Protein AF-0000000072977220 (afdb_homodimer)

Radius of gyration: 22.93 Å; Cα contacts (8 Å, |Δi|>4): 865; chains: 2; bounding box: 49×71×51 Å

InterPro domains:
  IPR006328 L-2-Haloacid dehalogenase [TIGR01428] (4-203)
  IPR006328 L-2-Haloacid dehalogenase [cd02588] (6-223)
  IPR006439 HAD hydrolase, subfamily IA [PR00413] (3-14)
  IPR006439 HAD hydrolase, subfamily IA [PR00413] (48-61)
  IPR006439 HAD hydrolase, subfamily IA [PR00413] (110-123)
  IPR006439 HAD hydrolase, subfamily IA [PR00413] (141-157)
  IPR006439 HAD hydrolase, subfamily IA [PR00413] (159-179)
  IPR006439 HAD hydrolase, subfamily IA [PR00413] (186-199)
  IPR006439 HAD hydrolase, subfamily IA [TIGR01493] (6-187)
  IPR023198 Phosphoglycolate phosphatase-like, domain 2 [G3DSA:1.10.150.240] (17-95)
  IPR023214 HAD superfamily [G3DSA:3.40.50.1000] (6-211)
  IPR036412 HAD-like superfamily [SSF56784] (1-221)
  IPR051540 S-2-haloalkanoic acid dehalogenase [PTHR43316] (2-206)

Sequence (450 aa):
MTITTCIFDAYGTLFDVGAAARNVALEPGQAQLAAVWGTLSTDWRTKQLEYSWLRAISGTYVPFWQVTQDALDWAMDNNGLHDNALRAKLLSVYKELPAFPEVPAMLKALKEKNVNIAILSNGSSDMLVNAVRSAGIGEYLDDVLSVEEVQIFKPHRLVYDMVWERFDVPQTEVLFASSNGWDAAGAAGYGFGTVWVNRDGAPQDRLWATPHRTLKDLSTIPDLVMTITTCIFDAYGTLFDVGAAARNVALEPGQAQLAAVWGTLSTDWRTKQLEYSWLRAISGTYVPFWQVTQDALDWAMDNNGLHDNALRAKLLSVYKELPAFPEVPAMLKALKEKNVNIAILSNGSSDMLVNAVRSAGIGEYLDDVLSVEEVQIFKPHRLVYDMVWERFDVPQTEVLFASSNGWDAAGAAGYGFGTVWVNRDGAPQDRLWATPHRTLKDLSTIPDLV

pLDDT: mean 97.93, std 2.15, range [71.31, 98.94]

Nearest PDB structures (foldseek):
  2no4-assembly1_B  TM=9.659E-01  e=6.150E-24  Burkholderia cepacia
  1zrm-assembly1_A  TM=9.448E-01  e=1.204E-24  Pseudomonas sp. YL
  3umb-assembly1_A-2  TM=9.282E-01  e=2.637E-23  Ralstonia solanacearum
  7arp-assembly1_B  TM=8.868E-01  e=4.950E-19  Zobellia galactanivorans
  7asz-assembly1_B  TM=8.905E-01  e=1.332E-18  Zobellia galactanivorans

Structure (mmCIF, N/CA/C/O backbone):
data_AF-0000000072977220-model_v1
#
loop_
_entity.id
_entity.type
_entity.pdbx_description
1 polymer '(S)-2-haloacid dehalogenase'
#
loop_
_atom_site.group_PDB
_atom_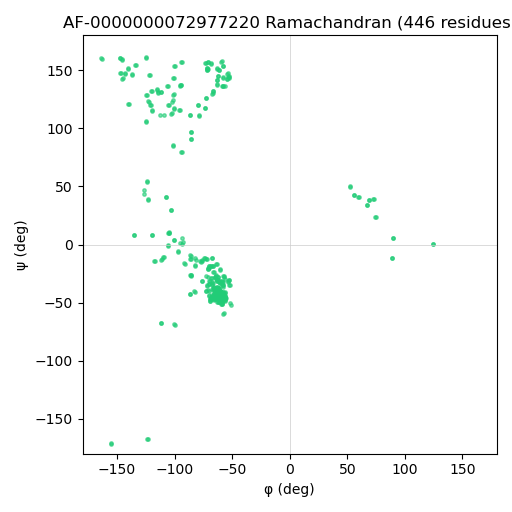site.id
_atom_site.type_symbol
_atom_site.label_atom_id
_atom_site.label_alt_id
_atom_site.label_comp_id
_atom_site.label_asym_id
_atom_site.label_entity_id
_atom_site.label_seq_id
_atom_site.pdbx_PDB_ins_code
_atom_site.Cartn_x
_atom_site.Cartn_y
_atom_site.Cartn_z
_atom_site.occupancy
_atom_site.B_iso_or_equiv
_atom_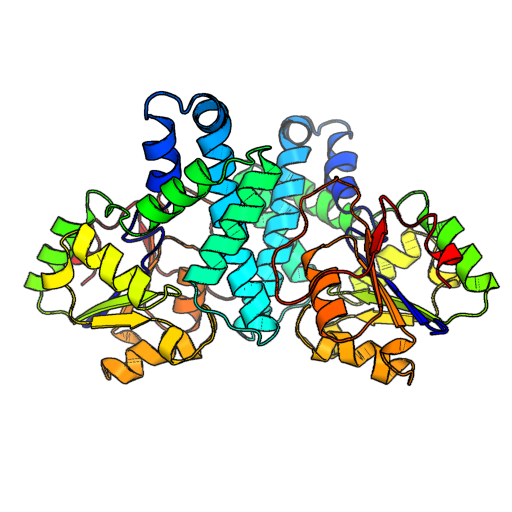site.auth_seq_id
_atom_site.auth_comp_id
_atom_site.auth_asym_id
_atom_site.auth_atom_id
_atom_site.pdbx_PDB_model_num
ATOM 1 N N . MET A 1 1 ? 22.266 25.219 3.057 1 71.44 1 MET A N 1
ATOM 2 C CA . MET A 1 1 ? 21.672 25.891 1.907 1 71.44 1 MET A CA 1
ATOM 3 C C . MET A 1 1 ? 20.375 26.594 2.307 1 71.44 1 MET A C 1
ATOM 5 O O . MET A 1 1 ? 19.719 26.203 3.268 1 71.44 1 MET A O 1
ATOM 9 N N . THR A 1 2 ? 20.188 27.781 1.736 1 90.38 2 THR A N 1
ATOM 10 C CA . THR A 1 2 ? 19.047 28.625 2.127 1 90.38 2 THR A CA 1
ATOM 11 C C . THR A 1 2 ? 17.75 28.062 1.56 1 90.38 2 THR A C 1
ATOM 13 O O . THR A 1 2 ? 17.656 27.766 0.365 1 90.38 2 THR A O 1
ATOM 16 N N . ILE A 1 3 ? 16.828 27.672 2.404 1 97.69 3 ILE A N 1
ATOM 17 C CA . ILE A 1 3 ? 15.484 27.266 2.004 1 97.69 3 ILE A CA 1
ATOM 18 C C . ILE A 1 3 ? 14.672 28.484 1.574 1 97.69 3 ILE A C 1
ATOM 20 O O . ILE A 1 3 ? 14.539 29.438 2.332 1 97.69 3 ILE A O 1
ATOM 24 N N . THR A 1 4 ? 14.086 28.453 0.361 1 98.31 4 THR A N 1
ATOM 25 C CA . THR A 1 4 ? 13.297 29.562 -0.142 1 98.31 4 THR A CA 1
ATOM 26 C C . THR A 1 4 ? 11.852 29.141 -0.375 1 98.31 4 THR A C 1
ATOM 28 O O . THR A 1 4 ? 10.977 29.984 -0.582 1 98.31 4 THR A O 1
ATOM 31 N N . THR A 1 5 ? 11.555 27.875 -0.384 1 98.81 5 THR A N 1
ATOM 32 C CA . THR A 1 5 ? 10.242 27.312 -0.714 1 98.81 5 THR A CA 1
ATOM 33 C C . THR A 1 5 ? 9.891 26.156 0.219 1 98.81 5 THR A C 1
ATOM 35 O O . THR A 1 5 ? 10.664 25.203 0.346 1 98.81 5 THR A O 1
ATOM 38 N N . CYS A 1 6 ? 8.797 26.25 0.947 1 98.94 6 CYS A N 1
ATOM 39 C CA . CYS A 1 6 ? 8.273 25.188 1.805 1 98.94 6 CYS A CA 1
ATOM 40 C C . CYS A 1 6 ? 7.051 24.531 1.176 1 98.94 6 CYS A C 1
ATOM 42 O O . CYS A 1 6 ? 6.062 25.219 0.878 1 98.94 6 CYS A O 1
ATOM 44 N N . ILE A 1 7 ? 7.113 23.281 0.921 1 98.94 7 ILE A N 1
ATOM 45 C CA . ILE A 1 7 ? 6.043 22.484 0.318 1 98.94 7 ILE A CA 1
ATOM 46 C C . ILE A 1 7 ? 5.488 21.5 1.344 1 98.94 7 ILE A C 1
ATOM 48 O O . ILE A 1 7 ? 6.246 20.781 2.004 1 98.94 7 ILE A O 1
ATOM 52 N N . PHE A 1 8 ? 4.18 21.453 1.465 1 98.94 8 PHE A N 1
ATOM 53 C CA . PHE A 1 8 ? 3.537 20.594 2.451 1 98.94 8 PHE A CA 1
ATOM 54 C C . PHE A 1 8 ? 2.617 19.594 1.773 1 98.94 8 PHE A C 1
ATOM 56 O O . PHE A 1 8 ? 1.811 19.953 0.917 1 98.94 8 PHE A O 1
ATOM 63 N N . ASP A 1 9 ? 2.734 18.328 2.166 1 98.94 9 ASP A N 1
ATOM 64 C CA . ASP A 1 9 ? 1.641 17.375 1.967 1 98.94 9 ASP A CA 1
ATOM 65 C C . ASP A 1 9 ? 0.376 17.844 2.689 1 98.94 9 ASP A C 1
ATOM 67 O O . ASP A 1 9 ? 0.448 18.625 3.635 1 98.94 9 ASP A O 1
ATOM 71 N N . ALA A 1 10 ? -0.732 17.344 2.195 1 98.62 10 ALA A N 1
ATOM 72 C CA . ALA A 1 10 ? -2.002 17.812 2.736 1 98.62 10 ALA A CA 1
ATOM 73 C C . ALA A 1 10 ? -2.572 16.828 3.75 1 98.62 10 ALA A C 1
ATOM 75 O O . ALA A 1 10 ? -2.502 17.062 4.961 1 98.62 10 ALA A O 1
ATOM 76 N N . TYR A 1 11 ? -2.99 15.695 3.318 1 97.75 11 TYR A N 1
ATOM 77 C CA . TYR A 1 11 ? -3.787 14.758 4.105 1 97.75 11 TYR A CA 1
ATOM 78 C C . TYR A 1 11 ? -2.904 13.961 5.059 1 97.75 11 TYR A C 1
ATOM 80 O O . TYR A 1 11 ? -2.006 13.234 4.621 1 97.75 11 TYR A O 1
ATOM 88 N N . GLY A 1 12 ? -3.207 14.109 6.297 1 97.44 12 GLY A N 1
ATOM 89 C CA . GLY A 1 12 ? -2.404 13.523 7.359 1 97.44 12 GLY A CA 1
ATOM 90 C C . GLY A 1 12 ? -1.277 14.43 7.82 1 97.44 12 GLY A C 1
ATOM 91 O O . GLY A 1 12 ? -0.678 14.195 8.875 1 97.44 12 GLY A O 1
ATOM 92 N N . THR A 1 13 ? -1.004 15.484 7.105 1 98.75 13 THR A N 1
ATOM 93 C CA . THR A 1 13 ? 0.089 16.406 7.41 1 98.75 13 THR A CA 1
ATOM 94 C C . THR A 1 13 ? -0.45 17.766 7.859 1 98.75 13 THR A C 1
ATOM 96 O O . THR A 1 13 ? -0.359 18.109 9.039 1 98.75 13 THR A O 1
ATOM 99 N N . LEU A 1 14 ? -1.07 18.484 6.961 1 98.81 14 LEU A N 1
ATOM 100 C CA . LEU A 1 14 ? -1.754 19.719 7.359 1 98.81 14 LEU A CA 1
ATOM 101 C C . LEU A 1 14 ? -3.143 19.406 7.91 1 98.81 14 LEU A C 1
ATOM 103 O O . LEU A 1 14 ? -3.568 20.016 8.898 1 98.81 14 LEU A O 1
ATOM 107 N N . PHE A 1 15 ? -3.816 18.469 7.25 1 98.38 15 PHE A N 1
ATOM 108 C CA . PHE A 1 15 ? -5.203 18.156 7.582 1 98.38 15 PHE A CA 1
ATOM 109 C C . PHE A 1 15 ? -5.297 16.828 8.32 1 98.38 15 PHE A C 1
ATOM 111 O O . PHE A 1 15 ? -4.656 15.844 7.93 1 98.38 15 PHE A O 1
ATOM 118 N N . ASP A 1 16 ? -6.09 16.719 9.391 1 97.06 16 ASP A N 1
ATOM 119 C CA . ASP A 1 16 ? -6.246 15.547 10.242 1 97.06 16 ASP A CA 1
ATOM 120 C C . ASP A 1 16 ? -7.285 14.586 9.672 1 97.06 16 ASP A C 1
ATOM 122 O O . ASP A 1 16 ? -8.469 14.664 10.016 1 97.06 16 ASP A O 1
ATOM 126 N N . VAL A 1 17 ? -6.859 13.578 8.969 1 95.31 17 VAL A N 1
ATOM 127 C CA . VAL A 1 17 ? -7.762 12.664 8.281 1 95.31 17 VAL A CA 1
ATOM 128 C C . VAL A 1 17 ? -8.469 11.766 9.297 1 95.31 17 VAL A C 1
ATOM 130 O O . VAL A 1 17 ? -9.578 11.297 9.047 1 95.31 17 VAL A O 1
ATOM 133 N N . GLY A 1 18 ? -7.859 11.516 10.438 1 95.12 18 GLY A N 1
ATOM 134 C CA . GLY A 1 18 ? -8.5 10.719 11.469 1 95.12 18 GLY A CA 1
ATOM 135 C C . GLY A 1 18 ? -9.711 11.391 12.086 1 95.12 18 GLY A C 1
ATOM 136 O O . GLY A 1 18 ? -10.539 10.734 12.719 1 95.12 18 GLY A O 1
ATOM 137 N N . ALA A 1 19 ? -9.828 12.68 11.93 1 94.19 19 ALA A N 1
ATOM 138 C CA . ALA A 1 19 ? -10.891 13.461 12.555 1 94.19 19 ALA A CA 1
ATOM 139 C C . ALA A 1 19 ? -12.25 13.102 11.984 1 94.19 19 ALA A C 1
ATOM 141 O O . ALA A 1 19 ? -13.266 13.164 12.68 1 94.19 19 ALA A O 1
ATOM 142 N N . ALA A 1 20 ? -12.281 12.742 10.656 1 95.06 20 ALA A N 1
ATOM 143 C CA . ALA A 1 20 ? -13.57 12.492 10.016 1 95.06 20 ALA A CA 1
ATOM 144 C C . ALA A 1 20 ? -14.352 11.398 10.75 1 95.06 20 ALA A C 1
ATOM 146 O O . ALA A 1 20 ? -15.445 11.648 11.258 1 95.06 20 ALA A O 1
ATOM 147 N N . ALA A 1 21 ? -13.781 10.219 10.844 1 97.19 21 ALA A N 1
ATOM 148 C CA . ALA A 1 21 ? -14.453 9.109 11.508 1 97.19 21 ALA A CA 1
ATOM 149 C C . ALA A 1 21 ? -14.641 9.398 13 1 97.19 21 ALA A C 1
ATOM 151 O O . ALA A 1 21 ? -15.703 9.109 13.562 1 97.19 21 ALA A O 1
ATOM 152 N N . ARG A 1 22 ? -13.641 9.969 13.633 1 97.44 22 ARG A N 1
ATOM 153 C CA . ARG A 1 22 ? -13.68 10.273 15.055 1 97.44 22 ARG A CA 1
ATOM 154 C C . ARG A 1 22 ? -14.836 11.211 15.383 1 97.44 22 ARG A C 1
ATOM 156 O O . ARG A 1 22 ? -15.609 10.953 16.312 1 97.44 22 ARG A O 1
ATOM 163 N N . ASN A 1 23 ? -14.984 12.273 14.641 1 96.69 23 ASN A N 1
ATOM 164 C CA . ASN A 1 23 ? -16 13.273 14.906 1 96.69 23 ASN A CA 1
ATOM 165 C C . ASN A 1 23 ? -17.406 12.711 14.688 1 96.69 23 ASN A C 1
ATOM 167 O O . ASN A 1 23 ? -18.312 12.961 15.484 1 96.69 23 ASN A O 1
ATOM 171 N N . VAL A 1 24 ? -17.625 12 13.609 1 97.94 24 VAL A N 1
ATOM 172 C CA . VAL A 1 24 ? -18.938 11.43 13.32 1 97.94 24 VAL A CA 1
ATOM 173 C C . VAL A 1 24 ? -19.297 10.422 14.406 1 97.94 24 VAL A C 1
ATOM 175 O O . VAL A 1 24 ? -20.469 10.344 14.82 1 97.94 24 VAL A O 1
ATOM 178 N N . ALA A 1 25 ? -18.297 9.672 14.906 1 98.06 25 ALA A N 1
ATOM 179 C CA . ALA A 1 25 ? -18.531 8.641 15.922 1 98.06 25 ALA A CA 1
ATOM 180 C C . ALA A 1 25 ? -19.047 9.258 17.219 1 98.06 25 ALA A C 1
ATOM 182 O O . ALA A 1 25 ? -19.734 8.586 18 1 98.06 25 ALA A O 1
ATOM 183 N N . LEU A 1 26 ? -18.719 10.484 17.453 1 96.75 26 LEU A N 1
ATOM 184 C CA . LEU A 1 26 ? -19.094 11.164 18.688 1 96.75 26 LEU A CA 1
ATOM 185 C C . LEU A 1 26 ? -20.516 11.695 18.609 1 96.75 26 LEU A C 1
ATOM 187 O O . LEU A 1 26 ? -21.094 12.07 19.641 1 96.75 26 LEU A O 1
ATOM 191 N N . GLU A 1 27 ? -21.141 11.719 17.453 1 96.88 27 GLU A N 1
ATOM 192 C CA . GLU A 1 27 ? -22.5 12.227 17.297 1 96.88 27 GLU A CA 1
ATOM 193 C C . GLU A 1 27 ? -23.531 11.258 17.875 1 96.88 27 GLU A C 1
ATOM 195 O O . GLU A 1 27 ? -23.281 10.047 17.922 1 96.88 27 GLU A O 1
ATOM 200 N N . PRO A 1 28 ? -24.734 11.789 18.25 1 95.88 28 PRO A N 1
ATOM 201 C CA . PRO A 1 28 ? -25.797 10.914 18.734 1 95.88 28 PRO A CA 1
ATOM 202 C C . PRO A 1 28 ? -26.281 9.922 17.672 1 95.88 28 PRO A C 1
ATOM 204 O O . PRO A 1 28 ? -26.375 10.273 16.5 1 95.88 28 PRO A O 1
ATOM 207 N N . GLY A 1 29 ? -26.469 8.719 18.156 1 94.81 29 GLY A N 1
ATOM 208 C CA . GLY A 1 29 ? -27.047 7.711 17.266 1 94.81 29 GLY A CA 1
ATOM 209 C C . GLY A 1 29 ? -26 6.945 16.484 1 94.81 29 GLY A C 1
ATOM 210 O O . GLY A 1 29 ? -26.328 6.125 15.625 1 94.81 29 GLY A O 1
ATOM 211 N N . GLN A 1 30 ? -24.719 7.211 16.812 1 96.62 30 GLN A N 1
ATOM 212 C CA . GLN A 1 30 ? -23.656 6.594 16.031 1 96.62 30 GLN A CA 1
ATOM 213 C C . GLN A 1 30 ? -22.953 5.5 16.828 1 96.62 30 GLN A C 1
ATOM 215 O O . GLN A 1 30 ? -21.719 5.367 16.75 1 96.62 30 GLN A O 1
ATOM 220 N N . ALA A 1 31 ? -23.734 4.781 17.516 1 96 31 ALA A N 1
ATOM 221 C CA . ALA A 1 31 ? -23.172 3.771 18.406 1 96 31 ALA A CA 1
ATOM 222 C C . ALA A 1 31 ? -22.406 2.711 17.625 1 96 31 ALA A C 1
ATOM 224 O O . ALA A 1 31 ? -21.359 2.242 18.062 1 96 31 ALA A O 1
ATOM 225 N N . GLN A 1 32 ? -23.016 2.314 16.547 1 96.44 32 GLN A N 1
ATOM 226 C CA . GLN A 1 32 ? -22.344 1.296 15.734 1 96.44 32 GLN A CA 1
ATOM 227 C C . GLN A 1 32 ? -20.984 1.781 15.25 1 96.44 32 GLN A C 1
ATOM 229 O O . GLN A 1 32 ? -20 1.044 15.32 1 96.44 32 GLN A O 1
ATOM 234 N N . LEU A 1 33 ? -20.906 2.969 14.734 1 98.12 33 LEU A N 1
ATOM 235 C CA . LEU A 1 33 ? -19.641 3.539 14.305 1 98.12 33 LEU A CA 1
ATOM 236 C C . LEU A 1 33 ? -18.703 3.736 15.492 1 98.12 33 LEU A C 1
ATOM 238 O O . LEU A 1 33 ? -17.5 3.484 15.391 1 98.12 33 LEU A O 1
ATOM 242 N N . ALA A 1 34 ? -19.203 4.262 16.578 1 98.19 34 ALA A N 1
ATOM 243 C CA . ALA A 1 34 ? -18.406 4.535 17.766 1 98.19 34 ALA A CA 1
ATOM 244 C C . ALA A 1 34 ? -17.625 3.297 18.203 1 98.19 34 ALA A C 1
ATOM 246 O O . ALA A 1 34 ? -16.516 3.406 18.703 1 98.19 34 ALA A O 1
ATOM 247 N N . ALA A 1 35 ? -18.234 2.188 18.016 1 98.12 35 ALA A N 1
ATOM 248 C CA . ALA A 1 35 ? -17.625 0.932 18.453 1 98.12 35 ALA A CA 1
ATOM 249 C C . ALA A 1 35 ? -16.438 0.578 17.578 1 98.12 35 ALA A C 1
ATOM 251 O O . ALA A 1 35 ? -15.531 -0.14 18.016 1 98.12 35 ALA A O 1
ATOM 252 N N . VAL A 1 36 ? -16.359 1.144 16.312 1 98.38 36 VAL A N 1
ATOM 253 C CA . VAL A 1 36 ? -15.352 0.631 15.391 1 98.38 36 VAL A CA 1
ATOM 254 C C . VAL A 1 36 ? -14.641 1.794 14.703 1 98.38 36 VAL A C 1
ATOM 256 O O . VAL A 1 36 ? -13.875 1.59 13.758 1 98.38 36 VAL A O 1
ATOM 259 N N . TRP A 1 37 ? -14.844 3.029 15.086 1 98.31 37 TRP A N 1
ATOM 260 C CA . TRP A 1 37 ? -14.414 4.18 14.289 1 98.31 37 TRP A CA 1
ATOM 261 C C . TRP A 1 37 ? -12.898 4.188 14.125 1 98.31 37 TRP A C 1
ATOM 263 O O . TRP A 1 37 ? -12.391 4.602 13.078 1 98.31 37 TRP A O 1
ATOM 273 N N . GLY A 1 38 ? -12.117 3.779 15.188 1 98 38 GLY A N 1
ATOM 274 C CA . GLY A 1 38 ? -10.672 3.717 15.062 1 98 38 GLY A CA 1
ATOM 275 C C . GLY A 1 38 ? -10.203 2.777 13.969 1 98 38 GLY A C 1
ATOM 276 O O . GLY A 1 38 ? -9.359 3.146 13.148 1 98 38 GLY A O 1
ATOM 277 N N . THR A 1 39 ? -10.711 1.522 13.977 1 98.31 39 THR A N 1
ATOM 278 C CA . THR A 1 39 ? -10.375 0.548 12.945 1 98.31 39 THR A CA 1
ATOM 279 C C . THR A 1 39 ? -10.836 1.03 11.57 1 98.31 39 THR A C 1
ATOM 281 O O . THR A 1 39 ? -10.125 0.877 10.578 1 98.31 39 THR A O 1
ATOM 284 N N . LEU A 1 40 ? -12.047 1.628 11.539 1 98.69 40 LEU A N 1
ATOM 285 C CA . LEU A 1 40 ? -12.547 2.166 10.273 1 98.69 40 LEU A CA 1
ATOM 286 C C . LEU A 1 40 ? -11.609 3.23 9.727 1 98.69 40 LEU A C 1
ATOM 288 O O . LEU A 1 40 ? -11.297 3.232 8.531 1 98.69 40 LEU A O 1
ATOM 292 N N . SER A 1 41 ? -11.211 4.113 10.578 1 98.5 41 SER A N 1
ATOM 293 C CA . SER A 1 41 ? -10.328 5.191 10.156 1 98.5 41 SER A CA 1
ATOM 294 C C . SER A 1 41 ? -9.016 4.641 9.609 1 98.5 41 SER A C 1
ATOM 296 O O . SER A 1 41 ? -8.539 5.09 8.562 1 98.5 41 SER A O 1
ATOM 298 N N . THR A 1 42 ? -8.461 3.654 10.281 1 98 42 THR A N 1
ATOM 299 C CA . THR A 1 42 ? -7.215 3.033 9.852 1 98 42 THR A CA 1
ATOM 300 C C . THR A 1 42 ? -7.395 2.316 8.516 1 98 42 THR A C 1
ATOM 302 O O . THR A 1 42 ? -6.586 2.479 7.605 1 98 42 THR A O 1
ATOM 305 N N . ASP A 1 43 ? -8.484 1.533 8.422 1 98.69 43 ASP A N 1
ATOM 306 C CA . ASP A 1 43 ? -8.805 0.836 7.176 1 98.69 43 ASP A CA 1
ATOM 307 C C . ASP A 1 43 ? -8.961 1.82 6.02 1 98.69 43 ASP A C 1
ATOM 309 O O . ASP A 1 43 ? -8.422 1.6 4.934 1 98.69 43 ASP A O 1
ATOM 313 N N . TRP A 1 44 ? -9.68 2.861 6.258 1 98.81 44 TRP A N 1
ATOM 314 C CA . TRP A 1 44 ? -9.977 3.885 5.262 1 98.81 44 TRP A CA 1
ATOM 315 C C . TRP A 1 44 ? -8.688 4.504 4.719 1 98.81 44 TRP A C 1
ATOM 317 O O . TRP A 1 44 ? -8.484 4.547 3.502 1 98.81 44 TRP A O 1
ATOM 327 N N . ARG A 1 45 ? -7.875 4.91 5.613 1 98.5 45 ARG A N 1
ATOM 328 C CA . ARG A 1 45 ? -6.617 5.535 5.215 1 98.5 45 ARG A CA 1
ATOM 329 C C . ARG A 1 45 ? -5.723 4.543 4.484 1 98.5 45 ARG A C 1
ATOM 331 O O . ARG A 1 45 ? -5.133 4.871 3.451 1 98.5 45 ARG A O 1
ATOM 338 N N . THR A 1 46 ? -5.605 3.35 4.98 1 98.44 46 THR A N 1
ATOM 339 C CA . THR A 1 46 ? -4.77 2.32 4.371 1 98.44 46 THR A CA 1
ATOM 340 C C . THR A 1 46 ? -5.219 2.029 2.943 1 98.44 46 THR A C 1
ATOM 342 O O . THR A 1 46 ? -4.406 2.033 2.018 1 98.44 46 THR A O 1
ATOM 345 N N . LYS A 1 47 ? -6.492 1.854 2.773 1 98.88 47 LYS A N 1
ATOM 346 C CA . LYS A 1 47 ? -7.004 1.515 1.447 1 98.88 47 LYS A CA 1
ATOM 347 C C . LYS A 1 47 ? -6.922 2.713 0.505 1 98.88 47 LYS A C 1
ATOM 349 O O . LYS A 1 47 ? -6.703 2.551 -0.696 1 98.88 47 LYS A O 1
ATOM 354 N N . GLN A 1 48 ? -7.133 3.898 1.029 1 98.81 48 GLN A N 1
ATOM 355 C CA . GLN A 1 48 ? -6.961 5.109 0.237 1 98.81 48 GLN A CA 1
ATOM 356 C C . GLN A 1 48 ? -5.562 5.18 -0.37 1 98.81 48 GLN A C 1
ATOM 358 O O . GLN A 1 48 ? -5.414 5.414 -1.57 1 98.81 48 GLN A O 1
ATOM 363 N N . LEU A 1 49 ? -4.543 4.902 0.423 1 98.81 49 LEU A N 1
ATOM 364 C CA . LEU A 1 49 ? -3.156 4.914 -0.029 1 98.81 49 LEU A CA 1
ATOM 365 C C . LEU A 1 49 ? -2.885 3.758 -0.987 1 98.81 49 LEU A C 1
ATOM 367 O O . LEU A 1 49 ? -2.357 3.965 -2.082 1 98.81 49 LEU A O 1
ATOM 371 N N . GLU A 1 50 ? -3.314 2.576 -0.636 1 98.88 50 GLU A N 1
ATOM 372 C CA . GLU A 1 50 ? -3.105 1.413 -1.492 1 98.88 50 GLU A CA 1
ATOM 373 C C . GLU A 1 50 ? -3.713 1.63 -2.877 1 98.88 50 GLU A C 1
ATOM 375 O O . GLU A 1 50 ? -3.059 1.38 -3.891 1 98.88 50 GLU A O 1
ATOM 380 N N . TYR A 1 51 ? -4.945 2.133 -2.879 1 98.94 51 TYR A N 1
ATOM 381 C CA . TYR A 1 51 ? -5.621 2.311 -4.156 1 98.94 51 TYR A CA 1
ATOM 382 C C . TYR A 1 51 ? -4.93 3.371 -5.004 1 98.94 51 TYR A C 1
ATOM 384 O O . TYR A 1 51 ? -4.863 3.252 -6.227 1 98.94 51 TYR A O 1
ATOM 392 N N . SER A 1 52 ? -4.449 4.395 -4.379 1 98.94 52 SER A N 1
ATOM 393 C CA . SER A 1 52 ? -3.709 5.395 -5.137 1 98.94 52 SER A CA 1
ATOM 394 C C . SER A 1 52 ? -2.426 4.812 -5.719 1 98.94 52 SER A C 1
ATOM 396 O O . SER A 1 52 ? -2.098 5.059 -6.883 1 98.94 52 SER A O 1
ATOM 398 N N . TRP A 1 53 ? -1.688 4 -4.973 1 98.94 53 TRP A N 1
ATOM 399 C CA . TRP A 1 53 ? -0.438 3.41 -5.441 1 98.94 53 TRP A CA 1
ATOM 400 C C . TRP A 1 53 ? -0.696 2.396 -6.551 1 98.94 53 TRP A C 1
ATOM 402 O O . TRP A 1 53 ? -0.01 2.398 -7.574 1 98.94 53 TRP A O 1
ATOM 412 N N . LEU A 1 54 ? -1.686 1.537 -6.336 1 98.94 54 LEU A N 1
ATOM 413 C CA . LEU A 1 54 ? -2.012 0.516 -7.324 1 98.94 54 LEU A CA 1
ATOM 414 C C . LEU A 1 54 ? -2.418 1.152 -8.648 1 98.94 54 LEU A C 1
ATOM 416 O O . LEU A 1 54 ? -2.014 0.685 -9.719 1 98.94 54 LEU A O 1
ATOM 420 N N . ARG A 1 55 ? -3.182 2.246 -8.57 1 98.94 55 ARG A N 1
ATOM 421 C CA . ARG A 1 55 ? -3.611 2.936 -9.781 1 98.94 55 ARG A CA 1
ATOM 422 C C . ARG A 1 55 ? -2.439 3.641 -10.453 1 98.94 55 ARG A C 1
ATOM 424 O O . ARG A 1 55 ? -2.387 3.736 -11.68 1 98.94 55 ARG A O 1
ATOM 431 N N . ALA A 1 56 ? -1.506 4.141 -9.68 1 98.94 56 ALA A N 1
ATOM 432 C CA . ALA A 1 56 ? -0.314 4.75 -10.266 1 98.94 56 ALA A CA 1
ATOM 433 C C . ALA A 1 56 ? 0.49 3.725 -11.062 1 98.94 56 ALA A C 1
ATOM 435 O O . ALA A 1 56 ? 0.986 4.027 -12.148 1 98.94 56 ALA A O 1
ATOM 436 N N . ILE A 1 57 ? 0.598 2.537 -10.594 1 98.94 57 ILE A N 1
ATOM 437 C CA . ILE A 1 57 ? 1.389 1.488 -11.227 1 98.94 57 ILE A CA 1
ATOM 438 C C . ILE A 1 57 ? 0.677 0.994 -12.484 1 98.94 57 ILE A C 1
ATOM 440 O O . ILE A 1 57 ? 1.312 0.77 -13.516 1 98.94 57 ILE A O 1
ATOM 444 N N . SER A 1 58 ? -0.682 0.857 -12.414 1 98.75 58 SER A N 1
ATOM 445 C CA . SER A 1 58 ? -1.45 0.232 -13.492 1 98.75 58 SER A CA 1
ATOM 446 C C . SER A 1 58 ? -1.818 1.245 -14.57 1 98.75 58 SER A C 1
ATOM 448 O O . SER A 1 58 ? -2.291 0.87 -15.641 1 98.75 58 SER A O 1
ATOM 450 N N . GLY A 1 59 ? -1.635 2.555 -14.289 1 98.5 59 GLY A N 1
ATOM 451 C CA . GLY A 1 59 ? -2.014 3.584 -15.242 1 98.5 59 GLY A CA 1
ATOM 452 C C . GLY A 1 59 ? -3.516 3.77 -15.359 1 98.5 59 GLY A C 1
ATOM 453 O O . GLY A 1 59 ? -4.039 4 -16.453 1 98.5 59 GLY A O 1
ATOM 454 N N . THR A 1 60 ? -4.219 3.697 -14.234 1 98.81 60 THR A N 1
ATOM 455 C CA . THR A 1 60 ? -5.676 3.777 -14.219 1 98.81 60 THR A CA 1
ATOM 456 C C . THR A 1 60 ? -6.145 4.906 -13.305 1 98.81 60 THR A C 1
ATOM 458 O O . THR A 1 60 ? -7.031 4.711 -12.477 1 98.81 60 THR A O 1
ATOM 461 N N . TYR A 1 61 ? -5.66 6.023 -13.547 1 98.75 61 TYR A N 1
ATOM 462 C CA . TYR A 1 61 ? -5.906 7.203 -12.719 1 98.75 61 TYR A CA 1
ATOM 463 C C . TYR A 1 61 ? -7.395 7.504 -12.625 1 98.75 61 TYR A C 1
ATOM 465 O O . TYR A 1 61 ? -8.117 7.418 -13.625 1 98.75 61 TYR A O 1
ATOM 473 N N . VAL A 1 62 ? -7.879 7.82 -11.484 1 98.81 62 VAL A N 1
ATOM 474 C CA . VAL A 1 62 ? -9.109 8.547 -11.172 1 98.81 62 VAL A CA 1
ATOM 475 C C . VAL A 1 62 ? -8.828 9.609 -10.117 1 98.81 62 VAL A C 1
ATOM 477 O O . VAL A 1 62 ? -7.84 9.516 -9.383 1 98.81 62 VAL A O 1
ATOM 480 N N . PRO A 1 63 ? -9.633 10.672 -10.086 1 98.81 63 PRO A N 1
ATOM 481 C CA . PRO A 1 63 ? -9.391 11.688 -9.062 1 98.81 63 PRO A CA 1
ATOM 482 C C . PRO A 1 63 ? -9.328 11.102 -7.656 1 98.81 63 PRO A C 1
ATOM 484 O O . PRO A 1 63 ? -10.078 10.172 -7.336 1 98.81 63 PRO A O 1
ATOM 487 N N . PHE A 1 64 ? -8.477 11.672 -6.828 1 98.75 64 PHE A N 1
ATOM 488 C CA . PHE A 1 64 ? -8.242 11.156 -5.48 1 98.75 64 PHE A CA 1
ATOM 489 C C . PHE A 1 64 ? -9.539 11.117 -4.688 1 98.75 64 PHE A C 1
ATOM 491 O O . PHE A 1 64 ? -9.719 10.258 -3.818 1 98.75 64 PHE A O 1
ATOM 498 N N . TRP A 1 65 ? -10.477 11.961 -5 1 98.62 65 TRP A N 1
ATOM 499 C CA . TRP A 1 65 ? -11.766 11.922 -4.324 1 98.62 65 TRP A CA 1
ATOM 500 C C . TRP A 1 65 ? -12.477 10.594 -4.594 1 98.62 65 TRP A C 1
ATOM 502 O O . TRP A 1 65 ? -13.078 10.016 -3.686 1 98.62 65 TRP A O 1
ATOM 512 N N . GLN A 1 66 ? -12.438 10.164 -5.832 1 98.81 66 GLN A N 1
ATOM 513 C CA . GLN A 1 66 ? -13.008 8.852 -6.129 1 98.81 66 GLN A CA 1
ATOM 514 C C . GLN A 1 66 ? -12.273 7.75 -5.367 1 98.81 66 GLN A C 1
ATOM 516 O O . GLN A 1 66 ? -12.906 6.836 -4.832 1 98.81 66 GLN A O 1
ATOM 521 N N . VAL A 1 67 ? -10.969 7.828 -5.309 1 98.88 67 VAL A N 1
ATOM 522 C CA . VAL A 1 67 ? -10.164 6.883 -4.539 1 98.88 67 VAL A CA 1
ATOM 523 C C . VAL A 1 67 ? -10.609 6.895 -3.078 1 98.88 67 VAL A C 1
ATOM 525 O O . VAL A 1 67 ? -10.742 5.836 -2.457 1 98.88 67 VAL A O 1
ATOM 528 N N . THR A 1 68 ? -10.844 8.062 -2.553 1 98.81 68 THR A N 1
ATOM 529 C CA . THR A 1 68 ? -11.289 8.242 -1.174 1 98.81 68 THR A CA 1
ATOM 530 C C . THR A 1 68 ? -12.633 7.562 -0.939 1 98.81 68 THR A C 1
ATOM 532 O O . THR A 1 68 ? -12.812 6.871 0.064 1 98.81 68 THR A O 1
ATOM 535 N N . GLN A 1 69 ? -13.477 7.727 -1.857 1 98.88 69 GLN A N 1
ATOM 536 C CA . GLN A 1 69 ? -14.789 7.105 -1.75 1 98.88 69 GLN A CA 1
ATOM 537 C C . GLN A 1 69 ? -14.688 5.582 -1.812 1 98.88 69 GLN A C 1
ATOM 539 O O . GLN A 1 69 ? -15.297 4.879 -1.009 1 98.88 69 GLN A O 1
ATOM 544 N N . ASP A 1 70 ? -13.953 5.113 -2.756 1 98.94 70 ASP A N 1
ATOM 545 C CA . ASP A 1 70 ? -13.758 3.676 -2.918 1 98.94 70 ASP A CA 1
ATOM 546 C C . ASP A 1 70 ? -13.133 3.059 -1.667 1 98.94 70 ASP A C 1
ATOM 548 O O . ASP A 1 70 ? -13.547 1.982 -1.228 1 98.94 70 ASP A O 1
ATOM 552 N N . ALA A 1 71 ? -12.18 3.746 -1.123 1 98.94 71 ALA A N 1
ATOM 553 C CA . ALA A 1 71 ? -11.516 3.279 0.091 1 98.94 71 ALA A CA 1
ATOM 554 C C . ALA A 1 71 ? -12.492 3.236 1.266 1 98.94 71 ALA A C 1
ATOM 556 O O . ALA A 1 71 ? -12.469 2.297 2.064 1 98.94 71 ALA A O 1
ATOM 557 N N . LEU A 1 72 ? -13.32 4.254 1.367 1 98.88 72 LEU A N 1
ATOM 558 C CA . LEU A 1 72 ? -14.328 4.258 2.428 1 98.88 72 LEU A CA 1
ATOM 559 C C . LEU A 1 72 ? -15.273 3.07 2.285 1 98.88 72 LEU A C 1
ATOM 561 O O . LEU A 1 72 ? -15.609 2.416 3.273 1 98.88 72 LEU A O 1
ATOM 565 N N . ASP A 1 73 ? -15.719 2.848 1.091 1 98.88 73 ASP A N 1
ATOM 566 C CA . ASP A 1 73 ? -16.641 1.738 0.855 1 98.88 73 ASP A CA 1
ATOM 567 C C . ASP A 1 73 ? -16.031 0.417 1.326 1 98.88 73 ASP A C 1
ATOM 569 O O . ASP A 1 73 ? -16.703 -0.376 1.989 1 98.88 73 ASP A O 1
ATOM 573 N N . TRP A 1 74 ? -14.828 0.199 1.014 1 98.88 74 TRP A N 1
ATOM 574 C CA . TRP A 1 74 ? -14.148 -1.005 1.479 1 98.88 74 TRP A CA 1
ATOM 575 C C . TRP A 1 74 ? -14.086 -1.042 3.002 1 98.88 74 TRP A C 1
ATOM 577 O O . TRP A 1 74 ? -14.375 -2.072 3.617 1 98.88 74 TRP A O 1
ATOM 587 N N . ALA A 1 75 ? -13.641 0.064 3.58 1 98.88 75 ALA A N 1
ATOM 588 C CA . ALA A 1 75 ? -13.477 0.143 5.031 1 98.88 75 ALA A CA 1
ATOM 589 C C . ALA A 1 75 ? -14.797 -0.113 5.75 1 98.88 75 ALA A C 1
ATOM 591 O O . ALA A 1 75 ? -14.828 -0.809 6.766 1 98.88 75 ALA A O 1
ATOM 592 N N . MET A 1 76 ? -15.867 0.497 5.219 1 98.88 76 MET A N 1
ATOM 593 C CA . MET A 1 76 ? -17.188 0.28 5.812 1 98.88 76 MET A CA 1
ATOM 594 C C . MET A 1 76 ? -17.594 -1.186 5.711 1 98.88 76 MET A C 1
ATOM 596 O O . MET A 1 76 ? -18.062 -1.772 6.691 1 98.88 76 MET A O 1
ATOM 600 N N . ASP A 1 77 ? -17.375 -1.803 4.582 1 98.75 77 ASP A N 1
ATOM 601 C CA . ASP A 1 77 ? -17.672 -3.221 4.402 1 98.75 77 ASP A CA 1
ATOM 602 C C . ASP A 1 77 ? -16.891 -4.078 5.402 1 98.75 77 ASP A C 1
ATOM 604 O O . ASP A 1 77 ? -17.469 -4.969 6.035 1 98.75 77 ASP A O 1
ATOM 608 N N . ASN A 1 78 ? -15.641 -3.795 5.562 1 98.62 78 ASN A N 1
ATOM 609 C CA . ASN A 1 78 ? -14.781 -4.586 6.434 1 98.62 78 ASN A CA 1
ATOM 610 C C . ASN A 1 78 ? -15.195 -4.457 7.895 1 98.62 78 ASN A C 1
ATOM 612 O O . ASN A 1 78 ? -14.828 -5.293 8.727 1 98.62 78 ASN A O 1
ATOM 616 N N . ASN A 1 79 ? -15.859 -3.381 8.195 1 98.56 79 ASN A N 1
ATOM 617 C CA . ASN A 1 79 ? -16.266 -3.135 9.578 1 98.56 79 ASN A CA 1
ATOM 618 C C . ASN A 1 79 ? -17.75 -3.379 9.781 1 98.56 79 ASN A C 1
ATOM 620 O O . ASN A 1 79 ? -18.312 -2.975 10.797 1 98.56 79 ASN A O 1
ATOM 624 N N . GLY A 1 80 ? -18.438 -3.957 8.781 1 98 80 GLY A N 1
ATOM 625 C CA . GLY A 1 80 ? -19.828 -4.359 8.906 1 98 80 GLY A CA 1
ATOM 626 C C . GLY A 1 80 ? -20.797 -3.186 8.875 1 98 80 GLY A C 1
ATOM 627 O O . GLY A 1 80 ? -21.875 -3.25 9.469 1 98 80 GLY A O 1
ATOM 628 N N . LEU A 1 81 ? -20.391 -2.062 8.289 1 98.19 81 LEU A N 1
ATOM 629 C CA . LEU A 1 81 ? -21.219 -0.871 8.195 1 98.19 81 LEU A CA 1
ATOM 630 C C . LEU A 1 81 ? -21.844 -0.747 6.805 1 98.19 81 LEU A C 1
ATOM 632 O O . LEU A 1 81 ? -21.109 -0.611 5.812 1 98.19 81 LEU A O 1
ATOM 636 N N . HIS A 1 82 ? -23.203 -0.795 6.676 1 96.5 82 HIS A N 1
ATOM 637 C CA . HIS A 1 82 ? -23.906 -0.735 5.395 1 96.5 82 HIS A CA 1
ATOM 638 C C . HIS A 1 82 ? -24.953 0.367 5.395 1 96.5 82 HIS A C 1
ATOM 640 O O . HIS A 1 82 ? -26.031 0.201 4.812 1 96.5 82 HIS A O 1
ATOM 646 N N . ASP A 1 83 ? -24.656 1.512 5.898 1 96.81 83 ASP A N 1
ATOM 647 C CA . ASP A 1 83 ? -25.547 2.652 6.027 1 96.81 83 ASP A CA 1
ATOM 648 C C . ASP A 1 83 ? -25.172 3.773 5.066 1 96.81 83 ASP A C 1
ATOM 650 O O . ASP A 1 83 ? -24.172 4.469 5.285 1 96.81 83 ASP A O 1
ATOM 654 N N . ASN A 1 84 ? -26 4.016 4.086 1 97.69 84 ASN A N 1
ATOM 655 C CA . ASN A 1 84 ? -25.734 5.023 3.066 1 97.69 84 ASN A CA 1
ATOM 656 C C . ASN A 1 84 ? -25.688 6.426 3.66 1 97.69 84 ASN A C 1
ATOM 658 O O . ASN A 1 84 ? -24.938 7.285 3.197 1 97.69 84 ASN A O 1
ATOM 662 N N . ALA A 1 85 ? -26.531 6.68 4.602 1 97.69 85 ALA A N 1
ATOM 663 C CA . ALA A 1 85 ? -26.516 7.984 5.25 1 97.69 85 ALA A CA 1
ATOM 664 C C . ALA A 1 85 ? -25.203 8.219 5.996 1 97.69 85 ALA A C 1
ATOM 666 O O . ALA A 1 85 ? -24.672 9.328 5.98 1 97.69 85 ALA A O 1
ATOM 667 N N . LEU A 1 86 ? -24.75 7.16 6.684 1 98.19 86 LEU A N 1
ATOM 668 C CA . LEU A 1 86 ? -23.469 7.242 7.363 1 98.19 86 LEU A CA 1
ATOM 669 C C . LEU A 1 86 ? -22.344 7.492 6.363 1 98.19 86 LEU A C 1
ATOM 671 O O . LEU A 1 86 ? -21.469 8.336 6.594 1 98.19 86 LEU A O 1
ATOM 675 N N . ARG A 1 87 ? -22.312 6.754 5.281 1 98.62 87 ARG A N 1
ATOM 676 C CA . ARG A 1 87 ? -21.344 6.965 4.219 1 98.62 87 ARG A CA 1
ATOM 677 C C . ARG A 1 87 ? -21.312 8.422 3.771 1 98.62 87 ARG A C 1
ATOM 679 O O . ARG A 1 87 ? -20.25 9.023 3.654 1 98.62 87 ARG A O 1
ATOM 686 N N . ALA A 1 88 ? -22.469 8.938 3.467 1 98.44 88 ALA A N 1
ATOM 687 C CA . ALA A 1 88 ? -22.594 10.312 3.002 1 98.44 88 ALA A CA 1
ATOM 688 C C . ALA A 1 88 ? -22.047 11.289 4.047 1 98.44 88 ALA A C 1
ATOM 690 O O . ALA A 1 88 ? -21.391 12.273 3.703 1 98.44 88 ALA A O 1
ATOM 691 N N . LYS A 1 89 ? -22.359 11.047 5.27 1 97.81 89 LYS A N 1
ATOM 692 C CA . LYS A 1 89 ? -21.906 11.906 6.363 1 97.81 89 LYS A CA 1
ATOM 693 C C . LYS A 1 89 ? -20.375 11.875 6.488 1 97.81 89 LYS A C 1
ATOM 695 O O . LYS A 1 89 ? -19.734 12.922 6.625 1 97.81 89 LYS A O 1
ATOM 700 N N . LEU A 1 90 ? -19.797 10.68 6.449 1 98.44 90 LEU A N 1
ATOM 701 C CA . LEU A 1 90 ? -18.344 10.539 6.539 1 98.44 90 LEU A CA 1
ATOM 702 C C . LEU A 1 90 ? -17.656 11.266 5.395 1 98.44 90 LEU A C 1
ATOM 704 O O . LEU A 1 90 ? -16.672 11.969 5.609 1 98.44 90 LEU A O 1
ATOM 708 N N . LEU A 1 91 ? -18.172 11.117 4.23 1 98.19 91 LEU A N 1
ATOM 709 C CA . LEU A 1 91 ? -17.594 11.789 3.072 1 98.19 91 LEU A CA 1
ATOM 710 C C . LEU A 1 91 ? -17.734 13.305 3.201 1 98.19 91 LEU A C 1
ATOM 712 O O . LEU A 1 91 ? -16.812 14.047 2.842 1 98.19 91 LEU A O 1
ATOM 716 N N . SER A 1 92 ? -18.859 13.727 3.721 1 96.69 92 SER A N 1
ATOM 717 C CA . SER A 1 92 ? -19.078 15.164 3.914 1 96.69 92 SER A CA 1
ATOM 718 C C . SER A 1 92 ? -18.062 15.742 4.895 1 96.69 92 SER A C 1
ATOM 720 O O . SER A 1 92 ? -17.5 16.812 4.656 1 96.69 92 SER A O 1
ATOM 722 N N . VAL A 1 93 ? -17.844 15.078 5.953 1 96.44 93 VAL A N 1
ATOM 723 C CA . VAL A 1 93 ? -16.891 15.547 6.961 1 96.44 93 VAL A CA 1
ATOM 724 C C . VAL A 1 93 ? -15.477 15.5 6.402 1 96.44 93 VAL A C 1
ATOM 726 O O . VAL A 1 93 ? -14.648 16.359 6.707 1 96.44 93 VAL A O 1
ATOM 729 N N . TYR A 1 94 ? -15.203 14.539 5.605 1 96.62 94 TYR A N 1
ATOM 730 C CA . TYR A 1 94 ? -13.883 14.414 5.008 1 96.62 94 TYR A CA 1
ATOM 731 C C . TYR A 1 94 ? -13.562 15.602 4.113 1 96.62 94 TYR A C 1
ATOM 733 O O . TYR A 1 94 ? -12.414 16.031 4.02 1 96.62 94 TYR A O 1
ATOM 741 N N . LYS A 1 95 ? -14.492 16.219 3.523 1 94.19 95 LYS A N 1
ATOM 742 C CA . LYS A 1 95 ? -14.305 17.375 2.646 1 94.19 95 LYS A CA 1
ATOM 743 C C . LYS A 1 95 ? -13.891 18.609 3.441 1 94.19 95 LYS A C 1
ATOM 745 O O . LYS A 1 95 ? -13.344 19.562 2.881 1 94.19 95 LYS A O 1
ATOM 750 N N . GLU A 1 96 ? -14.18 18.547 4.703 1 93.81 96 GLU A N 1
ATOM 751 C CA . GLU A 1 96 ? -13.953 19.719 5.551 1 93.81 96 GLU A CA 1
ATOM 752 C C . GLU A 1 96 ? -13.039 19.375 6.723 1 93.81 96 GLU A C 1
ATOM 754 O O . GLU A 1 96 ? -13.25 19.859 7.84 1 93.81 96 GLU A O 1
ATOM 759 N N . LEU A 1 97 ? -12.102 18.625 6.48 1 95.12 97 LEU A N 1
ATOM 760 C CA . LEU A 1 97 ? -11.188 18.188 7.527 1 95.12 97 LEU A CA 1
ATOM 761 C C . LEU A 1 97 ? -10.523 19.375 8.203 1 95.12 97 LEU A C 1
ATOM 763 O O . LEU A 1 97 ? -10.117 20.328 7.531 1 95.12 97 LEU A O 1
ATOM 767 N N . PRO A 1 98 ? -10.422 19.375 9.539 1 95.38 98 PRO A N 1
ATOM 768 C CA . PRO A 1 98 ? -9.688 20.438 10.227 1 95.38 98 PRO A CA 1
ATOM 769 C C . PRO A 1 98 ? -8.172 20.328 10.016 1 95.38 98 PRO A C 1
ATOM 771 O O . PRO A 1 98 ? -7.645 19.234 9.836 1 95.38 98 PRO A O 1
ATOM 774 N N . ALA A 1 99 ? -7.523 21.469 10.055 1 98.12 99 ALA A N 1
ATOM 775 C CA . ALA A 1 99 ? -6.066 21.453 10.164 1 98.12 99 ALA A CA 1
ATOM 776 C C . ALA A 1 99 ? -5.625 21.016 11.562 1 98.12 99 ALA A C 1
ATOM 778 O O . ALA A 1 99 ? -6.375 21.156 12.523 1 98.12 99 ALA A O 1
ATOM 779 N N . PHE A 1 100 ? -4.465 20.422 11.617 1 98.44 100 PHE A N 1
ATOM 780 C CA . PHE A 1 100 ? -3.883 20.203 12.938 1 98.44 100 PHE A CA 1
ATOM 781 C C . PHE A 1 100 ? -3.715 21.531 13.672 1 98.44 100 PHE A C 1
ATOM 783 O O . PHE A 1 100 ? -3.498 22.578 13.047 1 98.44 100 PHE A O 1
ATOM 790 N N . PRO A 1 101 ? -3.725 21.516 15 1 97.81 101 PRO A N 1
ATOM 791 C CA . PRO A 1 101 ? -3.807 22.75 15.773 1 97.81 101 PRO A CA 1
ATOM 792 C C . PRO A 1 101 ? -2.615 23.672 15.547 1 97.81 101 PRO A C 1
ATOM 794 O O . PRO A 1 101 ? -2.754 24.906 15.617 1 97.81 101 PRO A O 1
ATOM 797 N N . GLU A 1 102 ? -1.478 23.188 15.219 1 98.69 102 GLU A N 1
ATOM 798 C CA . GLU A 1 102 ? -0.264 23.984 15.102 1 98.69 102 GLU A CA 1
ATOM 799 C C . GLU A 1 102 ? -0.137 24.609 13.719 1 98.69 102 GLU A C 1
ATOM 801 O O . GLU A 1 102 ? 0.691 25.484 13.5 1 98.69 102 GLU A O 1
ATOM 806 N N . VAL A 1 103 ? -0.956 24.234 12.766 1 98.81 103 VAL A N 1
ATOM 807 C CA . VAL A 1 103 ? -0.758 24.516 11.352 1 98.81 103 VAL A CA 1
ATOM 808 C C . VAL A 1 103 ? -0.928 26 11.086 1 98.81 103 VAL A C 1
ATOM 810 O O . VAL A 1 103 ? -0.061 26.641 10.477 1 98.81 103 VAL A O 1
ATOM 813 N N . PRO A 1 104 ? -2.016 26.672 11.578 1 98.56 104 PRO A N 1
ATOM 814 C CA . PRO A 1 104 ? -2.188 28.078 11.242 1 98.56 104 PRO A CA 1
ATOM 815 C C . PRO A 1 104 ? -1.034 28.953 11.742 1 98.56 104 PRO A C 1
ATOM 817 O O . PRO A 1 104 ? -0.495 29.766 10.984 1 98.56 104 PRO A O 1
ATOM 820 N N . ALA A 1 105 ? -0.655 28.75 12.969 1 98.62 105 ALA A N 1
ATOM 821 C CA . ALA A 1 105 ? 0.432 29.547 13.531 1 98.62 105 ALA A CA 1
ATOM 822 C C . ALA A 1 105 ? 1.744 29.281 12.805 1 98.62 105 ALA A C 1
ATOM 824 O O . ALA A 1 105 ? 2.531 30.188 12.562 1 98.62 105 ALA A O 1
ATOM 825 N N . MET A 1 106 ? 2.018 28.016 12.5 1 98.88 106 MET A N 1
ATOM 826 C CA . MET A 1 106 ? 3.223 27.609 11.773 1 98.88 106 MET A CA 1
ATOM 827 C C . MET A 1 106 ? 3.268 28.266 10.398 1 98.88 106 MET A C 1
ATOM 829 O O . MET A 1 106 ? 4.293 28.828 10.008 1 98.88 106 MET A O 1
ATOM 833 N N . LEU A 1 107 ? 2.18 28.297 9.656 1 98.88 107 LEU A N 1
ATOM 834 C CA . LEU A 1 107 ? 2.125 28.891 8.328 1 98.88 107 LEU A CA 1
ATOM 835 C C . LEU A 1 107 ? 2.305 30.391 8.398 1 98.88 107 LEU A C 1
ATOM 837 O O . LEU A 1 107 ? 2.986 30.984 7.559 1 98.88 107 LEU A O 1
ATOM 841 N N . LYS A 1 108 ? 1.652 31 9.352 1 98.5 108 LYS A N 1
ATOM 842 C CA . LYS A 1 108 ? 1.809 32.438 9.547 1 98.5 108 LYS A CA 1
ATOM 843 C C . LYS A 1 108 ? 3.271 32.812 9.766 1 98.5 108 LYS A C 1
ATOM 845 O O . LYS A 1 108 ? 3.773 33.781 9.172 1 98.5 108 LYS A O 1
ATOM 850 N N . ALA A 1 109 ? 3.92 32.062 10.633 1 98.69 109 ALA A N 1
ATOM 851 C CA . ALA A 1 109 ? 5.332 32.312 10.914 1 98.69 109 ALA A CA 1
ATOM 852 C C . ALA A 1 109 ? 6.176 32.156 9.648 1 98.69 109 ALA A C 1
ATOM 854 O O . ALA A 1 109 ? 7.113 32.938 9.43 1 98.69 109 ALA A O 1
ATOM 855 N N . LEU A 1 110 ? 5.926 31.188 8.828 1 98.69 110 LEU A N 1
ATOM 856 C CA . LEU A 1 110 ? 6.652 31 7.582 1 98.69 110 LEU A CA 1
ATOM 857 C C . LEU A 1 110 ? 6.422 32.156 6.629 1 98.69 110 LEU A C 1
ATOM 859 O O . LEU A 1 110 ? 7.348 32.594 5.949 1 98.69 110 LEU A O 1
ATOM 863 N N . LYS A 1 111 ? 5.156 32.562 6.586 1 97.56 111 LYS A N 1
ATOM 864 C CA . LYS A 1 111 ? 4.824 33.688 5.715 1 97.56 111 LYS A CA 1
ATOM 865 C C . LYS A 1 111 ? 5.641 34.938 6.078 1 97.56 111 LYS A C 1
ATOM 867 O O . LYS A 1 111 ? 6.074 35.688 5.199 1 97.56 111 LYS A O 1
ATOM 872 N N . GLU A 1 112 ? 5.898 35.125 7.273 1 97.5 112 GLU A N 1
ATOM 873 C CA . GLU A 1 112 ? 6.656 36.281 7.773 1 97.5 112 GLU A CA 1
ATOM 874 C C . GLU A 1 112 ? 8.125 36.188 7.375 1 97.5 112 GLU A C 1
ATOM 876 O O . GLU A 1 112 ? 8.844 37.188 7.391 1 97.5 112 GLU A O 1
ATOM 881 N N . LYS A 1 113 ? 8.578 35.031 7.02 1 97.25 113 LYS A N 1
ATOM 882 C CA . LYS A 1 113 ? 9.961 34.844 6.621 1 97.25 113 LYS A CA 1
ATOM 883 C C . LYS A 1 113 ? 10.133 34.969 5.109 1 97.25 113 LYS A C 1
ATOM 885 O O . LYS A 1 113 ? 11.234 34.844 4.586 1 97.25 113 LYS A O 1
ATOM 890 N N . ASN A 1 114 ? 9.109 35.312 4.438 1 95.5 114 ASN A N 1
ATOM 891 C CA . ASN A 1 114 ? 9.094 35.625 3.014 1 95.5 114 ASN A CA 1
ATOM 892 C C . ASN A 1 114 ? 9.562 34.438 2.174 1 95.5 114 ASN A C 1
ATOM 894 O O . ASN A 1 114 ? 10.398 34.594 1.284 1 95.5 114 ASN A O 1
ATOM 898 N N . VAL A 1 115 ? 9.164 33.219 2.508 1 98.06 115 VAL A N 1
ATOM 899 C CA . VAL A 1 115 ? 9.375 32.031 1.694 1 98.06 115 VAL A CA 1
ATOM 900 C C . VAL A 1 115 ? 8.094 31.688 0.933 1 98.06 115 VAL A C 1
ATOM 902 O O . VAL A 1 115 ? 7 32.094 1.335 1 98.06 115 VAL A O 1
ATOM 905 N N . ASN A 1 116 ? 8.266 30.984 -0.262 1 98.69 116 ASN A N 1
ATOM 906 C CA . ASN A 1 116 ? 7.109 30.391 -0.921 1 98.69 116 ASN A CA 1
ATOM 907 C C . ASN A 1 116 ? 6.508 29.266 -0.089 1 98.69 116 ASN A C 1
ATOM 909 O O . ASN A 1 116 ? 7.238 28.469 0.498 1 98.69 116 ASN A O 1
ATOM 913 N N . ILE A 1 117 ? 5.215 29.281 0.079 1 98.88 117 ILE A N 1
ATOM 914 C CA . ILE A 1 117 ? 4.508 28.234 0.813 1 98.88 117 ILE A CA 1
ATOM 915 C C . ILE A 1 117 ? 3.441 27.609 -0.083 1 98.88 117 ILE A C 1
ATOM 917 O O . ILE A 1 117 ? 2.578 28.312 -0.617 1 98.88 117 ILE A O 1
ATOM 921 N N . ALA A 1 118 ? 3.482 26.281 -0.294 1 98.94 118 ALA A N 1
ATOM 922 C CA . ALA A 1 118 ? 2.463 25.641 -1.124 1 98.94 118 ALA A CA 1
ATOM 923 C C . ALA A 1 118 ? 2.176 24.219 -0.645 1 98.94 118 ALA A C 1
ATOM 925 O O . ALA A 1 118 ? 2.926 23.672 0.162 1 98.94 118 ALA A O 1
ATOM 926 N N . ILE A 1 119 ? 1.055 23.75 -1.047 1 98.94 119 ILE A N 1
ATOM 927 C CA . ILE A 1 119 ? 0.676 22.344 -0.885 1 98.94 119 ILE A CA 1
ATOM 928 C C . ILE A 1 119 ? 1.033 21.562 -2.148 1 98.94 119 ILE A C 1
ATOM 930 O O . ILE A 1 119 ? 0.88 22.078 -3.262 1 98.94 119 ILE A O 1
ATOM 934 N N . LEU A 1 120 ? 1.563 20.406 -2.025 1 98.94 120 LEU A N 1
ATOM 935 C CA . LEU A 1 120 ? 1.64 19.375 -3.053 1 98.94 120 LEU A CA 1
ATOM 936 C C . LEU A 1 120 ? 0.924 18.109 -2.604 1 98.94 120 LEU A C 1
ATOM 938 O O . LEU A 1 120 ? 1.354 17.453 -1.652 1 98.94 120 LEU A O 1
ATOM 942 N N . SER A 1 121 ? -0.16 17.75 -3.309 1 98.81 121 SER A N 1
ATOM 943 C CA . SER A 1 121 ? -1.021 16.719 -2.738 1 98.81 121 SER A CA 1
ATOM 944 C C . SER A 1 121 ? -1.58 15.805 -3.822 1 98.81 121 SER A C 1
ATOM 946 O O . SER A 1 121 ? -1.842 16.25 -4.941 1 98.81 121 SER A O 1
ATOM 948 N N . ASN A 1 122 ? -1.777 14.508 -3.463 1 98.69 122 ASN A N 1
ATOM 949 C CA . ASN A 1 122 ? -2.561 13.578 -4.27 1 98.69 122 ASN A CA 1
ATOM 950 C C . ASN A 1 122 ? -4.02 14.016 -4.371 1 98.69 122 ASN A C 1
ATOM 952 O O . ASN A 1 122 ? -4.75 13.562 -5.254 1 98.69 122 ASN A O 1
ATOM 956 N N . GLY A 1 123 ? -4.449 14.898 -3.508 1 98.56 123 GLY A N 1
ATOM 957 C CA . GLY A 1 123 ? -5.844 15.305 -3.439 1 98.56 123 GLY A CA 1
ATOM 958 C C . GLY A 1 123 ? -6.332 15.977 -4.711 1 98.56 123 GLY A C 1
ATOM 959 O O . GLY A 1 123 ? -5.59 16.719 -5.352 1 98.56 123 GLY A O 1
ATOM 960 N N . SER A 1 124 ? -7.594 15.703 -4.996 1 98.06 124 SER A N 1
ATOM 961 C CA . SER A 1 124 ? -8.219 16.391 -6.117 1 98.06 124 SER A CA 1
ATOM 962 C C . SER A 1 124 ? -8.406 17.875 -5.816 1 98.06 124 SER A C 1
ATOM 964 O O . SER A 1 124 ? -8.484 18.281 -4.652 1 98.06 124 SER A O 1
ATOM 966 N N . SER A 1 125 ? -8.484 18.656 -6.91 1 97.12 125 SER A N 1
ATOM 967 C CA . SER A 1 125 ? -8.547 20.094 -6.77 1 97.12 125 SER A CA 1
ATOM 968 C C . SER A 1 125 ? -9.719 20.516 -5.891 1 97.12 125 SER A C 1
ATOM 970 O O . SER A 1 125 ? -9.555 21.328 -4.977 1 97.12 125 SER A O 1
ATOM 972 N N . ASP A 1 126 ? -10.82 19.938 -6.094 1 95.75 126 ASP A N 1
ATOM 973 C CA . ASP A 1 126 ? -12 20.297 -5.316 1 95.75 126 ASP A CA 1
ATOM 974 C C . ASP A 1 126 ? -11.828 19.922 -3.846 1 95.75 126 ASP A C 1
ATOM 976 O O . ASP A 1 126 ? -12.195 20.703 -2.957 1 95.75 126 ASP A O 1
ATOM 980 N N . MET A 1 127 ? -11.266 18.75 -3.576 1 95.44 127 MET A N 1
ATOM 981 C CA . MET A 1 127 ? -10.969 18.312 -2.215 1 95.44 127 MET A CA 1
ATOM 982 C C . MET A 1 127 ? -10.07 19.312 -1.508 1 95.44 127 MET A C 1
ATOM 984 O O . MET A 1 127 ? -10.336 19.703 -0.371 1 95.44 127 MET A O 1
ATOM 988 N N . LEU A 1 128 ? -9.039 19.719 -2.184 1 97.75 128 LEU A N 1
ATOM 989 C CA . LEU A 1 128 ? -8.023 20.562 -1.585 1 97.75 128 LEU A CA 1
ATOM 990 C C . LEU A 1 128 ? -8.555 21.969 -1.353 1 97.75 128 LEU A C 1
ATOM 992 O O . LEU A 1 128 ? -8.281 22.578 -0.315 1 97.75 128 LEU A O 1
ATOM 996 N N . VAL A 1 129 ? -9.328 22.453 -2.297 1 96.19 129 VAL A N 1
ATOM 997 C CA . VAL A 1 129 ? -9.93 23.781 -2.158 1 96.19 129 VAL A CA 1
ATOM 998 C C . VAL A 1 129 ? -10.859 23.797 -0.944 1 96.19 129 VAL A C 1
ATOM 1000 O O . VAL A 1 129 ? -10.805 24.734 -0.136 1 96.19 129 VAL A O 1
ATOM 1003 N N . ASN A 1 130 ? -11.609 22.812 -0.819 1 95.69 130 ASN A N 1
ATOM 1004 C CA . ASN A 1 130 ? -12.547 22.719 0.298 1 95.69 130 ASN A CA 1
ATOM 1005 C C . ASN A 1 130 ? -11.812 22.609 1.632 1 95.69 130 ASN A C 1
ATOM 1007 O O . ASN A 1 130 ? -12.18 23.266 2.605 1 95.69 130 ASN A O 1
ATOM 1011 N N . ALA A 1 131 ? -10.844 21.766 1.664 1 96 131 ALA A N 1
ATOM 1012 C CA . ALA A 1 131 ? -10.086 21.578 2.896 1 96 131 ALA A CA 1
ATOM 1013 C C . ALA A 1 131 ? -9.375 22.859 3.309 1 96 131 ALA A C 1
ATOM 1015 O O . ALA A 1 131 ? -9.398 23.234 4.484 1 96 131 ALA A O 1
ATOM 1016 N N . VAL A 1 132 ? -8.758 23.547 2.391 1 98 132 VAL A N 1
ATOM 1017 C CA . VAL A 1 132 ? -8.023 24.781 2.645 1 98 132 VAL A CA 1
ATOM 1018 C C . VAL A 1 132 ? -8.977 25.859 3.162 1 98 132 VAL A C 1
ATOM 1020 O O . VAL A 1 132 ? -8.68 26.547 4.137 1 98 132 VAL A O 1
ATOM 1023 N N . ARG A 1 133 ? -10.109 25.953 2.51 1 96.88 133 ARG A N 1
ATOM 1024 C CA . ARG A 1 133 ? -11.125 26.922 2.916 1 96.88 133 ARG A CA 1
ATOM 1025 C C . ARG A 1 133 ? -11.633 26.625 4.324 1 96.88 133 ARG A C 1
ATOM 1027 O O . ARG A 1 133 ? -11.688 27.531 5.172 1 96.88 133 ARG A O 1
ATOM 1034 N N . SER A 1 134 ? -11.969 25.438 4.527 1 94.69 134 SER A N 1
ATOM 1035 C CA . SER A 1 134 ? -12.508 25.031 5.816 1 94.69 134 SER A CA 1
ATOM 1036 C C . SER A 1 134 ? -11.508 25.25 6.941 1 94.69 134 SER A C 1
ATOM 1038 O O . SER A 1 134 ? -11.883 25.625 8.055 1 94.69 134 SER A O 1
ATOM 1040 N N . ALA A 1 135 ? -10.258 24.984 6.676 1 95.56 135 ALA A N 1
ATOM 1041 C CA . ALA A 1 135 ? -9.203 25.109 7.672 1 95.56 135 ALA A CA 1
ATOM 1042 C C . ALA A 1 135 ? -8.812 26.578 7.871 1 95.56 135 ALA A C 1
ATOM 1044 O O . ALA A 1 135 ? -8.133 26.906 8.844 1 95.56 135 ALA A O 1
ATOM 1045 N N . GLY A 1 136 ? -9.211 27.438 6.992 1 96.75 136 GLY A N 1
ATOM 1046 C CA . GLY A 1 136 ? -8.93 28.859 7.09 1 96.75 136 GLY A CA 1
ATOM 1047 C C . GLY A 1 136 ? -7.461 29.188 6.898 1 96.75 136 GLY A C 1
ATOM 1048 O O . GLY A 1 136 ? -6.934 30.078 7.562 1 96.75 136 GLY A O 1
ATOM 1049 N N . ILE A 1 137 ? -6.812 28.484 5.992 1 98.19 137 ILE A N 1
ATOM 1050 C CA . ILE A 1 137 ? -5.371 28.703 5.91 1 98.19 137 ILE A CA 1
ATOM 1051 C C . ILE A 1 137 ? -5.004 29.203 4.516 1 98.19 137 ILE A C 1
ATOM 1053 O O . ILE A 1 137 ? -3.822 29.312 4.176 1 98.19 137 ILE A O 1
ATOM 1057 N N . GLY A 1 138 ? -5.977 29.516 3.684 1 98.19 138 GLY A N 1
ATOM 1058 C CA . GLY A 1 138 ? -5.75 29.906 2.299 1 98.19 138 GLY A CA 1
ATOM 1059 C C . GLY A 1 138 ? -4.855 31.125 2.158 1 98.19 138 GLY A C 1
ATOM 1060 O O . GLY A 1 138 ? -4.066 31.203 1.217 1 98.19 138 GLY A O 1
ATOM 1061 N N . GLU A 1 139 ? -4.961 32.062 3.084 1 97.75 139 GLU A N 1
ATOM 1062 C CA . GLU A 1 139 ? -4.254 33.344 2.982 1 97.75 139 GLU A CA 1
ATOM 1063 C C . GLU A 1 139 ? -2.748 33.156 3.131 1 97.75 139 GLU A C 1
AT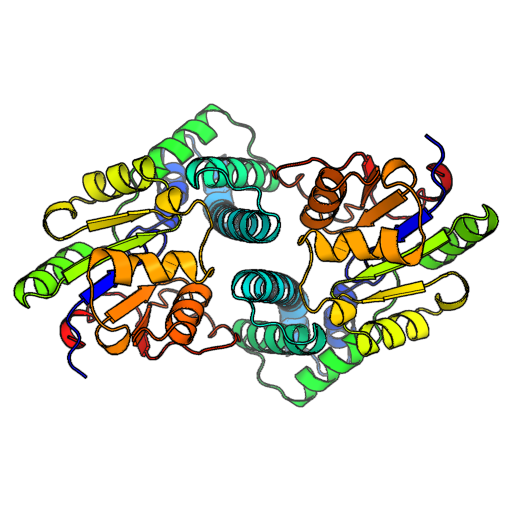OM 1065 O O . GLU A 1 139 ? -1.966 34.031 2.746 1 97.75 139 GLU A O 1
ATOM 1070 N N . TYR A 1 140 ? -2.357 32.031 3.682 1 98.38 140 TYR A N 1
ATOM 1071 C CA . TYR A 1 140 ? -0.938 31.797 3.934 1 98.38 140 TYR A CA 1
ATOM 1072 C C . TYR A 1 140 ? -0.278 31.094 2.754 1 98.38 140 TYR A C 1
ATOM 1074 O O . TYR A 1 140 ? 0.951 31.047 2.664 1 98.38 140 TYR A O 1
ATOM 1082 N N . LEU A 1 141 ? -1.021 30.5 1.86 1 98.75 141 LEU A N 1
ATOM 1083 C CA . LEU A 1 141 ? -0.496 29.641 0.805 1 98.75 141 LEU A CA 1
ATOM 1084 C C . LEU A 1 141 ? -0.295 30.422 -0.487 1 98.75 141 LEU A C 1
ATOM 1086 O O . LEU A 1 141 ? -1.155 31.219 -0.877 1 98.75 141 LEU A O 1
ATOM 1090 N N . ASP A 1 142 ? 0.794 30.172 -1.111 1 98.75 142 ASP A N 1
ATOM 1091 C CA . ASP A 1 142 ? 1.056 30.766 -2.418 1 98.75 142 ASP A CA 1
ATOM 1092 C C . ASP A 1 142 ? 0.456 29.922 -3.537 1 98.75 142 ASP A C 1
ATOM 1094 O O . ASP A 1 142 ? 0.212 30.422 -4.641 1 98.75 142 ASP A O 1
ATOM 1098 N N . ASP A 1 143 ? 0.285 28.656 -3.344 1 98.62 143 ASP A N 1
ATOM 1099 C CA . ASP A 1 143 ? -0.353 27.781 -4.32 1 98.62 143 ASP A CA 1
ATOM 1100 C C . ASP A 1 143 ? -0.784 26.469 -3.676 1 98.62 143 ASP A C 1
ATOM 1102 O O . ASP A 1 143 ? -0.354 26.141 -2.566 1 98.62 143 ASP A O 1
ATOM 1106 N N . VAL A 1 144 ? -1.689 25.797 -4.305 1 98.81 144 VAL A N 1
ATOM 1107 C CA . VAL A 1 144 ? -2.139 24.438 -3.986 1 98.81 144 VAL A CA 1
ATOM 1108 C C . VAL A 1 144 ? -2.006 23.547 -5.219 1 98.81 144 VAL A C 1
ATOM 1110 O O . VAL A 1 144 ? -2.787 23.672 -6.168 1 98.81 144 VAL A O 1
ATOM 1113 N N . LEU A 1 145 ? -0.97 22.672 -5.199 1 98.81 145 LEU A N 1
ATOM 1114 C CA . LEU A 1 145 ? -0.669 21.812 -6.344 1 98.81 145 LEU A CA 1
ATOM 1115 C C . LEU A 1 145 ? -1.305 20.438 -6.18 1 98.81 145 LEU A C 1
ATOM 1117 O O . LEU A 1 145 ? -0.969 19.703 -5.25 1 98.81 145 LEU A O 1
ATOM 1121 N N . SER A 1 146 ? -2.227 20.141 -7.074 1 98.81 146 SER A N 1
ATOM 1122 C CA . SER A 1 146 ? -2.9 18.844 -7.117 1 98.81 146 SER A CA 1
ATOM 1123 C C . SER A 1 146 ? -2.314 17.953 -8.203 1 98.81 146 SER A C 1
ATOM 1125 O O . SER A 1 146 ? -2.023 18.422 -9.305 1 98.81 146 SER A O 1
ATOM 1127 N N . VAL A 1 147 ? -2.238 16.641 -7.887 1 98.81 147 VAL A N 1
ATOM 1128 C CA . VAL A 1 147 ? -1.719 15.695 -8.859 1 98.81 147 VAL A CA 1
ATOM 1129 C C . VAL A 1 147 ? -2.688 15.578 -10.039 1 98.81 147 VAL A C 1
ATOM 1131 O O . VAL A 1 147 ? -2.352 15 -11.07 1 98.81 147 VAL A O 1
ATOM 1134 N N . GLU A 1 148 ? -3.871 16.141 -9.852 1 98.31 148 GLU A N 1
ATOM 1135 C CA . GLU A 1 148 ? -4.824 16.141 -10.961 1 98.31 148 GLU A CA 1
ATOM 1136 C C . GLU A 1 148 ? -4.203 16.719 -12.227 1 98.31 148 GLU A C 1
ATOM 1138 O O . GLU A 1 148 ? -4.559 16.312 -13.336 1 98.31 148 GLU A O 1
ATOM 1143 N N . GLU A 1 149 ? -3.311 17.594 -12.094 1 97.75 149 GLU A N 1
ATOM 1144 C CA . GLU A 1 149 ? -2.641 18.234 -13.219 1 97.75 149 GLU A CA 1
ATOM 1145 C C . GLU A 1 149 ? -1.837 17.219 -14.031 1 97.75 149 GLU A C 1
ATOM 1147 O O . GLU A 1 149 ? -1.754 17.328 -15.258 1 97.75 149 GLU A O 1
ATOM 1152 N N . VAL A 1 150 ? -1.201 16.234 -13.406 1 98.5 150 VAL A N 1
ATOM 1153 C CA . VAL A 1 150 ? -0.326 15.289 -14.102 1 98.5 150 VAL A CA 1
ATOM 1154 C C . VAL A 1 150 ? -0.982 13.914 -14.148 1 98.5 150 VAL A C 1
ATOM 1156 O O . VAL A 1 150 ? -0.487 13.008 -14.82 1 98.5 150 VAL A O 1
ATOM 1159 N N . GLN A 1 151 ? -2.066 13.664 -13.438 1 98.75 151 GLN A N 1
ATOM 1160 C CA . GLN A 1 151 ? -2.904 12.469 -13.43 1 98.75 151 GLN A CA 1
ATOM 1161 C C . GLN A 1 151 ? -2.08 11.219 -13.125 1 98.75 151 GLN A C 1
ATOM 1163 O O . GLN A 1 151 ? -2.215 10.195 -13.805 1 98.75 151 GLN A O 1
ATOM 1168 N N . ILE A 1 152 ? -1.184 11.273 -12.195 1 98.81 152 ILE A N 1
ATOM 1169 C CA . ILE A 1 152 ? -0.444 10.188 -11.555 1 98.81 152 ILE A CA 1
ATOM 1170 C C . ILE A 1 152 ? -0.166 10.539 -10.094 1 98.81 152 ILE A C 1
ATOM 1172 O O . ILE A 1 152 ? -0.033 11.719 -9.75 1 98.81 152 ILE A O 1
ATOM 1176 N N . PHE A 1 153 ? -0.122 9.578 -9.188 1 98.94 153 PHE A N 1
ATOM 1177 C CA . PHE A 1 153 ? -0.007 9.828 -7.758 1 98.94 153 PHE A CA 1
ATOM 1178 C C . PHE A 1 153 ? 1.451 9.781 -7.316 1 98.94 153 PHE A C 1
ATOM 1180 O O . PHE A 1 153 ? 2.291 9.18 -7.984 1 98.94 153 PHE A O 1
ATOM 1187 N N . LYS A 1 154 ? 1.689 10.492 -6.117 1 98.88 154 LYS A N 1
ATOM 1188 C CA . LYS A 1 154 ? 2.945 10.312 -5.398 1 98.88 154 LYS A CA 1
ATOM 1189 C C . LYS A 1 154 ? 3.213 8.836 -5.129 1 98.88 154 LYS A C 1
ATOM 1191 O O . LYS A 1 154 ? 2.279 8.047 -4.98 1 98.88 154 LYS A O 1
ATOM 1196 N N . PRO A 1 155 ? 4.559 8.367 -5.191 1 98.88 155 PRO A N 1
ATOM 1197 C CA . PRO A 1 155 ? 5.762 9.203 -5.254 1 98.88 155 PRO A CA 1
ATOM 1198 C C . PRO A 1 155 ? 6.363 9.266 -6.656 1 98.88 155 PRO A C 1
ATOM 1200 O O . PRO A 1 155 ? 7.59 9.258 -6.805 1 98.88 155 PRO A O 1
ATOM 1203 N N . HIS A 1 156 ? 5.523 9.148 -7.688 1 98.88 156 HIS A N 1
ATOM 1204 C CA . HIS A 1 156 ? 6.07 9.336 -9.031 1 98.88 156 HIS A CA 1
ATOM 1205 C C . HIS A 1 156 ? 6.793 10.672 -9.148 1 98.88 156 HIS A C 1
ATOM 1207 O O . HIS A 1 156 ? 6.305 11.695 -8.672 1 98.88 156 HIS A O 1
ATOM 1213 N N . ARG A 1 157 ? 7.875 10.711 -9.859 1 98.38 157 ARG A N 1
ATOM 1214 C CA . ARG A 1 157 ? 8.75 11.875 -9.953 1 98.38 157 ARG A CA 1
ATOM 1215 C C . ARG A 1 157 ? 8.016 13.062 -10.578 1 98.38 157 ARG A C 1
ATOM 1217 O O . ARG A 1 157 ? 8.273 14.211 -10.234 1 98.38 157 ARG A O 1
ATOM 1224 N N . LEU A 1 158 ? 7.07 12.828 -11.477 1 98.62 158 LEU A N 1
ATOM 1225 C CA . LEU A 1 158 ? 6.328 13.875 -12.172 1 98.62 158 LEU A CA 1
ATOM 1226 C C . LEU A 1 158 ? 5.59 14.766 -11.18 1 98.62 158 LEU A C 1
ATOM 1228 O O . LEU A 1 158 ? 5.387 15.953 -11.438 1 98.62 158 LEU A O 1
ATOM 1232 N N . VAL A 1 159 ? 5.176 14.156 -10.102 1 98.88 159 VAL A N 1
ATOM 1233 C CA . VAL A 1 159 ? 4.438 14.93 -9.109 1 98.88 159 VAL A CA 1
ATOM 1234 C C . VAL A 1 159 ? 5.371 15.938 -8.445 1 98.88 159 VAL A C 1
ATOM 1236 O O . VAL A 1 159 ? 5.016 17.109 -8.289 1 98.88 159 VAL A O 1
ATOM 1239 N N . TYR A 1 160 ? 6.574 15.492 -8.062 1 98.75 160 TYR A N 1
ATOM 1240 C CA . TYR A 1 160 ? 7.527 16.391 -7.422 1 98.75 160 TYR A CA 1
ATOM 1241 C C . TYR A 1 160 ? 8.039 17.438 -8.406 1 98.75 160 TYR A C 1
ATOM 1243 O O . TYR A 1 160 ? 8.336 18.562 -8.023 1 98.75 160 TYR A O 1
ATOM 1251 N N . ASP A 1 161 ? 8.086 17.125 -9.711 1 98.69 161 ASP A N 1
ATOM 1252 C CA . ASP A 1 161 ? 8.453 18.062 -10.766 1 98.69 161 ASP A CA 1
ATOM 1253 C C . ASP A 1 161 ? 7.547 19.297 -10.742 1 98.69 161 ASP A C 1
ATOM 1255 O O . ASP A 1 161 ? 7.953 20.375 -11.156 1 98.69 161 ASP A O 1
ATOM 1259 N N . MET A 1 162 ? 6.316 19.141 -10.297 1 98.75 162 MET A N 1
ATOM 1260 C CA . MET A 1 162 ? 5.344 20.234 -10.297 1 98.75 162 MET A CA 1
ATOM 1261 C C . MET A 1 162 ? 5.848 21.422 -9.477 1 98.75 162 MET A C 1
ATOM 1263 O O . MET A 1 162 ? 5.523 22.562 -9.781 1 98.75 162 MET A O 1
ATOM 1267 N N . VAL A 1 163 ? 6.648 21.125 -8.43 1 98.75 163 VAL A N 1
ATOM 1268 C CA . VAL A 1 163 ? 7.18 22.188 -7.578 1 98.75 163 VAL A CA 1
ATOM 1269 C C . VAL A 1 163 ? 8.141 23.062 -8.383 1 98.75 163 VAL A C 1
ATOM 1271 O O . VAL A 1 163 ? 8.055 24.297 -8.336 1 98.75 163 VAL A O 1
ATOM 1274 N N . TRP A 1 164 ? 8.984 22.391 -9.117 1 96.31 164 TRP A N 1
ATOM 1275 C CA . TRP A 1 164 ? 9.93 23.094 -9.969 1 96.31 164 TRP A CA 1
ATOM 1276 C C . TRP A 1 164 ? 9.203 23.875 -11.055 1 96.31 164 TRP A C 1
ATOM 1278 O O . TRP A 1 164 ? 9.555 25.016 -11.344 1 96.31 164 TRP A O 1
ATOM 1288 N N . GLU A 1 165 ? 8.258 23.266 -11.656 1 97.19 165 GLU A N 1
ATOM 1289 C CA . GLU A 1 165 ? 7.496 23.906 -12.734 1 97.19 165 GLU A CA 1
ATOM 1290 C C . GLU A 1 165 ? 6.785 25.156 -12.234 1 97.19 165 GLU A C 1
ATOM 1292 O O . GLU A 1 165 ? 6.668 26.141 -12.977 1 97.19 165 GLU A O 1
ATOM 1297 N N . ARG A 1 166 ? 6.387 25.125 -11.008 1 98.19 166 ARG A N 1
ATOM 1298 C CA . ARG A 1 166 ? 5.59 26.219 -10.477 1 98.19 166 ARG A CA 1
ATOM 1299 C C . ARG A 1 166 ? 6.484 27.344 -9.945 1 98.19 166 ARG A C 1
ATOM 1301 O O . ARG A 1 166 ? 6.184 28.516 -10.133 1 98.19 166 ARG A O 1
ATOM 1308 N N . PHE A 1 167 ? 7.559 26.969 -9.234 1 98.31 167 PHE A N 1
ATOM 1309 C CA . PHE A 1 167 ? 8.273 27.969 -8.453 1 98.31 167 PHE A CA 1
ATOM 1310 C C . PHE A 1 167 ? 9.648 28.25 -9.055 1 98.31 167 PHE A C 1
ATOM 1312 O O . PHE A 1 167 ? 10.289 29.25 -8.703 1 98.31 167 PHE A O 1
ATOM 1319 N N . ASP A 1 168 ? 10.094 27.469 -9.938 1 97.69 168 ASP A N 1
ATOM 1320 C CA . ASP A 1 168 ? 11.352 27.641 -10.656 1 97.69 168 ASP A CA 1
ATOM 1321 C C . ASP A 1 168 ? 12.516 27.844 -9.68 1 97.69 168 ASP A C 1
ATOM 1323 O O . ASP A 1 168 ? 13.266 28.812 -9.797 1 97.69 168 ASP A O 1
ATOM 1327 N N . VAL A 1 169 ? 12.625 27.016 -8.727 1 96.88 169 VAL A N 1
ATOM 1328 C CA . VAL A 1 169 ? 13.703 27.016 -7.746 1 96.88 169 VAL A CA 1
ATOM 1329 C C . VAL A 1 169 ? 14.438 25.688 -7.777 1 96.88 169 VAL A C 1
ATOM 1331 O O . VAL A 1 169 ? 13.844 24.656 -8.094 1 96.88 169 VAL A O 1
ATOM 1334 N N . PRO A 1 170 ? 15.75 25.719 -7.527 1 96.12 170 PRO A N 1
ATOM 1335 C CA . PRO A 1 170 ? 16.438 24.422 -7.453 1 96.12 170 PRO A CA 1
ATOM 1336 C C . PRO A 1 170 ? 15.906 23.531 -6.328 1 96.12 170 PRO A C 1
ATOM 1338 O O . PRO A 1 170 ? 15.453 24.047 -5.301 1 96.12 170 PRO A O 1
ATOM 1341 N N . GLN A 1 171 ? 15.961 22.203 -6.473 1 96.88 171 GLN A N 1
ATOM 1342 C CA . GLN A 1 171 ? 15.484 21.234 -5.492 1 96.88 171 GLN A CA 1
ATOM 1343 C C . GLN A 1 171 ? 16.109 21.484 -4.125 1 96.88 171 GLN A C 1
ATOM 1345 O O . GLN A 1 171 ? 15.469 21.281 -3.094 1 96.88 171 GLN A O 1
ATOM 1350 N N . THR A 1 172 ? 17.312 21.969 -4.137 1 96.81 172 THR A N 1
ATOM 1351 C CA . THR A 1 172 ? 18.078 22.125 -2.91 1 96.81 172 THR A CA 1
ATOM 1352 C C . THR A 1 172 ? 17.531 23.266 -2.061 1 96.81 172 THR A C 1
ATOM 1354 O O . THR A 1 172 ? 17.875 23.391 -0.884 1 96.81 172 THR A O 1
ATOM 1357 N N . GLU A 1 173 ? 16.688 24.062 -2.633 1 98.12 173 GLU A N 1
ATOM 1358 C CA . GLU A 1 173 ? 16.094 25.188 -1.901 1 98.12 173 GLU A CA 1
ATOM 1359 C C . GLU A 1 173 ? 14.688 24.859 -1.427 1 98.12 173 GLU A C 1
ATOM 1361 O O . GLU A 1 173 ? 14 25.719 -0.868 1 98.12 173 GLU A O 1
ATOM 1366 N N . VAL A 1 174 ? 14.219 23.672 -1.637 1 98.75 174 VAL A N 1
ATOM 1367 C CA . VAL A 1 174 ? 12.867 23.25 -1.266 1 98.75 174 VAL A CA 1
ATOM 1368 C C . VAL A 1 174 ? 12.914 22.438 0.029 1 98.75 174 VAL A C 1
ATOM 1370 O O . VAL A 1 174 ? 13.758 21.562 0.186 1 98.75 174 VAL A O 1
ATOM 1373 N N . LEU A 1 175 ? 12.125 22.766 1.003 1 98.88 175 LEU A N 1
ATOM 1374 C CA . LEU A 1 175 ? 11.805 21.922 2.158 1 98.88 175 LEU A CA 1
ATOM 1375 C C . LEU A 1 175 ? 10.43 21.297 2.012 1 98.88 175 LEU A C 1
ATOM 1377 O O . LEU A 1 175 ? 9.422 22.016 1.925 1 98.88 175 LEU A O 1
ATOM 1381 N N . PHE A 1 176 ? 10.398 20.047 1.867 1 98.94 176 PHE A N 1
ATOM 1382 C CA . PHE A 1 176 ? 9.156 19.281 1.737 1 98.94 176 PHE A CA 1
ATOM 1383 C C . PHE A 1 176 ? 8.812 18.578 3.045 1 98.94 176 PHE A C 1
ATOM 1385 O O . PHE A 1 176 ? 9.633 17.828 3.584 1 98.94 176 PHE A O 1
ATOM 1392 N N . ALA A 1 177 ? 7.629 18.844 3.582 1 98.94 177 ALA A N 1
ATOM 1393 C CA . ALA A 1 177 ? 7.188 18.219 4.832 1 98.94 177 ALA A CA 1
ATOM 1394 C C . ALA A 1 177 ? 5.992 17.297 4.605 1 98.94 177 ALA A C 1
ATOM 1396 O O . ALA A 1 177 ? 5.016 17.688 3.965 1 98.94 177 ALA A O 1
ATOM 1397 N N . SER A 1 178 ? 6.051 16.141 5.094 1 98.94 178 SER A N 1
ATOM 1398 C CA . SER A 1 178 ? 4.973 15.164 5.031 1 98.94 178 SER A CA 1
ATOM 1399 C C . SER A 1 178 ? 4.926 14.305 6.289 1 98.94 178 SER A C 1
ATOM 1401 O O . SER A 1 178 ? 5.969 13.945 6.836 1 98.94 178 SER A O 1
ATOM 1403 N N . SER A 1 179 ? 3.736 13.977 6.73 1 98.75 179 SER A N 1
ATOM 1404 C CA . SER A 1 179 ? 3.578 13.023 7.82 1 98.75 179 SER A CA 1
ATOM 1405 C C . SER A 1 179 ? 3.654 11.586 7.316 1 98.75 179 SER A C 1
ATOM 1407 O O . SER A 1 179 ? 3.787 10.648 8.102 1 98.75 179 SER A O 1
ATOM 1409 N N . ASN A 1 180 ? 3.475 11.43 6.035 1 98.62 180 ASN A N 1
ATOM 1410 C CA . ASN A 1 180 ? 3.654 10.117 5.418 1 98.62 180 ASN A CA 1
ATOM 1411 C C . ASN A 1 180 ? 5.129 9.797 5.199 1 98.62 180 ASN A C 1
ATOM 1413 O O . ASN A 1 180 ? 5.773 10.375 4.324 1 98.62 180 ASN A O 1
ATOM 1417 N N . GLY A 1 181 ? 5.633 8.828 5.961 1 98.69 181 GLY A N 1
ATOM 1418 C CA . GLY A 1 181 ? 7.047 8.492 5.879 1 98.69 181 GLY A CA 1
ATOM 1419 C C . GLY A 1 181 ? 7.492 8.133 4.473 1 98.69 181 GLY A C 1
ATOM 1420 O O . GLY A 1 181 ? 8.586 8.516 4.047 1 98.69 181 GLY A O 1
ATOM 1421 N N . TRP A 1 182 ? 6.68 7.383 3.764 1 98.88 182 TRP A N 1
ATOM 1422 C CA . TRP A 1 182 ? 6.996 6.973 2.398 1 98.88 182 TRP A CA 1
ATOM 1423 C C . TRP A 1 182 ? 7.098 8.188 1.477 1 98.88 182 TRP A C 1
ATOM 1425 O O . TRP A 1 182 ? 7.898 8.188 0.537 1 98.88 182 TRP A O 1
ATOM 1435 N N . ASP A 1 183 ? 6.277 9.211 1.641 1 98.94 183 ASP A N 1
ATOM 1436 C CA . ASP A 1 183 ? 6.297 10.438 0.843 1 98.94 183 ASP A CA 1
ATOM 1437 C C . ASP A 1 183 ? 7.535 11.273 1.154 1 98.94 183 ASP A C 1
ATOM 1439 O O . ASP A 1 183 ? 8.172 11.812 0.246 1 98.94 183 ASP A O 1
ATOM 1443 N N . ALA A 1 184 ? 7.855 11.398 2.461 1 98.88 184 ALA A N 1
ATOM 1444 C CA . ALA A 1 184 ? 9.086 12.086 2.855 1 98.88 184 ALA A CA 1
ATOM 1445 C C . ALA A 1 184 ? 10.312 11.398 2.258 1 98.88 184 ALA A C 1
ATOM 1447 O O . ALA A 1 184 ? 11.234 12.07 1.783 1 98.88 184 ALA A O 1
ATOM 1448 N N . ALA A 1 185 ? 10.328 10.07 2.248 1 98.88 185 ALA A N 1
ATOM 1449 C CA . ALA A 1 185 ? 11.43 9.32 1.642 1 98.88 185 ALA A CA 1
ATOM 1450 C C . ALA A 1 185 ? 11.477 9.547 0.133 1 98.88 185 ALA A C 1
ATOM 1452 O O . ALA A 1 185 ? 12.555 9.75 -0.434 1 98.88 185 ALA A O 1
ATOM 1453 N N . GLY A 1 186 ? 10.281 9.516 -0.507 1 98.81 186 GLY A N 1
ATOM 1454 C CA . GLY A 1 186 ? 10.211 9.789 -1.933 1 98.81 186 GLY A CA 1
ATOM 1455 C C . GLY A 1 186 ? 10.742 11.164 -2.301 1 98.81 186 GLY A C 1
ATOM 1456 O O . GLY A 1 186 ? 11.531 11.305 -3.236 1 98.81 186 GLY A O 1
ATOM 1457 N N . ALA A 1 187 ? 10.359 12.141 -1.541 1 98.88 187 ALA A N 1
ATOM 1458 C CA . ALA A 1 187 ? 10.789 13.516 -1.774 1 98.88 187 ALA A CA 1
ATOM 1459 C C . ALA A 1 187 ? 12.289 13.664 -1.534 1 98.88 187 ALA A C 1
ATOM 1461 O O . ALA A 1 187 ? 12.969 14.406 -2.25 1 98.88 187 ALA A O 1
ATOM 1462 N N . ALA A 1 188 ? 12.805 12.984 -0.501 1 98.81 188 ALA A N 1
ATOM 1463 C CA . ALA A 1 188 ? 14.242 12.984 -0.249 1 98.81 188 ALA A CA 1
ATOM 1464 C C . ALA A 1 188 ? 15.008 12.406 -1.433 1 98.81 188 ALA A C 1
ATOM 1466 O O . ALA A 1 188 ? 16.016 12.969 -1.864 1 98.81 188 ALA A O 1
ATOM 1467 N N . GLY A 1 189 ? 14.555 11.281 -1.965 1 98.69 189 GLY A N 1
ATOM 1468 C CA . GLY A 1 189 ? 15.18 10.664 -3.125 1 98.69 189 GLY A CA 1
ATOM 1469 C C . GLY A 1 189 ? 15.125 11.539 -4.363 1 98.69 189 GLY A C 1
ATOM 1470 O O . GLY A 1 189 ? 16.016 11.461 -5.219 1 98.69 189 GLY A O 1
ATOM 1471 N N . TYR A 1 190 ? 14.062 12.352 -4.43 1 98.44 190 TYR A N 1
ATOM 1472 C CA . TYR A 1 190 ? 13.906 13.289 -5.535 1 98.44 190 TYR A CA 1
ATOM 1473 C C . TYR A 1 190 ? 14.938 14.406 -5.449 1 98.44 190 TYR A C 1
ATOM 1475 O O . TYR A 1 190 ? 15.305 15 -6.469 1 98.44 190 TYR A O 1
ATOM 1483 N N . GLY A 1 191 ? 15.312 14.734 -4.188 1 98.44 191 GLY A N 1
ATOM 1484 C CA . GLY A 1 191 ? 16.359 15.734 -4.031 1 98.44 191 GLY A CA 1
ATOM 1485 C C . GLY A 1 191 ? 15.93 16.906 -3.166 1 98.44 191 GLY A C 1
ATOM 1486 O O . GLY A 1 191 ? 16.719 17.812 -2.92 1 98.44 191 GLY A O 1
ATOM 1487 N N . PHE A 1 192 ? 14.703 16.938 -2.639 1 98.81 192 PHE A N 1
ATOM 1488 C CA . PHE A 1 192 ? 14.273 17.984 -1.714 1 98.81 192 PHE A CA 1
ATOM 1489 C C . PHE A 1 192 ? 14.938 17.812 -0.353 1 98.81 192 PHE A C 1
ATOM 1491 O O . PHE A 1 192 ? 15.312 16.703 0.02 1 98.81 192 PHE A O 1
ATOM 1498 N N . GLY A 1 193 ? 15.164 18.922 0.361 1 98.62 193 GLY A N 1
ATOM 1499 C CA . GLY A 1 193 ? 15.195 18.766 1.807 1 98.62 193 GLY A CA 1
ATOM 1500 C C . GLY A 1 193 ? 13.875 18.312 2.389 1 98.62 193 GLY A C 1
ATOM 1501 O O . GLY A 1 193 ? 12.805 18.688 1.904 1 98.62 193 GLY A O 1
ATOM 1502 N N . THR A 1 194 ? 13.945 17.438 3.389 1 98.88 194 THR A N 1
ATOM 1503 C CA . THR A 1 194 ? 12.672 16.844 3.789 1 98.88 194 THR A CA 1
ATOM 1504 C C . THR A 1 194 ? 12.555 16.797 5.309 1 98.88 194 THR A C 1
ATOM 1506 O O . THR A 1 194 ? 13.555 16.688 6.016 1 98.88 194 THR A O 1
ATOM 1509 N N . VAL A 1 195 ? 11.352 16.953 5.738 1 98.94 195 VAL A N 1
ATOM 1510 C CA . VAL A 1 195 ? 10.938 16.719 7.113 1 98.94 195 VAL A CA 1
ATOM 1511 C C . VAL A 1 195 ? 9.844 15.641 7.141 1 98.94 195 VAL A C 1
ATOM 1513 O O . VAL A 1 195 ? 8.797 15.797 6.504 1 98.94 195 VAL A O 1
ATOM 1516 N N . TRP A 1 196 ? 10.125 14.57 7.824 1 98.94 196 TRP A N 1
ATOM 1517 C CA . TRP A 1 196 ? 9.078 13.617 8.188 1 98.94 196 TRP A CA 1
ATOM 1518 C C . TRP A 1 196 ? 8.406 14.023 9.492 1 98.94 196 TRP A C 1
ATOM 1520 O O . TRP A 1 196 ? 9.031 13.992 10.555 1 98.94 196 TRP A O 1
ATOM 1530 N N . VAL A 1 197 ? 7.148 14.43 9.367 1 98.94 197 VAL A N 1
ATOM 1531 C CA . VAL A 1 197 ? 6.375 14.789 10.555 1 98.94 197 VAL A CA 1
ATOM 1532 C C . VAL A 1 197 ? 5.738 13.539 11.156 1 98.94 197 VAL A C 1
ATOM 1534 O O . VAL A 1 197 ? 4.594 13.203 10.844 1 98.94 197 VAL A O 1
ATOM 1537 N N . ASN A 1 198 ? 6.395 12.891 12.062 1 98.75 198 ASN A N 1
ATOM 1538 C CA . ASN A 1 198 ? 6.023 11.594 12.625 1 98.75 198 ASN A CA 1
ATOM 1539 C C . ASN A 1 198 ? 5.211 11.75 13.906 1 98.75 198 ASN A C 1
ATOM 1541 O O . ASN A 1 198 ? 5.719 11.508 15 1 98.75 198 ASN A O 1
ATOM 1545 N N . ARG A 1 199 ? 3.943 12.031 13.688 1 97.44 199 ARG A N 1
ATOM 1546 C CA . ARG A 1 199 ? 3.043 12.312 14.797 1 97.44 199 ARG A CA 1
ATOM 1547 C C . ARG A 1 199 ? 2.859 11.086 15.68 1 97.44 199 ARG A C 1
ATOM 1549 O O . ARG A 1 199 ? 2.658 11.203 16.891 1 97.44 199 ARG A O 1
ATOM 1556 N N . ASP A 1 200 ? 2.992 9.859 15.133 1 95.81 200 ASP A N 1
ATOM 1557 C CA . ASP A 1 200 ? 2.576 8.641 15.82 1 95.81 200 ASP A CA 1
ATOM 1558 C C . ASP A 1 200 ? 3.785 7.863 16.328 1 95.81 200 ASP A C 1
ATOM 1560 O O . ASP A 1 200 ? 3.635 6.793 16.922 1 95.81 200 ASP A O 1
ATOM 1564 N N . GLY A 1 201 ? 4.957 8.375 16.062 1 97.75 201 GLY A N 1
ATOM 1565 C CA . GLY A 1 201 ? 6.16 7.688 16.5 1 97.75 201 GLY A CA 1
ATOM 1566 C C . GLY A 1 201 ? 6.387 6.371 15.789 1 97.75 201 GLY A C 1
ATOM 1567 O O . GLY A 1 201 ? 6.832 5.395 16.406 1 97.75 201 GLY A O 1
ATOM 1568 N N . ALA A 1 202 ? 6.008 6.277 14.516 1 98.12 202 ALA A N 1
ATOM 1569 C CA . ALA A 1 202 ? 6.172 5.07 13.711 1 98.12 202 ALA A CA 1
ATOM 1570 C C . ALA A 1 202 ? 7.641 4.832 13.375 1 98.12 202 ALA A C 1
ATOM 1572 O O . ALA A 1 202 ? 8.445 5.762 13.398 1 98.12 202 ALA A O 1
ATOM 1573 N N . PRO A 1 203 ? 8.023 3.566 13.07 1 98.62 203 PRO A N 1
ATOM 1574 C CA . PRO A 1 203 ? 9.367 3.338 12.539 1 98.62 203 PRO A CA 1
ATOM 1575 C C . PRO A 1 203 ? 9.594 4.012 11.188 1 98.62 203 PRO A C 1
ATOM 1577 O O . PRO A 1 203 ? 8.641 4.211 10.43 1 98.62 203 PRO A O 1
ATOM 1580 N N . GLN A 1 204 ? 10.844 4.336 10.984 1 98.31 204 GLN A N 1
ATOM 1581 C CA . GLN A 1 204 ? 11.195 4.902 9.68 1 98.31 204 GLN A CA 1
ATOM 1582 C C . GLN A 1 204 ? 11.031 3.869 8.57 1 98.31 204 GLN A C 1
ATOM 1584 O O . GLN A 1 204 ? 11.484 2.73 8.703 1 98.31 204 GLN A O 1
ATOM 1589 N N . ASP A 1 205 ? 10.344 4.234 7.504 1 98.75 205 ASP A N 1
ATOM 1590 C CA . ASP A 1 205 ? 10.234 3.359 6.34 1 98.75 205 ASP A CA 1
ATOM 1591 C C . ASP A 1 205 ? 11.609 3.021 5.777 1 98.75 205 ASP A C 1
ATOM 1593 O O . ASP A 1 205 ? 12.508 3.865 5.77 1 98.75 205 ASP A O 1
ATOM 1597 N N . ARG A 1 206 ? 11.742 1.813 5.309 1 98.5 206 ARG A N 1
ATOM 1598 C CA . ARG A 1 206 ? 12.977 1.354 4.676 1 98.5 206 ARG A CA 1
ATOM 1599 C C . ARG A 1 206 ? 12.844 1.368 3.156 1 98.5 206 ARG A C 1
ATOM 1601 O O . ARG A 1 206 ? 12.555 0.339 2.545 1 98.5 206 ARG A O 1
ATOM 1608 N N . LEU A 1 207 ? 13.109 2.521 2.615 1 98.75 207 LEU A N 1
ATOM 1609 C CA . LEU A 1 207 ? 12.961 2.773 1.187 1 98.75 207 LEU A CA 1
ATOM 1610 C C . LEU A 1 207 ? 14.273 3.27 0.582 1 98.75 207 LEU A C 1
ATOM 1612 O O . LEU A 1 207 ? 15.344 3.023 1.134 1 98.75 207 LEU A O 1
ATOM 1616 N N . TRP A 1 208 ? 14.312 3.785 -0.619 1 98.81 208 TRP A N 1
ATOM 1617 C CA . TRP A 1 208 ? 15.523 4.086 -1.38 1 98.81 208 TRP A CA 1
ATOM 1618 C C . TRP A 1 208 ? 16.203 5.352 -0.857 1 98.81 208 TRP A C 1
ATOM 1620 O O . TRP A 1 208 ? 17.344 5.637 -1.193 1 98.81 208 TRP A O 1
ATOM 1630 N N . ALA A 1 209 ? 15.484 6.156 -0.018 1 98.75 209 ALA A N 1
ATOM 1631 C CA . ALA A 1 209 ? 16.031 7.355 0.612 1 98.75 209 ALA A CA 1
ATOM 1632 C C . ALA A 1 209 ? 15.445 7.559 2.006 1 98.75 209 ALA A C 1
ATOM 1634 O O . ALA A 1 209 ? 14.398 6.996 2.332 1 98.75 209 ALA A O 1
ATOM 1635 N N . THR A 1 210 ? 16.125 8.312 2.822 1 98.62 210 THR A N 1
ATOM 1636 C CA . THR A 1 210 ? 15.727 8.617 4.191 1 98.62 210 THR A CA 1
ATOM 1637 C C . THR A 1 210 ? 15.43 10.109 4.348 1 98.62 210 THR A C 1
ATOM 1639 O O . THR A 1 210 ? 16.188 10.953 3.865 1 98.62 210 THR A O 1
ATOM 1642 N N . PRO A 1 211 ? 14.312 10.391 4.984 1 98.75 211 PRO A N 1
ATOM 1643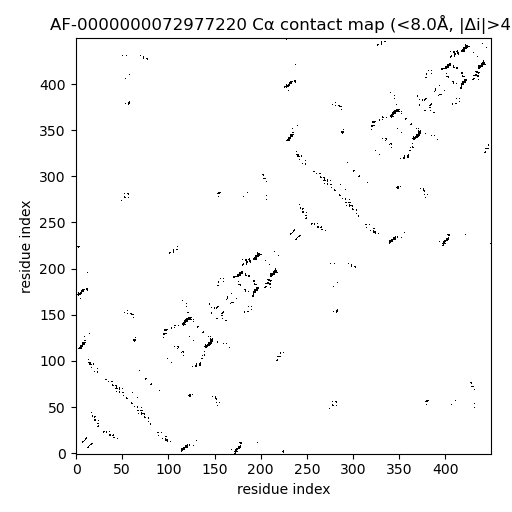 C CA . PRO A 1 211 ? 14.078 11.812 5.262 1 98.75 211 PRO A CA 1
ATOM 1644 C C . PRO A 1 211 ? 15.242 12.469 6 1 98.75 211 PRO A C 1
ATOM 1646 O O . PRO A 1 211 ? 15.852 11.852 6.871 1 98.75 211 PRO A O 1
ATOM 1649 N N . HIS A 1 212 ? 15.477 13.742 5.738 1 98.62 212 HIS A N 1
ATOM 1650 C CA . HIS A 1 212 ? 16.625 14.438 6.297 1 98.62 212 HIS A CA 1
ATOM 1651 C C . HIS A 1 212 ? 16.406 14.781 7.766 1 98.62 212 HIS A C 1
ATOM 1653 O O . HIS A 1 212 ? 17.359 14.852 8.539 1 98.62 212 HIS A O 1
ATOM 1659 N N . ARG A 1 213 ? 15.117 15.039 8.148 1 98.62 213 ARG A N 1
ATOM 1660 C CA . ARG A 1 213 ? 14.734 15.391 9.516 1 98.62 213 ARG A CA 1
ATOM 1661 C C . ARG A 1 213 ? 13.422 14.727 9.906 1 98.62 213 ARG A C 1
ATOM 1663 O O . ARG A 1 213 ? 12.602 14.398 9.039 1 98.62 213 ARG A O 1
ATOM 1670 N N . THR A 1 214 ? 13.281 14.469 11.172 1 98.88 214 THR A N 1
ATOM 1671 C CA . THR A 1 214 ? 12.023 13.984 11.734 1 98.88 214 THR A CA 1
ATOM 1672 C C . THR A 1 214 ? 11.547 14.906 12.852 1 98.88 214 THR A C 1
ATOM 1674 O O . THR A 1 214 ? 12.32 15.273 13.734 1 98.88 214 THR A O 1
ATOM 1677 N N . LEU A 1 215 ? 10.336 15.328 12.781 1 98.88 215 LEU A N 1
ATOM 1678 C CA . LEU A 1 215 ? 9.695 16.141 13.805 1 98.88 215 LEU A CA 1
ATOM 1679 C C . LEU A 1 215 ? 8.406 15.492 14.297 1 98.88 215 LEU A C 1
ATOM 1681 O O . LEU A 1 215 ? 7.82 14.664 13.594 1 98.88 215 LEU A O 1
ATOM 1685 N N . LYS A 1 216 ? 7.906 15.859 15.453 1 98.44 216 LYS A N 1
ATOM 1686 C CA . LYS A 1 216 ? 6.688 15.297 16.031 1 98.44 216 LYS A CA 1
ATOM 1687 C C . LYS A 1 216 ? 5.449 16.031 15.508 1 98.44 216 LYS A C 1
ATOM 1689 O O . LYS A 1 216 ? 4.34 15.5 15.578 1 98.44 216 LYS A O 1
ATOM 1694 N N . ASP A 1 217 ? 5.605 17.234 15.156 1 98.69 217 ASP A N 1
ATOM 1695 C CA . ASP A 1 217 ? 4.566 18.047 14.531 1 98.69 217 ASP A CA 1
ATOM 1696 C C . ASP A 1 217 ? 5.176 19.172 13.703 1 98.69 217 ASP A C 1
ATOM 1698 O O . ASP A 1 217 ? 6.383 19.172 13.438 1 98.69 217 ASP A O 1
ATOM 1702 N N . LEU A 1 218 ? 4.398 20.109 13.203 1 98.88 218 LEU A N 1
ATOM 1703 C CA . LEU A 1 218 ? 4.855 21.094 12.227 1 98.88 218 LEU A CA 1
ATOM 1704 C C . LEU A 1 218 ? 5.309 22.375 12.922 1 98.88 218 LEU A C 1
ATOM 1706 O O . LEU A 1 218 ? 5.805 23.297 12.273 1 98.88 218 LEU A O 1
ATOM 1710 N N . SER A 1 219 ? 5.266 22.469 14.266 1 98.75 219 SER A N 1
ATOM 1711 C CA . SER A 1 219 ? 5.418 23.719 15.008 1 98.75 219 SER A CA 1
ATOM 1712 C C . SER A 1 219 ? 6.781 24.359 14.758 1 98.75 219 SER A C 1
ATOM 1714 O O . SER A 1 219 ? 6.906 25.578 14.719 1 98.75 219 SER A O 1
ATOM 1716 N N . THR A 1 220 ? 7.809 23.516 14.523 1 98.56 220 THR A N 1
ATOM 1717 C CA . THR A 1 220 ? 9.164 24.047 14.516 1 98.56 220 THR A CA 1
ATOM 1718 C C . THR A 1 220 ? 9.703 24.156 13.094 1 98.56 220 THR A C 1
ATOM 1720 O O . THR A 1 220 ? 10.883 24.422 12.883 1 98.56 220 THR A O 1
ATOM 1723 N N . ILE A 1 221 ? 8.859 23.969 12.062 1 98.75 221 ILE A N 1
ATOM 1724 C CA . ILE A 1 221 ? 9.258 24.062 10.664 1 98.75 221 ILE A CA 1
ATOM 1725 C C . ILE A 1 221 ? 9.852 25.453 10.398 1 98.75 221 ILE A C 1
ATOM 1727 O O . ILE A 1 221 ? 10.867 25.578 9.711 1 98.75 221 ILE A O 1
ATOM 1731 N N . PRO A 1 222 ? 9.289 26.531 10.945 1 98.56 222 PRO A N 1
ATOM 1732 C CA . PRO A 1 222 ? 9.844 27.859 10.68 1 98.56 222 PRO A CA 1
ATOM 1733 C C . PRO A 1 222 ? 11.289 28.016 11.141 1 98.56 222 PRO A C 1
ATOM 1735 O O . PRO A 1 222 ? 12.039 28.812 10.594 1 98.56 222 PRO A O 1
ATOM 1738 N N . ASP A 1 223 ? 11.742 27.172 12.086 1 97.94 223 ASP A N 1
ATOM 1739 C CA . ASP A 1 223 ? 13.109 27.234 12.594 1 97.94 223 ASP A CA 1
ATOM 1740 C C . ASP A 1 223 ? 14.102 26.688 11.57 1 97.94 223 ASP A C 1
ATOM 1742 O O . ASP A 1 223 ? 15.305 26.891 11.703 1 97.94 223 ASP A O 1
ATOM 1746 N N . LEU A 1 224 ? 13.602 26.047 10.547 1 97.62 224 LEU A N 1
ATOM 1747 C CA . LEU A 1 224 ? 14.453 25.359 9.578 1 97.62 224 LEU A CA 1
ATOM 1748 C C . LEU A 1 224 ? 14.695 26.234 8.352 1 97.62 224 LEU A C 1
ATOM 1750 O O . LEU A 1 224 ? 15.438 25.844 7.445 1 97.62 224 LEU A O 1
ATOM 1754 N N . VAL A 1 225 ? 14.023 27.344 8.352 1 95.62 225 VAL A N 1
ATOM 1755 C CA . VAL A 1 225 ? 14.07 28.234 7.191 1 95.62 225 VAL A CA 1
ATOM 1756 C C . VAL A 1 225 ? 14.898 29.469 7.52 1 95.62 225 VAL A C 1
ATOM 1758 O O . VAL A 1 225 ? 14.961 29.891 8.672 1 95.62 225 VAL A O 1
ATOM 1761 N N . MET B 1 1 ? -14.992 -19.891 -22.859 1 71.31 1 MET B N 1
ATOM 1762 C CA . MET B 1 1 ? -13.719 -20.031 -23.547 1 71.31 1 MET B CA 1
ATOM 1763 C C . MET B 1 1 ? -12.82 -21.031 -22.844 1 71.31 1 MET B C 1
ATOM 1765 O O . MET B 1 1 ? -12.945 -21.25 -21.625 1 71.31 1 MET B O 1
ATOM 1769 N N . THR B 1 2 ? -12.133 -21.844 -23.641 1 90.5 2 THR B N 1
ATOM 1770 C CA . THR B 1 2 ? -11.336 -22.938 -23.094 1 90.5 2 THR B CA 1
ATOM 1771 C C . THR B 1 2 ? -10.062 -22.406 -22.438 1 90.5 2 THR B C 1
ATOM 1773 O O . THR B 1 2 ? -9.336 -21.609 -23.031 1 90.5 2 THR B O 1
ATOM 1776 N N . ILE B 1 3 ? -9.906 -22.609 -21.156 1 97.75 3 ILE B N 1
ATOM 1777 C CA . ILE B 1 3 ? -8.688 -22.281 -20.422 1 97.75 3 ILE B CA 1
ATOM 1778 C C . ILE B 1 3 ? -7.59 -23.281 -20.781 1 97.75 3 ILE B C 1
ATOM 1780 O O . ILE B 1 3 ? -7.777 -24.484 -20.641 1 97.75 3 ILE B O 1
ATOM 1784 N N . THR B 1 4 ? -6.41 -22.797 -21.219 1 98.31 4 THR B N 1
ATOM 1785 C CA . THR B 1 4 ? -5.301 -23.656 -21.594 1 98.31 4 THR B CA 1
ATOM 1786 C C . THR B 1 4 ? -4.098 -23.422 -20.672 1 98.31 4 THR B C 1
ATOM 1788 O O . THR B 1 4 ? -3.146 -24.203 -20.672 1 98.31 4 THR B O 1
ATOM 1791 N N . THR B 1 5 ? -4.082 -22.375 -19.922 1 98.81 5 THR B N 1
ATOM 1792 C CA . THR B 1 5 ? -2.951 -21.953 -19.094 1 98.81 5 THR B CA 1
ATOM 1793 C C . THR B 1 5 ? -3.43 -21.422 -17.75 1 98.81 5 THR B C 1
ATOM 1795 O O . THR B 1 5 ? -4.266 -20.516 -17.688 1 98.81 5 THR B O 1
ATOM 1798 N N . CYS B 1 6 ? -2.998 -22.016 -16.656 1 98.94 6 CYS B N 1
ATOM 1799 C CA . CYS B 1 6 ? -3.273 -21.562 -15.289 1 98.94 6 CYS B CA 1
ATOM 1800 C C . CYS B 1 6 ? -2.045 -20.906 -14.672 1 98.94 6 CYS B C 1
ATOM 1802 O O . CYS B 1 6 ? -0.98 -21.531 -14.594 1 98.94 6 CYS B O 1
ATOM 1804 N N . ILE B 1 7 ? -2.146 -19.688 -14.305 1 98.94 7 ILE B N 1
ATOM 1805 C CA . ILE B 1 7 ? -1.078 -18.891 -13.695 1 98.94 7 ILE B CA 1
ATOM 1806 C C . ILE B 1 7 ? -1.417 -18.594 -12.242 1 98.94 7 ILE B C 1
ATOM 1808 O O . ILE B 1 7 ? -2.525 -18.156 -11.93 1 98.94 7 ILE B O 1
ATOM 1812 N N . PHE B 1 8 ? -0.477 -18.828 -11.359 1 98.94 8 PHE B N 1
ATOM 1813 C CA . PHE B 1 8 ? -0.705 -18.641 -9.93 1 98.94 8 PHE B CA 1
ATOM 1814 C C . PHE B 1 8 ? 0.255 -17.609 -9.367 1 98.94 8 PHE B C 1
ATOM 1816 O O . PHE B 1 8 ? 1.461 -17.656 -9.617 1 98.94 8 PHE B O 1
ATOM 1823 N N . ASP B 1 9 ? -0.275 -16.656 -8.602 1 98.94 9 ASP B N 1
ATOM 1824 C CA . ASP B 1 9 ? 0.547 -15.914 -7.645 1 98.94 9 ASP B CA 1
ATOM 1825 C C . ASP B 1 9 ? 1.183 -16.859 -6.629 1 98.94 9 ASP B C 1
ATOM 1827 O O . ASP B 1 9 ? 0.692 -17.969 -6.414 1 98.94 9 ASP B O 1
ATOM 1831 N N . ALA B 1 10 ? 2.254 -16.375 -6.051 1 98.69 10 ALA B N 1
ATOM 1832 C CA . ALA B 1 10 ? 3.006 -17.25 -5.156 1 98.69 10 ALA B CA 1
ATOM 1833 C C . ALA B 1 10 ? 2.684 -16.953 -3.693 1 98.69 10 ALA B C 1
ATOM 1835 O O . ALA B 1 10 ? 1.94 -17.703 -3.051 1 98.69 10 ALA B O 1
ATOM 1836 N N . TYR B 1 11 ? 3.084 -15.828 -3.207 1 97.75 11 TYR B N 1
ATOM 1837 C CA . TYR B 1 11 ? 3.082 -15.508 -1.784 1 97.75 11 TYR B CA 1
ATOM 1838 C C . TYR B 1 11 ? 1.69 -15.102 -1.318 1 97.75 11 TYR B C 1
ATOM 1840 O O . TYR B 1 11 ? 1.132 -14.109 -1.802 1 97.75 11 TYR B O 1
ATOM 1848 N N . GLY B 1 12 ? 1.207 -15.859 -0.399 1 97.44 12 GLY B N 1
ATOM 1849 C CA . GLY B 1 12 ? -0.155 -15.703 0.085 1 97.44 12 GLY B CA 1
ATOM 1850 C C . GLY B 1 12 ? -1.164 -16.516 -0.701 1 97.44 12 GLY B C 1
ATOM 1851 O O . GLY B 1 12 ? -2.303 -16.703 -0.261 1 97.44 12 GLY B O 1
ATOM 1852 N N . THR B 1 13 ? -0.775 -17.062 -1.821 1 98.75 13 THR B N 1
ATOM 1853 C CA . THR B 1 13 ? -1.662 -17.812 -2.695 1 98.75 13 THR B CA 1
ATOM 1854 C C . THR B 1 13 ? -1.283 -19.297 -2.699 1 98.75 13 THR B C 1
ATOM 1856 O O . THR B 1 13 ? -2.004 -20.125 -2.146 1 98.75 13 THR B O 1
ATOM 1859 N N . LEU B 1 14 ? -0.131 -19.625 -3.234 1 98.81 14 LEU B N 1
ATOM 1860 C CA . LEU B 1 14 ? 0.371 -21 -3.127 1 98.81 14 LEU B CA 1
ATOM 1861 C C . LEU B 1 14 ? 1.076 -21.219 -1.794 1 98.81 14 LEU B C 1
ATOM 1863 O O . LEU B 1 14 ? 0.92 -22.266 -1.168 1 98.81 14 LEU B O 1
ATOM 1867 N N . PHE B 1 15 ? 1.836 -20.203 -1.389 1 98.44 15 PHE B N 1
ATOM 1868 C CA . PHE B 1 15 ? 2.672 -20.312 -0.199 1 98.44 15 PHE B CA 1
ATOM 1869 C C . PHE B 1 15 ? 2.086 -19.5 0.952 1 98.44 15 PHE B C 1
ATOM 1871 O O . PHE B 1 15 ? 1.661 -18.359 0.762 1 98.44 15 PHE B O 1
ATOM 1878 N N . ASP B 1 16 ? 2.047 -20.031 2.17 1 97.06 16 ASP B N 1
ATOM 1879 C CA . ASP B 1 16 ? 1.463 -19.422 3.365 1 97.06 16 ASP B CA 1
ATOM 1880 C C . ASP B 1 16 ? 2.459 -18.5 4.055 1 97.06 16 ASP B C 1
ATOM 1882 O O . ASP B 1 16 ? 3.189 -18.922 4.953 1 97.06 16 ASP B O 1
ATOM 1886 N N . VAL B 1 17 ? 2.389 -17.234 3.787 1 95.31 17 VAL B N 1
ATOM 1887 C CA . VAL B 1 17 ? 3.357 -16.266 4.301 1 95.31 17 VAL B CA 1
ATOM 1888 C C . VAL B 1 17 ? 3.148 -16.078 5.801 1 95.31 17 VAL B C 1
ATOM 1890 O O . VAL B 1 17 ? 4.09 -15.742 6.527 1 95.31 17 VAL B O 1
ATOM 1893 N N . GLY B 1 18 ? 1.944 -16.266 6.289 1 95.12 18 GLY B N 1
ATOM 1894 C CA . GLY B 1 18 ? 1.683 -16.141 7.715 1 95.12 18 GLY B CA 1
ATOM 1895 C C . GLY B 1 18 ? 2.363 -17.219 8.539 1 95.12 18 GLY B C 1
ATOM 1896 O O . GLY B 1 18 ? 2.541 -17.062 9.75 1 95.12 18 GLY B O 1
ATOM 1897 N N . ALA B 1 19 ? 2.762 -18.281 7.926 1 94.19 19 ALA B N 1
ATOM 1898 C CA . ALA B 1 19 ? 3.342 -19.438 8.617 1 94.19 19 ALA B CA 1
ATOM 1899 C C . ALA B 1 19 ? 4.699 -19.094 9.219 1 94.19 19 ALA B C 1
ATOM 1901 O O . ALA B 1 19 ? 5.086 -19.625 10.258 1 94.19 19 ALA B O 1
ATOM 1902 N N . ALA B 1 20 ? 5.449 -18.172 8.539 1 95 20 ALA B N 1
ATOM 1903 C CA . ALA B 1 20 ? 6.805 -17.875 9 1 95 20 ALA B CA 1
ATOM 1904 C C . ALA B 1 20 ? 6.797 -17.391 10.445 1 95 20 ALA B C 1
ATOM 1906 O O . ALA B 1 20 ? 7.383 -18.031 11.32 1 95 20 ALA B O 1
ATOM 1907 N N . ALA B 1 21 ? 6.105 -16.312 10.695 1 97.12 21 ALA B N 1
ATOM 1908 C CA . ALA B 1 21 ? 6.047 -15.75 12.047 1 97.12 21 ALA B CA 1
ATOM 1909 C C . ALA B 1 21 ? 5.352 -16.719 13.008 1 97.12 21 ALA B C 1
ATOM 1911 O O . ALA B 1 21 ? 5.793 -16.891 14.148 1 97.12 21 ALA B O 1
ATOM 1912 N N . ARG B 1 22 ? 4.277 -17.328 12.555 1 97.44 22 ARG B N 1
ATOM 1913 C CA . ARG B 1 22 ? 3.504 -18.266 13.375 1 97.44 22 ARG B CA 1
ATOM 1914 C C . ARG B 1 22 ? 4.367 -19.422 13.859 1 97.44 22 ARG B C 1
ATOM 1916 O O . ARG B 1 22 ? 4.371 -19.75 15.047 1 97.44 22 ARG B O 1
ATOM 1923 N N . ASN B 1 23 ? 5.102 -20.031 12.992 1 96.62 23 ASN B N 1
ATOM 1924 C CA . ASN B 1 23 ? 5.91 -21.203 13.32 1 96.62 23 ASN B CA 1
ATOM 1925 C C . ASN B 1 23 ? 7.051 -20.844 14.266 1 96.62 23 ASN B C 1
ATOM 1927 O O . ASN B 1 23 ? 7.324 -21.562 15.227 1 96.62 23 ASN B O 1
ATOM 1931 N N . VAL B 1 24 ? 7.758 -19.766 14 1 97.94 24 VAL B N 1
ATOM 1932 C CA . VAL B 1 24 ? 8.859 -19.344 14.859 1 97.94 24 VAL B CA 1
ATOM 1933 C C . VAL B 1 24 ? 8.344 -19.031 16.25 1 97.94 24 VAL B C 1
ATOM 1935 O O . VAL B 1 24 ? 8.992 -19.344 17.25 1 97.94 24 VAL B O 1
ATOM 1938 N N . ALA B 1 25 ? 7.129 -18.438 16.328 1 98.06 25 ALA B N 1
ATOM 1939 C CA . ALA B 1 25 ? 6.539 -18.031 17.594 1 98.06 25 ALA B CA 1
ATOM 1940 C C . ALA B 1 25 ? 6.277 -19.25 18.484 1 98.06 25 ALA B C 1
ATOM 1942 O O . ALA B 1 25 ? 6.242 -19.141 19.719 1 98.06 25 ALA B O 1
ATOM 1943 N N . LEU B 1 26 ? 6.082 -20.375 17.891 1 96.81 26 LEU B N 1
ATOM 1944 C CA . LEU B 1 26 ? 5.75 -21.609 18.609 1 96.81 26 LEU B CA 1
ATOM 1945 C C . LEU B 1 26 ? 7.004 -22.266 19.172 1 96.81 26 LEU B C 1
ATOM 1947 O O . LEU B 1 26 ? 6.914 -23.156 20.016 1 96.81 26 LEU B O 1
ATOM 1951 N N . GLU B 1 27 ? 8.188 -21.875 18.766 1 96.88 27 GLU B N 1
ATOM 1952 C CA . GLU B 1 27 ? 9.43 -22.469 19.25 1 96.88 27 GLU B CA 1
ATOM 1953 C C . GLU B 1 27 ? 9.734 -22.047 20.688 1 96.88 27 GLU B C 1
ATOM 1955 O O . GLU B 1 27 ? 9.312 -20.969 21.125 1 96.88 27 GLU B O 1
ATOM 1960 N N . PRO B 1 28 ? 10.531 -22.875 21.406 1 95.88 28 PRO B N 1
ATOM 1961 C CA . PRO B 1 28 ? 10.93 -22.5 22.766 1 95.88 28 PRO B CA 1
ATOM 1962 C C . PRO B 1 28 ? 11.781 -21.234 22.797 1 95.88 28 PRO B C 1
ATOM 1964 O O . PRO B 1 28 ? 12.625 -21.031 21.922 1 95.88 28 PRO B O 1
ATOM 1967 N N . GLY B 1 29 ? 11.461 -20.422 23.766 1 94.75 29 GLY B N 1
ATOM 1968 C CA . GLY B 1 29 ? 12.273 -19.234 23.984 1 94.75 29 GLY B CA 1
ATOM 1969 C C . GLY B 1 29 ? 11.797 -18.031 23.188 1 94.75 29 GLY B C 1
ATOM 1970 O O . GLY B 1 29 ? 12.438 -16.984 23.188 1 94.75 29 GLY B O 1
ATOM 1971 N N . GLN B 1 30 ? 10.648 -18.219 22.516 1 96.75 30 GLN B N 1
ATOM 1972 C CA . GLN B 1 30 ? 10.18 -17.141 21.641 1 96.75 30 GLN B CA 1
ATOM 1973 C C . GLN B 1 30 ? 8.969 -16.438 22.25 1 96.75 30 GLN B C 1
ATOM 1975 O O . GLN B 1 30 ? 8.031 -16.078 21.531 1 96.75 30 GLN B O 1
ATOM 1980 N N . ALA B 1 31 ? 9.047 -16.25 23.5 1 96.06 31 ALA B N 1
ATOM 1981 C CA . ALA B 1 31 ? 7.902 -15.688 24.219 1 96.06 31 ALA B CA 1
ATOM 1982 C C . ALA B 1 31 ? 7.594 -14.273 23.734 1 96.06 31 ALA B C 1
ATOM 1984 O O . ALA B 1 31 ? 6.43 -13.898 23.594 1 96.06 31 ALA B O 1
ATOM 1985 N N . GLN B 1 32 ? 8.656 -13.523 23.562 1 96.44 32 GLN B N 1
ATOM 1986 C CA . GLN B 1 32 ? 8.453 -12.156 23.109 1 96.44 32 GLN B CA 1
ATOM 1987 C C . GLN B 1 32 ? 7.746 -12.133 21.75 1 96.44 32 GLN B C 1
ATOM 1989 O O . GLN B 1 32 ? 6.809 -11.352 21.547 1 96.44 32 GLN B O 1
ATOM 1994 N N . LEU B 1 33 ? 8.195 -12.914 20.812 1 98.19 33 LEU B N 1
ATOM 1995 C CA . LEU B 1 33 ? 7.551 -13.008 19.516 1 98.19 33 LEU B CA 1
ATOM 1996 C C . LEU B 1 33 ? 6.141 -13.57 19.641 1 98.19 33 LEU B C 1
ATOM 1998 O O . LEU B 1 33 ? 5.215 -13.102 18.984 1 98.19 33 LEU B O 1
ATOM 2002 N N . ALA B 1 34 ? 5.973 -14.609 20.422 1 98.19 34 ALA B N 1
ATOM 2003 C CA . ALA B 1 34 ? 4.68 -15.266 20.609 1 98.19 34 ALA B CA 1
ATOM 2004 C C . ALA B 1 34 ? 3.604 -14.258 21 1 98.19 34 ALA B C 1
ATOM 2006 O O . ALA B 1 34 ? 2.443 -14.398 20.609 1 98.19 34 ALA B O 1
ATOM 2007 N N . ALA B 1 35 ? 4.02 -13.297 21.75 1 98.12 35 ALA B N 1
ATOM 2008 C CA . ALA B 1 35 ? 3.074 -12.305 22.25 1 98.12 35 ALA B CA 1
ATOM 2009 C C . ALA B 1 35 ? 2.59 -11.398 21.125 1 98.12 35 ALA B C 1
ATOM 2011 O O . ALA B 1 35 ? 1.499 -10.828 21.203 1 98.12 35 ALA B O 1
ATOM 2012 N N . VAL B 1 36 ? 3.367 -11.297 19.984 1 98.38 36 VAL B N 1
ATOM 2013 C CA . VAL B 1 36 ? 3.039 -10.266 19.016 1 98.38 36 VAL B CA 1
ATOM 2014 C C . VAL B 1 36 ? 3.086 -10.844 17.609 1 98.38 36 VAL B C 1
ATOM 2016 O O . VAL B 1 36 ? 3.02 -10.109 16.625 1 98.38 36 VAL B O 1
ATOM 2019 N N . TRP B 1 37 ? 3.229 -12.133 17.422 1 98.31 37 TRP B N 1
ATOM 2020 C CA . TRP B 1 37 ? 3.559 -12.703 16.109 1 98.31 37 TRP B CA 1
ATOM 2021 C C . TRP B 1 37 ? 2.477 -12.383 15.094 1 98.31 37 TRP B C 1
ATOM 2023 O O . TRP B 1 37 ? 2.77 -12.188 13.914 1 98.31 37 TRP B O 1
ATOM 2033 N N . GLY B 1 38 ? 1.155 -12.383 15.508 1 98 38 GLY B N 1
ATOM 2034 C CA . GLY B 1 38 ? 0.081 -12.031 14.594 1 98 38 GLY B CA 1
ATOM 2035 C C . GLY B 1 38 ? 0.216 -10.633 14.016 1 98 38 GLY B C 1
ATOM 2036 O O . GLY B 1 38 ? 0.111 -10.445 12.805 1 98 38 GLY B O 1
ATOM 2037 N N . THR B 1 39 ? 0.404 -9.625 14.898 1 98.31 39 THR B N 1
ATOM 2038 C CA . THR B 1 39 ? 0.598 -8.242 14.461 1 98.31 39 THR B CA 1
ATOM 2039 C C . THR B 1 39 ? 1.863 -8.117 13.617 1 98.31 39 THR B C 1
ATOM 2041 O O . THR B 1 39 ? 1.873 -7.41 12.609 1 98.31 39 THR B O 1
ATOM 2044 N N . LEU B 1 40 ? 2.93 -8.82 14.047 1 98.69 40 LEU B N 1
ATOM 2045 C CA . LEU B 1 40 ? 4.168 -8.797 13.281 1 98.69 40 LEU B CA 1
ATOM 2046 C C . LEU B 1 40 ? 3.938 -9.32 11.867 1 98.69 40 LEU B C 1
ATOM 2048 O O . LEU B 1 40 ? 4.414 -8.727 10.898 1 98.69 40 LEU B O 1
ATOM 2052 N N . SER B 1 41 ? 3.262 -10.422 11.789 1 98.5 41 SER B N 1
ATOM 2053 C CA . SER B 1 41 ? 2.994 -11.023 10.492 1 98.5 41 SER B CA 1
ATOM 2054 C C . SER B 1 41 ? 2.203 -10.07 9.594 1 98.5 41 SER B C 1
ATOM 2056 O O . SER B 1 41 ? 2.531 -9.906 8.422 1 98.5 41 SER B O 1
ATOM 2058 N N . THR B 1 42 ? 1.205 -9.43 10.156 1 98 42 THR B N 1
ATOM 2059 C CA . THR B 1 42 ? 0.38 -8.484 9.414 1 98 42 THR B CA 1
ATOM 2060 C C . THR B 1 42 ? 1.203 -7.281 8.977 1 98 42 THR B C 1
ATOM 2062 O O . THR B 1 42 ? 1.14 -6.867 7.816 1 98 42 THR B O 1
ATOM 2065 N N . ASP B 1 43 ? 1.989 -6.727 9.914 1 98.69 43 ASP B N 1
ATOM 2066 C CA . ASP B 1 43 ? 2.865 -5.598 9.602 1 98.69 43 ASP B CA 1
ATOM 2067 C C . ASP B 1 43 ? 3.844 -5.957 8.484 1 98.69 43 ASP B C 1
ATOM 2069 O O . ASP B 1 43 ? 4.039 -5.176 7.555 1 98.69 43 ASP B O 1
ATOM 2073 N N . TRP B 1 44 ? 4.438 -7.098 8.594 1 98.81 44 TRP B N 1
ATOM 2074 C CA . TRP B 1 44 ? 5.434 -7.582 7.645 1 98.81 44 TRP B CA 1
ATOM 2075 C C . TRP B 1 44 ? 4.855 -7.66 6.238 1 98.81 44 TRP B C 1
ATOM 2077 O O . TRP B 1 44 ? 5.426 -7.113 5.293 1 98.81 44 TRP B O 1
ATOM 2087 N N . ARG B 1 45 ? 3.75 -8.281 6.168 1 98.5 45 ARG B N 1
ATOM 2088 C CA . ARG B 1 45 ? 3.102 -8.438 4.867 1 98.5 45 ARG B CA 1
ATOM 2089 C C . ARG B 1 45 ? 2.676 -7.086 4.305 1 98.5 45 ARG B C 1
ATOM 2091 O O . ARG B 1 45 ? 2.885 -6.805 3.123 1 98.5 45 ARG B O 1
ATOM 2098 N N . THR B 1 46 ? 2.09 -6.254 5.102 1 98.5 46 THR B N 1
ATOM 2099 C CA . THR B 1 46 ? 1.628 -4.938 4.676 1 98.5 46 THR B CA 1
ATOM 2100 C C . THR B 1 46 ? 2.789 -4.102 4.137 1 98.5 46 THR B C 1
ATOM 2102 O O . THR B 1 46 ? 2.705 -3.547 3.041 1 98.5 46 THR B O 1
ATOM 2105 N N . LYS B 1 47 ? 3.861 -4.086 4.867 1 98.88 47 LYS B N 1
ATOM 2106 C CA . LYS B 1 47 ? 5 -3.268 4.457 1 98.88 47 LYS B CA 1
ATOM 2107 C C . LYS B 1 47 ? 5.699 -3.869 3.242 1 98.88 47 LYS B C 1
ATOM 2109 O O . LYS B 1 47 ? 6.219 -3.141 2.395 1 98.88 47 LYS B O 1
ATOM 2114 N N . GLN B 1 48 ? 5.742 -5.176 3.168 1 98.81 48 GLN B N 1
ATOM 2115 C CA . GLN B 1 48 ? 6.285 -5.844 1.988 1 98.81 48 GLN B CA 1
ATOM 2116 C C . GLN B 1 48 ? 5.562 -5.391 0.721 1 98.81 48 GLN B C 1
ATOM 2118 O O . GLN B 1 48 ? 6.203 -5.023 -0.265 1 98.81 48 GLN B O 1
ATOM 2123 N N . LEU B 1 49 ? 4.238 -5.34 0.759 1 98.81 49 LEU B N 1
ATOM 2124 C CA . LEU B 1 49 ? 3.426 -4.91 -0.373 1 98.81 49 LEU B CA 1
ATOM 2125 C C . LEU B 1 49 ? 3.598 -3.416 -0.631 1 98.81 49 LEU B C 1
ATOM 2127 O O . LEU B 1 49 ? 3.875 -3.006 -1.761 1 98.81 49 LEU B O 1
ATOM 2131 N N . GLU B 1 50 ? 3.529 -2.623 0.395 1 98.88 50 GLU B N 1
ATOM 2132 C CA . GLU B 1 50 ? 3.686 -1.179 0.244 1 98.88 50 GLU B CA 1
ATOM 2133 C C . GLU B 1 50 ? 5.023 -0.835 -0.403 1 98.88 50 GLU B C 1
ATOM 2135 O O . GLU B 1 50 ? 5.078 -0.043 -1.346 1 98.88 50 GLU B O 1
ATOM 2140 N N . TYR B 1 51 ? 6.074 -1.466 0.099 1 98.94 51 TYR B N 1
ATOM 2141 C CA . TYR B 1 51 ? 7.402 -1.149 -0.418 1 98.94 51 TYR B CA 1
ATOM 2142 C C . TYR B 1 51 ? 7.535 -1.573 -1.876 1 98.94 51 TYR B C 1
ATOM 2144 O O . TYR B 1 51 ? 8.195 -0.897 -2.668 1 98.94 51 TYR B O 1
ATOM 2152 N N . SER B 1 52 ? 6.961 -2.676 -2.215 1 98.94 52 SER B N 1
ATOM 2153 C CA . SER B 1 52 ? 7 -3.082 -3.615 1 98.94 52 SER B CA 1
ATOM 2154 C C . SER B 1 52 ? 6.242 -2.094 -4.5 1 98.94 52 SER B C 1
ATOM 2156 O O . SER B 1 52 ? 6.723 -1.723 -5.574 1 98.94 52 SER B O 1
ATOM 2158 N N . TRP B 1 53 ? 5.086 -1.604 -4.078 1 98.94 53 TRP B N 1
ATOM 2159 C CA . TRP B 1 53 ? 4.285 -0.67 -4.863 1 98.94 53 TRP B CA 1
ATOM 2160 C C . TRP B 1 53 ? 4.98 0.684 -4.969 1 98.94 53 TRP B C 1
ATOM 2162 O O . TRP B 1 53 ? 5.051 1.269 -6.055 1 98.94 53 TRP B O 1
ATOM 2172 N N . LEU B 1 54 ? 5.484 1.169 -3.848 1 98.94 54 LEU B N 1
ATOM 2173 C CA . LEU B 1 54 ? 6.16 2.463 -3.834 1 98.94 54 LEU B CA 1
ATOM 2174 C C . LEU B 1 54 ? 7.375 2.451 -4.754 1 98.94 54 LEU B C 1
ATOM 2176 O O . LEU B 1 54 ? 7.621 3.416 -5.48 1 98.94 54 LEU B O 1
ATOM 2180 N N . ARG B 1 55 ? 8.109 1.33 -4.742 1 98.94 55 ARG B N 1
ATOM 2181 C CA . ARG B 1 55 ? 9.281 1.215 -5.598 1 98.94 55 ARG B CA 1
ATOM 2182 C C . ARG B 1 55 ? 8.883 1.105 -7.066 1 98.94 55 ARG B C 1
ATOM 2184 O O . ARG B 1 55 ? 9.594 1.599 -7.945 1 98.94 55 ARG B O 1
ATOM 2191 N N . ALA B 1 56 ? 7.773 0.464 -7.34 1 98.94 56 ALA B N 1
ATOM 2192 C CA . ALA B 1 56 ? 7.289 0.401 -8.719 1 98.94 56 ALA B CA 1
ATOM 2193 C C . ALA B 1 56 ? 6.969 1.794 -9.25 1 98.94 56 ALA B C 1
ATOM 2195 O O . ALA B 1 56 ? 7.277 2.113 -10.398 1 98.94 56 ALA B O 1
ATOM 2196 N N . ILE B 1 57 ? 6.406 2.633 -8.469 1 98.94 57 ILE B N 1
ATOM 2197 C CA . ILE B 1 57 ? 5.996 3.971 -8.875 1 98.94 57 ILE B CA 1
ATOM 2198 C C . ILE B 1 57 ? 7.223 4.859 -9.047 1 98.94 57 ILE B C 1
ATOM 2200 O O . ILE B 1 57 ? 7.309 5.637 -10 1 98.94 57 ILE B O 1
ATOM 2204 N N . SER B 1 58 ? 8.234 4.719 -8.125 1 98.69 58 SER B N 1
ATOM 2205 C CA . SER B 1 58 ? 9.375 5.625 -8.086 1 98.69 58 SER B CA 1
ATOM 2206 C C . SER B 1 58 ? 10.477 5.176 -9.039 1 98.69 58 SER B C 1
ATOM 2208 O O . SER B 1 58 ? 11.422 5.918 -9.289 1 98.69 58 SER B O 1
ATOM 2210 N N . GLY B 1 59 ? 10.375 3.943 -9.562 1 98.44 59 GLY B N 1
ATOM 2211 C CA . GLY B 1 59 ? 11.414 3.422 -10.438 1 98.44 59 GLY B CA 1
ATOM 2212 C C . GLY B 1 59 ? 12.688 3.061 -9.695 1 98.44 59 GLY B C 1
ATOM 2213 O O . GLY B 1 59 ? 13.789 3.275 -10.211 1 98.44 59 GLY B O 1
ATOM 2214 N N . THR B 1 60 ? 12.555 2.496 -8.508 1 98.75 60 THR B N 1
ATOM 2215 C CA . THR B 1 60 ? 13.703 2.178 -7.664 1 98.75 60 THR B CA 1
ATOM 2216 C C . THR B 1 60 ? 13.711 0.695 -7.301 1 98.75 60 THR B C 1
ATOM 2218 O O . THR B 1 60 ? 13.875 0.337 -6.133 1 98.75 60 THR B O 1
ATOM 2221 N N . TYR B 1 61 ? 13.672 -0.093 -8.266 1 98.75 61 TYR B N 1
ATOM 2222 C CA . TYR B 1 61 ? 13.562 -1.54 -8.117 1 98.75 61 TYR B CA 1
ATOM 2223 C C . TYR B 1 61 ? 14.727 -2.094 -7.305 1 98.75 61 TYR B C 1
ATOM 2225 O O . TYR B 1 61 ? 15.875 -1.68 -7.492 1 98.75 61 TYR B O 1
ATOM 2233 N N . VAL B 1 62 ? 14.469 -2.969 -6.418 1 98.81 62 VAL B N 1
ATOM 2234 C CA . VAL B 1 62 ? 15.367 -3.947 -5.809 1 98.81 62 VAL B CA 1
ATOM 2235 C C . VAL B 1 62 ? 14.688 -5.316 -5.77 1 98.81 62 VAL B C 1
ATOM 2237 O O . VAL B 1 62 ? 13.461 -5.406 -5.828 1 98.81 62 VAL B O 1
ATOM 2240 N N . PRO B 1 63 ? 15.484 -6.395 -5.754 1 98.81 63 PRO B N 1
ATOM 2241 C CA . PRO B 1 63 ? 14.852 -7.711 -5.699 1 98.81 63 PRO B CA 1
ATOM 2242 C C . PRO B 1 63 ? 13.867 -7.84 -4.539 1 98.81 63 PRO B C 1
ATOM 2244 O O . PRO B 1 63 ? 14.109 -7.305 -3.455 1 98.81 63 PRO B O 1
ATOM 2247 N N . PHE B 1 64 ? 12.781 -8.57 -4.754 1 98.75 64 PHE B N 1
ATOM 2248 C CA . PHE B 1 64 ? 11.703 -8.703 -3.775 1 98.75 64 PHE B CA 1
ATOM 2249 C C . PHE B 1 64 ? 12.242 -9.25 -2.455 1 98.75 64 PHE B C 1
ATOM 2251 O O . PHE B 1 64 ? 11.719 -8.922 -1.387 1 98.75 64 PHE B O 1
ATOM 2258 N N . TRP B 1 65 ? 13.305 -10 -2.494 1 98.62 65 TRP B N 1
ATOM 2259 C CA . TRP B 1 65 ? 13.906 -10.484 -1.259 1 98.62 65 TRP B CA 1
ATOM 2260 C C . TRP B 1 65 ? 14.406 -9.32 -0.402 1 98.62 65 TRP B C 1
ATOM 2262 O O . TRP B 1 65 ? 14.234 -9.328 0.82 1 98.62 65 TRP B O 1
ATOM 2272 N N . GLN B 1 66 ? 15.047 -8.375 -1.042 1 98.81 66 GLN B N 1
ATOM 2273 C CA . GLN B 1 66 ? 15.453 -7.188 -0.294 1 98.81 66 GLN B CA 1
ATOM 2274 C C . GLN B 1 66 ? 14.242 -6.453 0.274 1 98.81 66 GLN B C 1
ATOM 2276 O O . GLN B 1 66 ? 14.258 -6.008 1.423 1 98.81 66 GLN B O 1
ATOM 2281 N N . VAL B 1 67 ? 13.188 -6.336 -0.501 1 98.88 67 VAL B N 1
ATOM 2282 C CA . VAL B 1 67 ? 11.945 -5.727 -0.045 1 98.88 67 VAL B CA 1
ATOM 2283 C C . VAL B 1 67 ? 11.422 -6.48 1.177 1 98.88 67 VAL B C 1
ATOM 2285 O O . VAL B 1 67 ? 10.977 -5.863 2.15 1 98.88 67 VAL B O 1
ATOM 2288 N N . THR B 1 68 ? 11.484 -7.777 1.124 1 98.81 68 THR B N 1
ATOM 2289 C CA . THR B 1 68 ? 11.031 -8.648 2.209 1 98.81 68 THR B CA 1
ATOM 2290 C C . THR B 1 68 ? 11.828 -8.383 3.48 1 98.81 68 THR B C 1
ATOM 2292 O O . THR B 1 68 ? 11.258 -8.266 4.566 1 98.81 68 THR B O 1
ATOM 2295 N N . GLN B 1 69 ? 13.07 -8.242 3.307 1 98.88 69 GLN B N 1
ATOM 2296 C CA . GLN B 1 69 ? 13.938 -7.965 4.449 1 98.88 69 GLN B CA 1
ATOM 2297 C C . GLN B 1 69 ? 13.633 -6.594 5.043 1 98.88 69 GLN B C 1
ATOM 2299 O O . GLN B 1 69 ? 13.516 -6.449 6.262 1 98.88 69 GLN B O 1
ATOM 2304 N N . ASP B 1 70 ? 13.547 -5.621 4.203 1 98.94 70 ASP B N 1
ATOM 2305 C CA . ASP B 1 70 ? 13.258 -4.262 4.641 1 98.94 70 ASP B CA 1
ATOM 2306 C C . ASP B 1 70 ? 11.922 -4.195 5.375 1 98.94 70 ASP B C 1
ATOM 2308 O O . ASP B 1 70 ? 11.797 -3.523 6.402 1 98.94 70 ASP B O 1
ATOM 2312 N N . ALA B 1 71 ? 10.961 -4.887 4.848 1 98.94 71 ALA B N 1
ATOM 2313 C CA . ALA B 1 71 ? 9.641 -4.93 5.461 1 98.94 71 ALA B CA 1
ATOM 2314 C C . ALA B 1 71 ? 9.688 -5.59 6.836 1 98.94 71 ALA B C 1
ATOM 2316 O O . ALA B 1 71 ? 9.039 -5.133 7.777 1 98.94 71 ALA B O 1
ATOM 2317 N N . LEU B 1 72 ? 10.453 -6.66 6.938 1 98.88 72 LEU B N 1
ATOM 2318 C CA . LEU B 1 72 ? 10.602 -7.316 8.234 1 98.88 72 LEU B CA 1
ATOM 2319 C C . LEU B 1 72 ? 11.234 -6.371 9.25 1 98.88 72 LEU B C 1
ATOM 2321 O O . LEU B 1 72 ? 10.797 -6.309 10.398 1 98.88 72 LEU B O 1
ATOM 2325 N N . ASP B 1 73 ? 12.258 -5.699 8.828 1 98.88 73 ASP B N 1
ATOM 2326 C CA . ASP B 1 73 ? 12.938 -4.773 9.727 1 98.88 73 ASP B CA 1
ATOM 2327 C C . ASP B 1 73 ? 11.961 -3.738 10.289 1 98.88 73 ASP B C 1
ATOM 2329 O O . ASP B 1 73 ? 11.961 -3.465 11.484 1 98.88 73 ASP B O 1
ATOM 2333 N N . TRP B 1 74 ? 11.172 -3.201 9.453 1 98.88 74 TRP B N 1
ATOM 2334 C CA . TRP B 1 74 ? 10.164 -2.25 9.906 1 98.88 74 TRP B CA 1
ATOM 2335 C C . TRP B 1 74 ? 9.195 -2.908 10.891 1 98.88 74 TRP B C 1
ATOM 2337 O O . TRP B 1 74 ? 8.875 -2.34 11.938 1 98.88 74 TRP B O 1
ATOM 2347 N N . ALA B 1 75 ? 8.688 -4.074 10.492 1 98.88 75 ALA B N 1
ATOM 2348 C CA . ALA B 1 75 ? 7.699 -4.781 11.312 1 98.88 75 ALA B CA 1
ATOM 2349 C C . ALA B 1 75 ? 8.266 -5.105 12.688 1 98.88 75 ALA B C 1
ATOM 2351 O O . ALA B 1 75 ? 7.566 -4.973 13.695 1 98.88 75 ALA B O 1
ATOM 2352 N N . MET B 1 76 ? 9.523 -5.562 12.703 1 98.88 76 MET B N 1
ATOM 2353 C CA . MET B 1 76 ? 10.164 -5.863 13.984 1 98.88 76 MET B CA 1
ATOM 2354 C C . MET B 1 76 ? 10.297 -4.605 14.836 1 98.88 76 MET B C 1
ATOM 2356 O O . MET B 1 76 ? 9.984 -4.617 16.031 1 98.88 76 MET B O 1
ATOM 2360 N N . ASP B 1 77 ? 10.703 -3.514 14.242 1 98.75 77 ASP B N 1
ATOM 2361 C CA . ASP B 1 77 ? 10.812 -2.244 14.953 1 98.75 77 ASP B CA 1
ATOM 2362 C C . ASP B 1 77 ? 9.461 -1.829 15.539 1 98.75 77 ASP B C 1
ATOM 2364 O O . ASP B 1 77 ? 9.383 -1.435 16.703 1 98.75 77 ASP B O 1
ATOM 2368 N N . ASN B 1 78 ? 8.43 -1.945 14.758 1 98.62 78 ASN B N 1
ATOM 2369 C CA . ASN B 1 78 ? 7.105 -1.508 15.18 1 98.62 78 ASN B CA 1
ATOM 2370 C C . ASN B 1 78 ? 6.574 -2.359 16.328 1 98.62 78 ASN B C 1
ATOM 2372 O O . ASN B 1 78 ? 5.652 -1.947 17.047 1 98.62 78 ASN B O 1
ATOM 2376 N N . ASN B 1 79 ? 7.082 -3.551 16.438 1 98.56 79 ASN B N 1
ATOM 2377 C CA . ASN B 1 79 ? 6.609 -4.465 17.469 1 98.56 79 ASN B CA 1
ATOM 2378 C C . ASN B 1 79 ? 7.617 -4.594 18.609 1 98.56 79 ASN B C 1
ATOM 2380 O O . ASN B 1 79 ? 7.516 -5.508 19.438 1 98.56 79 ASN B O 1
ATOM 2384 N N . GLY B 1 80 ? 8.656 -3.736 18.625 1 98 80 GLY B N 1
ATOM 2385 C CA . GLY B 1 80 ? 9.609 -3.672 19.719 1 98 80 GLY B CA 1
ATOM 2386 C C . GLY B 1 80 ? 10.57 -4.844 19.734 1 98 80 GLY B C 1
ATOM 2387 O O . GLY B 1 80 ? 11.055 -5.238 20.812 1 98 80 GLY B O 1
ATOM 2388 N N . LEU B 1 81 ? 10.797 -5.496 18.609 1 98.19 81 LEU B N 1
ATOM 2389 C CA . LEU B 1 81 ? 11.703 -6.629 18.5 1 98.19 81 LEU B CA 1
ATOM 2390 C C . LEU B 1 81 ? 13.039 -6.203 17.906 1 98.19 81 LEU B C 1
ATOM 2392 O O . LEU B 1 81 ? 13.094 -5.746 16.75 1 98.19 81 LEU B O 1
ATOM 2396 N N . HIS B 1 82 ? 14.172 -6.328 18.656 1 96.56 82 HIS B N 1
ATOM 2397 C CA . HIS B 1 82 ? 15.5 -5.918 18.219 1 96.56 82 HIS B CA 1
ATOM 2398 C C . HIS B 1 82 ? 16.5 -7.059 18.359 1 96.56 82 HIS B C 1
ATOM 2400 O O . HIS B 1 82 ? 17.625 -6.848 18.812 1 96.56 82 HIS B O 1
ATOM 2406 N N . ASP B 1 83 ? 16.172 -8.234 17.922 1 96.81 83 ASP B N 1
ATOM 2407 C CA . ASP B 1 83 ? 16.984 -9.445 18.031 1 96.81 83 ASP B CA 1
ATOM 2408 C C . ASP B 1 83 ? 17.453 -9.914 16.656 1 96.81 83 ASP B C 1
ATOM 2410 O O . ASP B 1 83 ? 16.656 -10.461 15.883 1 96.81 83 ASP B O 1
ATOM 2414 N N . ASN B 1 84 ? 18.734 -9.82 16.406 1 97.69 84 ASN B N 1
ATOM 2415 C CA . ASN B 1 84 ? 19.297 -10.18 15.117 1 97.69 84 ASN B CA 1
ATOM 2416 C C . ASN B 1 84 ? 19.141 -11.68 14.844 1 97.69 84 ASN B C 1
ATOM 2418 O O . ASN B 1 84 ? 18.969 -12.086 13.695 1 97.69 84 ASN B O 1
ATOM 2422 N N . ALA B 1 85 ? 19.266 -12.461 15.844 1 97.69 85 ALA B N 1
ATOM 2423 C CA . ALA B 1 85 ? 19.094 -13.906 15.664 1 97.69 85 ALA B CA 1
ATOM 2424 C C . ALA B 1 85 ? 17.656 -14.234 15.258 1 97.69 85 ALA B C 1
ATOM 2426 O O . ALA B 1 85 ? 17.422 -15.102 14.414 1 97.69 85 ALA B O 1
ATOM 2427 N N . LEU B 1 86 ? 16.719 -13.547 15.922 1 98.19 86 LEU B N 1
ATOM 2428 C CA . LEU B 1 86 ? 15.32 -13.719 15.555 1 98.19 86 LEU B CA 1
ATOM 2429 C C . LEU B 1 86 ? 15.078 -13.289 14.109 1 98.19 86 LEU B C 1
ATOM 2431 O O . LEU B 1 86 ? 14.398 -13.984 13.352 1 98.19 86 LEU B O 1
ATOM 2435 N N . ARG B 1 87 ? 15.578 -12.141 13.719 1 98.62 87 ARG B N 1
ATOM 2436 C CA . ARG B 1 87 ? 15.484 -11.672 12.344 1 98.62 87 ARG B CA 1
ATOM 2437 C C . ARG B 1 87 ? 15.977 -12.734 11.367 1 98.62 87 ARG B C 1
ATOM 2439 O O . ARG B 1 87 ? 15.312 -13.031 10.375 1 98.62 87 ARG B O 1
ATOM 2446 N N . ALA B 1 88 ? 17.141 -13.242 11.633 1 98.44 88 ALA B N 1
ATOM 2447 C CA . ALA B 1 88 ? 17.734 -14.25 10.766 1 98.44 88 ALA B CA 1
ATOM 2448 C C . ALA B 1 88 ? 16.859 -15.492 10.68 1 98.44 88 ALA B C 1
ATOM 2450 O O . ALA B 1 88 ? 16.703 -16.078 9.609 1 98.44 88 ALA B O 1
ATOM 2451 N N . LYS B 1 89 ? 16.312 -15.891 11.781 1 97.88 89 LYS B N 1
ATOM 2452 C CA . LYS B 1 89 ? 15.453 -17.062 11.828 1 97.88 89 LYS B CA 1
ATOM 2453 C C . LYS B 1 89 ? 14.18 -16.844 11.016 1 97.88 89 LYS B C 1
ATOM 2455 O O . LYS B 1 89 ? 13.773 -17.703 10.242 1 97.88 89 LYS B O 1
ATOM 2460 N N . LEU B 1 90 ? 13.547 -15.68 11.188 1 98.44 90 LEU B N 1
ATOM 2461 C CA . LEU B 1 90 ? 12.336 -15.352 10.445 1 98.44 90 LEU B CA 1
ATOM 2462 C C . LEU B 1 90 ? 12.602 -15.352 8.945 1 98.44 90 LEU B C 1
ATOM 2464 O O . LEU B 1 90 ? 11.812 -15.898 8.172 1 98.44 90 LEU B O 1
ATOM 2468 N N . LEU B 1 91 ? 13.664 -14.781 8.547 1 98.19 91 LEU B N 1
ATOM 2469 C CA . LEU B 1 91 ? 14.023 -14.742 7.137 1 98.19 91 LEU B CA 1
ATOM 2470 C C . LEU B 1 91 ? 14.305 -16.141 6.605 1 98.19 91 LEU B C 1
ATOM 2472 O O . LEU B 1 91 ? 13.93 -16.469 5.48 1 98.19 91 LEU B O 1
ATOM 2476 N N . SER B 1 92 ? 14.953 -16.938 7.43 1 96.69 92 SER B N 1
ATOM 2477 C CA . SER B 1 92 ? 15.242 -18.312 7.027 1 96.69 92 SER B CA 1
ATOM 2478 C C . SER B 1 92 ? 13.961 -19.094 6.797 1 96.69 92 SER B C 1
ATOM 2480 O O . SER B 1 92 ? 13.844 -19.828 5.809 1 96.69 92 SER B O 1
ATOM 2482 N N . VAL B 1 93 ? 13.039 -18.969 7.68 1 96.44 93 VAL B N 1
ATOM 2483 C CA . VAL B 1 93 ? 11.773 -19.688 7.562 1 96.44 93 VAL B CA 1
ATOM 2484 C C . VAL B 1 93 ? 10.984 -19.156 6.367 1 96.44 93 VAL B C 1
ATOM 2486 O O . VAL B 1 93 ? 10.305 -19.906 5.676 1 96.44 93 VAL B O 1
ATOM 2489 N N . TYR B 1 94 ? 11.102 -17.906 6.113 1 96.69 94 TYR B N 1
ATOM 2490 C CA . TYR B 1 94 ? 10.398 -17.297 4.988 1 96.69 94 TYR B CA 1
ATOM 2491 C C . TYR B 1 94 ? 10.883 -17.875 3.666 1 96.69 94 TYR B C 1
ATOM 2493 O O . TYR B 1 94 ? 10.109 -18.016 2.719 1 96.69 94 TYR B O 1
ATOM 2501 N N . LYS B 1 95 ? 12.062 -18.297 3.555 1 94.25 95 LYS B N 1
ATOM 2502 C CA . LYS B 1 95 ? 12.633 -18.875 2.34 1 94.25 95 LYS B CA 1
ATOM 2503 C C . LYS B 1 95 ? 12.039 -20.25 2.051 1 94.25 95 LYS B C 1
ATOM 2505 O O . LYS B 1 95 ? 12.102 -20.734 0.919 1 94.25 95 LYS B O 1
ATOM 2510 N N . GLU B 1 96 ? 11.5 -20.828 3.072 1 93.94 96 GLU B N 1
ATOM 2511 C CA . GLU B 1 96 ? 11.008 -22.203 2.959 1 93.94 96 GLU B CA 1
ATOM 2512 C C . GLU B 1 96 ? 9.531 -22.281 3.334 1 93.94 96 GLU B C 1
ATOM 2514 O O . GLU B 1 96 ? 9.109 -23.25 3.973 1 93.94 96 GLU B O 1
ATOM 2519 N N . LEU B 1 97 ? 8.828 -21.344 2.975 1 95.19 97 LEU B N 1
ATOM 2520 C CA . LEU B 1 97 ? 7.406 -21.297 3.311 1 95.19 97 LEU B CA 1
ATOM 2521 C C . LEU B 1 97 ? 6.68 -22.531 2.811 1 95.19 97 LEU B C 1
ATOM 2523 O O . LEU B 1 97 ? 6.922 -23 1.691 1 95.19 97 LEU B O 1
ATOM 2527 N N . PRO B 1 98 ? 5.793 -23.109 3.641 1 95.44 98 PRO B N 1
ATOM 2528 C CA . PRO B 1 98 ? 4.984 -24.234 3.16 1 95.44 98 PRO B CA 1
ATOM 2529 C C . PRO B 1 98 ? 3.908 -23.797 2.164 1 95.44 98 PRO B C 1
ATOM 2531 O O . PRO B 1 98 ? 3.414 -22.672 2.234 1 95.44 98 PRO B O 1
ATOM 2534 N N . ALA B 1 99 ? 3.557 -24.703 1.289 1 98.12 99 ALA B N 1
ATOM 2535 C CA . ALA B 1 99 ? 2.346 -24.516 0.494 1 98.12 99 ALA B CA 1
ATOM 2536 C C . ALA B 1 99 ? 1.095 -24.703 1.349 1 98.12 99 ALA B C 1
ATOM 2538 O O . ALA B 1 99 ? 1.129 -25.391 2.369 1 98.12 99 ALA B O 1
ATOM 2539 N N . PHE B 1 100 ? 0.048 -24.016 0.969 1 98.44 100 PHE B N 1
ATOM 2540 C CA . PHE B 1 100 ? -1.233 -24.328 1.586 1 98.44 100 PHE B CA 1
ATOM 2541 C C . PHE B 1 100 ? -1.586 -25.797 1.361 1 98.44 100 PHE B C 1
ATOM 2543 O O . PHE B 1 100 ? -1.211 -26.391 0.344 1 98.44 100 PHE B O 1
ATOM 2550 N N . PRO B 1 101 ? -2.375 -26.391 2.242 1 97.81 101 PRO B N 1
ATOM 2551 C CA . PRO B 1 101 ? -2.566 -27.844 2.236 1 97.81 101 PRO B CA 1
ATOM 2552 C C . PRO B 1 101 ? -3.205 -28.344 0.945 1 97.81 101 PRO B C 1
ATOM 2554 O O . PRO B 1 101 ? -2.936 -29.469 0.517 1 97.81 101 PRO B O 1
ATOM 2557 N N . GLU B 1 102 ? -3.982 -27.578 0.275 1 98.69 102 GLU B N 1
ATOM 2558 C CA . GLU B 1 102 ? -4.734 -28.031 -0.893 1 98.69 102 GLU B CA 1
ATOM 2559 C C . GLU B 1 102 ? -3.9 -27.906 -2.166 1 98.69 102 GLU B C 1
ATOM 2561 O O . GLU B 1 102 ? -4.273 -28.453 -3.211 1 98.69 102 GLU B O 1
ATOM 2566 N N . VAL B 1 103 ? -2.756 -27.281 -2.127 1 98.81 103 VAL B N 1
ATOM 2567 C CA . VAL B 1 103 ? -2.02 -26.844 -3.305 1 98.81 103 VAL B CA 1
ATOM 2568 C C . VAL B 1 103 ? -1.478 -28.047 -4.062 1 98.81 103 VAL B C 1
ATOM 2570 O O . VAL B 1 103 ? -1.687 -28.188 -5.27 1 98.81 103 VAL B O 1
ATOM 2573 N N . PRO B 1 104 ? -0.801 -29.031 -3.391 1 98.56 104 PRO B N 1
ATOM 2574 C CA . PRO B 1 104 ? -0.23 -30.141 -4.16 1 98.56 104 PRO B CA 1
ATOM 2575 C C . PRO B 1 104 ? -1.287 -30.938 -4.918 1 98.56 104 PRO B C 1
ATOM 2577 O O . PRO B 1 104 ? -1.121 -31.219 -6.109 1 98.56 104 PRO B O 1
ATOM 2580 N N . ALA B 1 105 ? -2.354 -31.266 -4.234 1 98.62 105 ALA B N 1
ATOM 2581 C CA . ALA B 1 105 ? -3.408 -32.031 -4.883 1 98.62 105 ALA B CA 1
ATOM 2582 C C . ALA B 1 105 ? -4.047 -31.25 -6.023 1 98.62 105 ALA B C 1
ATOM 2584 O O . ALA B 1 105 ? -4.371 -31.828 -7.07 1 98.62 105 ALA B O 1
ATOM 2585 N N . MET B 1 106 ? -4.293 -29.969 -5.809 1 98.88 106 MET B N 1
ATOM 2586 C CA . MET B 1 106 ? -4.871 -29.094 -6.828 1 98.88 106 MET B CA 1
ATOM 2587 C C . MET B 1 106 ? -3.973 -29.031 -8.062 1 98.88 106 MET B C 1
ATOM 2589 O O . MET B 1 106 ? -4.449 -29.172 -9.188 1 98.88 106 MET B O 1
ATOM 2593 N N . LEU B 1 107 ? -2.67 -28.875 -7.91 1 98.88 107 LEU B N 1
ATOM 2594 C CA . LEU B 1 107 ? -1.733 -28.797 -9.023 1 98.88 107 LEU B CA 1
ATOM 2595 C C . LEU B 1 107 ? -1.668 -30.125 -9.773 1 98.88 107 LEU B C 1
ATOM 2597 O O . LEU B 1 107 ? -1.604 -30.141 -11.008 1 98.88 107 LEU B O 1
ATOM 2601 N N . LYS B 1 108 ? -1.628 -31.203 -9.039 1 98.5 108 LYS B N 1
ATOM 2602 C CA . LYS B 1 108 ? -1.628 -32.531 -9.664 1 98.5 108 LYS B CA 1
ATOM 2603 C C . LYS B 1 108 ? -2.85 -32.688 -10.562 1 98.5 108 LYS B C 1
ATOM 2605 O O . LYS B 1 108 ? -2.729 -33.188 -11.688 1 98.5 108 LYS B O 1
ATOM 2610 N N . ALA B 1 109 ? -3.99 -32.344 -10.031 1 98.69 109 ALA B N 1
ATOM 2611 C CA . ALA B 1 109 ? -5.227 -32.469 -10.797 1 98.69 109 ALA B CA 1
ATOM 2612 C C . ALA B 1 109 ? -5.16 -31.609 -12.07 1 98.69 109 ALA B C 1
ATOM 2614 O O . ALA B 1 109 ? -5.637 -32.031 -13.125 1 98.69 109 ALA B O 1
ATOM 2615 N N . LEU B 1 110 ? -4.633 -30.422 -12.016 1 98.69 110 LEU B N 1
ATOM 2616 C CA . LEU B 1 110 ? -4.492 -29.562 -13.18 1 98.69 110 LEU B CA 1
ATOM 2617 C C . LEU B 1 110 ? -3.547 -30.172 -14.203 1 98.69 110 LEU B C 1
ATOM 2619 O O . LEU B 1 110 ? -3.795 -30.094 -15.414 1 98.69 110 LEU B O 1
ATOM 2623 N N . LYS B 1 111 ? -2.459 -30.734 -13.664 1 97.62 111 LYS B N 1
ATOM 2624 C CA . LYS B 1 111 ? -1.492 -31.375 -14.555 1 97.62 111 LYS B CA 1
ATOM 2625 C C . LYS B 1 111 ? -2.146 -32.469 -15.367 1 97.62 111 LYS B C 1
ATOM 2627 O O . LYS B 1 111 ? -1.836 -32.656 -16.547 1 97.62 111 LYS B O 1
ATOM 2632 N N . GLU B 1 112 ? -3.027 -33.156 -14.828 1 97.44 112 GLU B N 1
ATOM 2633 C CA . GLU B 1 112 ? -3.729 -34.281 -15.477 1 97.44 112 GLU B CA 1
ATOM 2634 C C . GLU B 1 112 ? -4.656 -33.75 -16.578 1 97.44 112 GLU B C 1
ATOM 2636 O O . GLU B 1 112 ? -5.062 -34.531 -17.453 1 97.44 112 GLU B O 1
ATOM 2641 N N . LYS B 1 113 ? -4.98 -32.531 -16.562 1 97.25 113 LYS B N 1
ATOM 2642 C CA . LYS B 1 113 ? -5.867 -31.922 -17.547 1 97.25 113 LYS B CA 1
ATOM 2643 C C . LYS B 1 113 ? -5.07 -31.328 -18.719 1 97.25 113 LYS B C 1
ATOM 2645 O O . LYS B 1 113 ? -5.648 -30.781 -19.656 1 97.25 113 LYS B O 1
ATOM 2650 N N . ASN B 1 114 ? -3.814 -31.484 -18.703 1 95.56 114 ASN B N 1
ATOM 2651 C CA . ASN B 1 114 ? -2.896 -31.094 -19.766 1 95.56 114 ASN B CA 1
ATOM 2652 C C . ASN B 1 114 ? -2.959 -29.609 -20.047 1 95.56 114 ASN B C 1
ATOM 2654 O O . ASN B 1 114 ? -3.059 -29.188 -21.219 1 95.56 114 ASN B O 1
ATOM 2658 N N . VAL B 1 115 ? -3.053 -28.75 -19.047 1 98.06 115 VAL B N 1
ATOM 2659 C CA . VAL B 1 115 ? -2.932 -27.297 -19.156 1 98.06 115 VAL B CA 1
ATOM 2660 C C . VAL B 1 115 ? -1.529 -26.875 -18.734 1 98.06 115 VAL B C 1
ATOM 2662 O O . VAL B 1 115 ? -0.846 -27.578 -17.984 1 98.06 115 VAL B O 1
ATOM 2665 N N . ASN B 1 116 ? -1.059 -25.688 -19.297 1 98.69 116 ASN B N 1
ATOM 2666 C CA . ASN B 1 116 ? 0.146 -25.062 -18.766 1 98.69 116 ASN B CA 1
ATOM 2667 C C . ASN B 1 116 ? -0.068 -24.547 -17.344 1 98.69 116 ASN B C 1
ATOM 2669 O O . ASN B 1 116 ? -1.124 -24 -17.031 1 98.69 116 ASN B O 1
ATOM 2673 N N . ILE B 1 117 ? 0.843 -24.859 -16.469 1 98.88 117 ILE B N 1
ATOM 2674 C CA . ILE B 1 117 ? 0.784 -24.406 -15.086 1 98.88 117 ILE B CA 1
ATOM 2675 C C . ILE B 1 117 ? 2.051 -23.625 -14.742 1 98.88 117 ILE B C 1
ATOM 2677 O O . ILE B 1 117 ? 3.162 -24.125 -14.891 1 98.88 117 ILE B O 1
ATOM 2681 N N . ALA B 1 118 ? 1.929 -22.359 -14.305 1 98.94 118 ALA B N 1
ATOM 2682 C CA . ALA B 1 118 ? 3.117 -21.594 -13.945 1 98.94 118 ALA B CA 1
ATOM 2683 C C . ALA B 1 118 ? 2.82 -20.609 -12.812 1 98.94 118 ALA B C 1
ATOM 2685 O O . ALA B 1 118 ? 1.656 -20.375 -12.469 1 98.94 118 ALA B O 1
ATOM 2686 N N . ILE B 1 119 ? 3.859 -20.203 -12.188 1 98.94 119 ILE B N 1
ATOM 2687 C CA . ILE B 1 119 ? 3.826 -19.109 -11.211 1 98.94 119 ILE B CA 1
ATOM 2688 C C . ILE B 1 119 ? 4.176 -17.797 -11.898 1 98.94 119 ILE B C 1
ATOM 2690 O O . ILE B 1 119 ? 5.047 -17.75 -12.766 1 98.94 119 ILE B O 1
ATOM 2694 N N . LEU B 1 120 ? 3.486 -16.75 -11.602 1 98.94 120 LEU B N 1
ATOM 2695 C CA . LEU B 1 120 ? 3.867 -15.359 -11.852 1 98.94 120 LEU B CA 1
ATOM 2696 C C . LEU B 1 120 ? 3.949 -14.578 -10.547 1 98.94 120 LEU B C 1
ATOM 2698 O O . LEU B 1 120 ? 2.934 -14.367 -9.883 1 98.94 120 LEU B O 1
ATOM 2702 N N . SER B 1 121 ? 5.156 -14.125 -10.203 1 98.81 121 SER B N 1
ATOM 2703 C CA . SER B 1 121 ? 5.32 -13.633 -8.836 1 98.81 121 SER B CA 1
ATOM 2704 C C . SER B 1 121 ? 6.254 -12.422 -8.797 1 98.81 121 SER B C 1
ATOM 2706 O O . SER B 1 121 ? 7.199 -12.336 -9.586 1 98.81 121 SER B O 1
ATOM 2708 N N . ASN B 1 122 ? 5.984 -11.492 -7.848 1 98.69 122 ASN B N 1
ATOM 2709 C CA . ASN B 1 122 ? 6.926 -10.438 -7.484 1 98.69 122 ASN 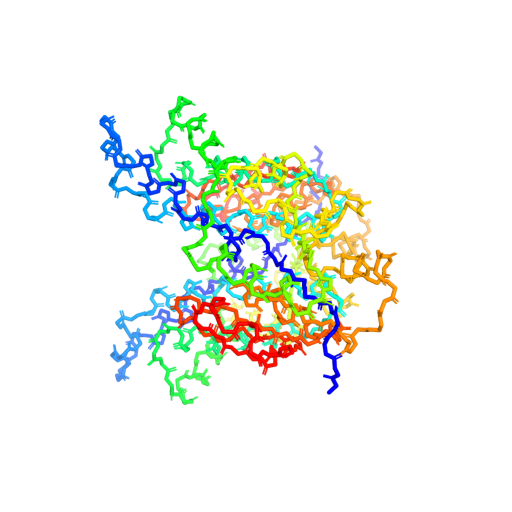B CA 1
ATOM 2710 C C . ASN B 1 122 ? 8.203 -11.008 -6.879 1 98.69 122 ASN B C 1
ATOM 2712 O O . ASN B 1 122 ? 9.219 -10.32 -6.797 1 98.69 122 ASN B O 1
ATOM 2716 N N . GLY B 1 123 ? 8.172 -12.25 -6.461 1 98.56 123 GLY B N 1
ATOM 2717 C CA . GLY B 1 123 ? 9.289 -12.867 -5.77 1 98.56 123 GLY B CA 1
ATOM 2718 C C . GLY B 1 123 ? 10.547 -12.945 -6.613 1 98.56 123 GLY B C 1
ATOM 2719 O O . GLY B 1 123 ? 10.477 -13.18 -7.824 1 98.56 123 GLY B O 1
ATOM 2720 N N . SER B 1 124 ? 11.664 -12.781 -5.922 1 98.06 124 SER B N 1
ATOM 2721 C CA . SER B 1 124 ? 12.945 -12.977 -6.598 1 98.06 124 SER B CA 1
ATOM 2722 C C . SER B 1 124 ? 13.156 -14.438 -6.969 1 98.06 124 SER B C 1
ATOM 2724 O O . SER B 1 124 ? 12.586 -15.336 -6.336 1 98.06 124 SER B O 1
ATOM 2726 N N . SER B 1 125 ? 13.992 -14.625 -7.996 1 97.12 125 SER B N 1
ATOM 2727 C CA . SER B 1 125 ? 14.203 -15.961 -8.531 1 97.12 125 SER B CA 1
ATOM 2728 C C . SER B 1 125 ? 14.664 -16.922 -7.445 1 97.12 125 SER B C 1
ATOM 2730 O O . SER B 1 125 ? 14.133 -18.031 -7.316 1 97.12 125 SER B O 1
ATOM 2732 N N . ASP B 1 126 ? 15.555 -16.516 -6.648 1 95.75 126 ASP B N 1
ATOM 2733 C CA . ASP B 1 126 ? 16.078 -17.375 -5.594 1 95.75 126 ASP B CA 1
ATOM 2734 C C . ASP B 1 126 ? 15 -17.703 -4.566 1 95.75 126 ASP B C 1
ATOM 2736 O O . ASP B 1 126 ? 14.883 -18.844 -4.117 1 95.75 126 ASP B O 1
ATOM 2740 N N . MET B 1 127 ? 14.203 -16.703 -4.176 1 95.44 127 MET B N 1
ATOM 2741 C CA . MET B 1 127 ? 13.078 -16.906 -3.262 1 95.44 127 MET B CA 1
ATOM 2742 C C . MET B 1 127 ? 12.117 -17.953 -3.801 1 95.44 127 MET B C 1
ATOM 2744 O O . MET B 1 127 ? 11.719 -18.875 -3.072 1 95.44 127 MET B O 1
ATOM 2748 N N . LEU B 1 128 ? 11.781 -17.812 -5.035 1 97.75 128 LEU B N 1
ATOM 2749 C CA . LEU B 1 128 ? 10.766 -18.672 -5.645 1 97.75 128 LEU B CA 1
ATOM 2750 C C . LEU B 1 128 ? 11.281 -20.094 -5.82 1 97.75 128 LEU B C 1
ATOM 2752 O O . LEU B 1 128 ? 10.547 -21.047 -5.586 1 97.75 128 LEU B O 1
ATOM 2756 N N . VAL B 1 129 ? 12.539 -20.203 -6.207 1 96.25 129 VAL B N 1
ATOM 2757 C CA . VAL B 1 129 ? 13.141 -21.516 -6.363 1 96.25 129 VAL B CA 1
ATOM 2758 C C . VAL B 1 129 ? 13.148 -22.25 -5.023 1 96.25 129 VAL B C 1
ATOM 2760 O O . VAL B 1 129 ? 12.773 -23.422 -4.949 1 96.25 129 VAL B O 1
ATOM 2763 N N . ASN B 1 130 ? 13.508 -21.578 -4.031 1 95.81 130 ASN B N 1
ATOM 2764 C CA . ASN B 1 130 ? 13.555 -22.172 -2.697 1 95.81 130 ASN B CA 1
ATOM 2765 C C . ASN B 1 130 ? 12.164 -22.562 -2.205 1 95.81 130 ASN B C 1
ATOM 2767 O O . ASN B 1 130 ? 11.977 -23.641 -1.65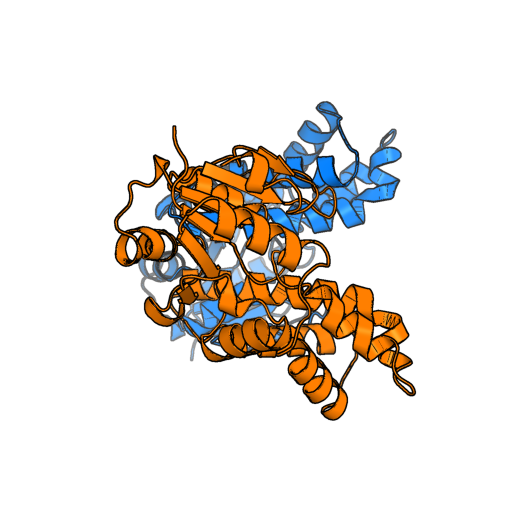 1 95.81 130 ASN B O 1
ATOM 2771 N N . ALA B 1 131 ? 11.242 -21.672 -2.377 1 96.06 131 ALA B N 1
ATOM 2772 C CA . ALA B 1 131 ? 9.875 -21.953 -1.934 1 96.06 131 ALA B CA 1
ATOM 2773 C C . ALA B 1 131 ? 9.281 -23.141 -2.678 1 96.06 131 ALA B C 1
ATOM 2775 O O . ALA B 1 131 ? 8.664 -24.016 -2.068 1 96.06 131 ALA B O 1
ATOM 2776 N N . VAL B 1 132 ? 9.461 -23.219 -3.967 1 98.06 132 VAL B N 1
ATOM 2777 C CA . VAL B 1 132 ? 8.938 -24.281 -4.809 1 98.06 132 VAL B CA 1
ATOM 2778 C C . VAL B 1 132 ? 9.555 -25.625 -4.391 1 98.06 132 VAL B C 1
ATOM 2780 O O . VAL B 1 132 ? 8.852 -26.625 -4.25 1 98.06 132 VAL B O 1
ATOM 2783 N N . ARG B 1 133 ? 10.852 -25.594 -4.191 1 96.94 133 ARG B N 1
ATOM 2784 C CA . ARG B 1 133 ? 11.562 -26.797 -3.77 1 96.94 133 ARG B CA 1
ATOM 2785 C C . ARG B 1 133 ? 11.07 -27.266 -2.404 1 96.94 133 ARG B C 1
ATOM 2787 O O . ARG B 1 133 ? 10.758 -28.438 -2.229 1 96.94 133 ARG B O 1
ATOM 2794 N N . SER B 1 134 ? 11.016 -26.391 -1.511 1 94.81 134 SER B N 1
ATOM 2795 C CA . SER B 1 134 ? 10.609 -26.703 -0.148 1 94.81 134 SER B CA 1
ATOM 2796 C C . SER B 1 134 ? 9.18 -27.25 -0.112 1 94.81 134 SER B C 1
ATOM 2798 O O . SER B 1 134 ? 8.875 -28.156 0.673 1 94.81 134 SER B O 1
ATOM 2800 N N . ALA B 1 135 ? 8.32 -26.688 -0.905 1 95.56 135 ALA B N 1
ATOM 2801 C CA . ALA B 1 135 ? 6.914 -27.078 -0.939 1 95.56 135 ALA B CA 1
ATOM 2802 C C . ALA B 1 135 ? 6.734 -28.391 -1.718 1 95.56 135 ALA B C 1
ATOM 2804 O O . ALA B 1 135 ? 5.68 -29.016 -1.642 1 95.56 135 ALA B O 1
ATOM 2805 N N . GLY B 1 136 ? 7.707 -28.797 -2.457 1 96.75 136 GLY B N 1
ATOM 2806 C CA . GLY B 1 136 ? 7.668 -30.031 -3.213 1 96.75 136 GLY B CA 1
ATOM 2807 C C . GLY B 1 136 ? 6.691 -30 -4.371 1 96.75 136 GLY B C 1
ATOM 2808 O O . GLY B 1 136 ? 6.027 -31 -4.664 1 96.75 136 GLY B O 1
ATOM 2809 N N . ILE B 1 137 ? 6.605 -28.859 -5.035 1 98.19 137 ILE B N 1
ATOM 2810 C CA . ILE B 1 137 ? 5.559 -28.766 -6.047 1 98.19 137 ILE B CA 1
ATOM 2811 C C . ILE B 1 137 ? 6.188 -28.5 -7.414 1 98.19 137 ILE B C 1
ATOM 2813 O O . ILE B 1 137 ? 5.48 -28.25 -8.391 1 98.19 137 ILE B O 1
ATOM 2817 N N . GLY B 1 138 ? 7.5 -28.562 -7.523 1 98.19 138 GLY B N 1
ATOM 2818 C CA . GLY B 1 138 ? 8.211 -28.219 -8.742 1 98.19 138 GLY B CA 1
ATOM 2819 C C . GLY B 1 138 ? 7.797 -29.062 -9.93 1 98.19 138 GLY B C 1
ATOM 2820 O O . GLY B 1 138 ? 7.754 -28.578 -11.062 1 98.19 138 GLY B O 1
ATOM 2821 N N . GLU B 1 139 ? 7.484 -30.344 -9.703 1 97.75 139 GLU B N 1
ATOM 2822 C CA . GLU B 1 139 ? 7.207 -31.297 -10.773 1 97.75 139 GLU B CA 1
ATOM 2823 C C . GLU B 1 139 ? 5.906 -30.953 -11.492 1 97.75 139 GLU B C 1
ATOM 2825 O O . GLU B 1 139 ? 5.668 -31.406 -12.617 1 97.75 139 GLU B O 1
ATOM 2830 N N . TYR B 1 140 ? 5.066 -30.141 -10.836 1 98.38 140 TYR B N 1
ATOM 2831 C CA . TYR B 1 140 ? 3.768 -29.828 -11.414 1 98.38 140 TYR B CA 1
ATOM 2832 C C . TYR B 1 140 ? 3.842 -28.562 -12.266 1 98.38 140 TYR B C 1
ATOM 2834 O O . TYR B 1 140 ? 2.928 -28.281 -13.039 1 98.38 140 TYR B O 1
ATOM 2842 N N . LEU B 1 141 ? 4.863 -27.766 -12.133 1 98.75 141 LEU B N 1
ATOM 2843 C CA . LEU B 1 141 ? 4.941 -26.438 -12.742 1 98.75 141 LEU B CA 1
ATOM 2844 C C . LEU B 1 141 ? 5.688 -26.5 -14.07 1 98.75 141 LEU B C 1
ATOM 2846 O O . LEU B 1 141 ? 6.727 -27.156 -14.18 1 98.75 141 LEU B O 1
ATOM 2850 N N . ASP B 1 142 ? 5.16 -25.828 -15.023 1 98.75 142 ASP B N 1
ATOM 2851 C CA . ASP B 1 142 ? 5.836 -25.703 -16.312 1 98.75 142 ASP B CA 1
ATOM 2852 C C . ASP B 1 142 ? 6.836 -24.547 -16.297 1 98.75 142 ASP B C 1
ATOM 2854 O O . ASP B 1 142 ? 7.77 -24.531 -17.094 1 98.75 142 ASP B O 1
ATOM 2858 N N . ASP B 1 143 ? 6.652 -23.562 -15.484 1 98.62 143 ASP B N 1
ATOM 2859 C CA . ASP B 1 143 ? 7.59 -22.453 -15.344 1 98.62 143 ASP B CA 1
ATOM 2860 C C . ASP B 1 143 ? 7.32 -21.672 -14.062 1 98.62 143 ASP B C 1
ATOM 2862 O O . ASP B 1 143 ? 6.266 -21.812 -13.445 1 98.62 143 ASP B O 1
ATOM 2866 N N . VAL B 1 144 ? 8.289 -20.938 -13.625 1 98.81 144 VAL B N 1
ATOM 2867 C CA . VAL B 1 144 ? 8.227 -19.969 -12.531 1 98.81 144 VAL B CA 1
ATOM 2868 C C . VAL B 1 144 ? 8.711 -18.609 -13.016 1 98.81 144 VAL B C 1
ATOM 2870 O O . VAL B 1 144 ? 9.906 -18.406 -13.219 1 98.81 144 VAL B O 1
ATOM 2873 N N . LEU B 1 145 ? 7.746 -17.672 -13.211 1 98.81 145 LEU B N 1
ATOM 2874 C CA . LEU B 1 145 ? 8.055 -16.359 -13.758 1 98.81 145 LEU B CA 1
ATOM 2875 C C . LEU B 1 145 ? 8.227 -15.336 -12.633 1 98.81 145 LEU B C 1
ATOM 2877 O O . LEU B 1 145 ? 7.277 -15.055 -11.891 1 98.81 145 LEU B O 1
ATOM 2881 N N . SER B 1 146 ? 9.43 -14.828 -12.531 1 98.81 146 SER B N 1
ATOM 2882 C CA . SER B 1 146 ? 9.773 -13.797 -11.562 1 98.81 146 SER B CA 1
ATOM 2883 C C . SER B 1 146 ? 9.812 -12.414 -12.219 1 98.81 146 SER B C 1
ATOM 2885 O O . SER B 1 146 ? 10.32 -12.266 -13.328 1 98.81 146 SER B O 1
ATOM 2887 N N . VAL B 1 147 ? 9.352 -11.414 -11.461 1 98.81 147 VAL B N 1
ATOM 2888 C CA . VAL B 1 147 ? 9.375 -10.047 -11.977 1 98.81 147 VAL B CA 1
ATOM 2889 C C . VAL B 1 147 ? 10.812 -9.57 -12.125 1 98.81 147 VAL B C 1
ATOM 2891 O O . VAL B 1 147 ? 11.078 -8.531 -12.734 1 98.81 147 VAL B O 1
ATOM 2894 N N . GLU B 1 148 ? 11.734 -10.336 -11.555 1 98.31 148 GLU B N 1
ATOM 2895 C CA . GLU B 1 148 ? 13.141 -9.992 -11.711 1 98.31 148 GLU B CA 1
ATOM 2896 C C . GLU B 1 148 ? 13.508 -9.805 -13.18 1 98.31 148 GLU B C 1
ATOM 2898 O O . GLU B 1 148 ? 14.383 -9.008 -13.516 1 98.31 148 GLU B O 1
ATOM 2903 N N . GLU B 1 149 ? 12.867 -10.492 -14.023 1 97.75 149 GLU B N 1
ATOM 2904 C CA . GLU B 1 149 ? 13.117 -10.43 -15.453 1 97.75 149 GLU B CA 1
ATOM 2905 C C . GLU B 1 149 ? 12.805 -9.039 -16 1 97.75 149 GLU B C 1
ATOM 2907 O O . GLU B 1 149 ? 13.484 -8.555 -16.922 1 97.75 149 GLU B O 1
ATOM 2912 N N . VAL B 1 150 ? 11.773 -8.344 -15.516 1 98.5 150 VAL B N 1
ATOM 2913 C CA . VAL B 1 150 ? 11.344 -7.066 -16.062 1 98.5 150 VAL B CA 1
ATOM 2914 C C . VAL B 1 150 ? 11.664 -5.945 -15.078 1 98.5 150 VAL B C 1
ATOM 2916 O O . VAL B 1 150 ? 11.523 -4.762 -15.406 1 98.5 150 VAL B O 1
ATOM 2919 N N . GLN B 1 151 ? 12.047 -6.219 -13.852 1 98.75 151 GLN B N 1
ATOM 2920 C CA . GLN B 1 151 ? 12.5 -5.316 -12.805 1 98.75 151 GLN B CA 1
ATOM 2921 C C . GLN B 1 151 ? 11.469 -4.23 -12.523 1 98.75 151 GLN B C 1
ATOM 2923 O O . GLN B 1 151 ? 11.812 -3.049 -12.422 1 98.75 151 GLN B O 1
ATOM 2928 N N . ILE B 1 152 ? 10.211 -4.57 -12.469 1 98.81 152 ILE B N 1
ATOM 2929 C CA . ILE B 1 152 ? 9.078 -3.789 -11.992 1 98.81 152 ILE B CA 1
ATOM 2930 C C . ILE B 1 152 ? 8.039 -4.719 -11.367 1 98.81 152 ILE B C 1
ATOM 2932 O O . ILE B 1 152 ? 7.926 -5.883 -11.75 1 98.81 152 ILE B O 1
ATOM 2936 N N . PHE B 1 153 ? 7.309 -4.293 -10.352 1 98.94 153 PHE B N 1
ATOM 2937 C CA . PHE B 1 153 ? 6.402 -5.148 -9.594 1 98.94 153 PHE B CA 1
ATOM 2938 C C . PHE B 1 153 ? 4.984 -5.066 -10.156 1 98.94 153 PHE B C 1
ATOM 2940 O O . PHE B 1 153 ? 4.629 -4.09 -10.82 1 98.94 153 PHE B O 1
ATOM 2947 N N . LYS B 1 154 ? 4.199 -6.191 -9.836 1 98.88 154 LYS B N 1
ATOM 2948 C CA . LYS B 1 154 ? 2.752 -6.148 -10.023 1 98.88 154 LYS B CA 1
ATOM 2949 C C . LYS B 1 154 ? 2.143 -4.934 -9.328 1 98.88 154 LYS B C 1
ATOM 2951 O O . LYS B 1 154 ? 2.66 -4.469 -8.305 1 98.88 154 LYS B O 1
ATOM 2956 N N . PRO B 1 155 ? 1.047 -4.281 -9.961 1 98.88 155 PRO B N 1
ATOM 2957 C CA . PRO B 1 155 ? 0.275 -4.781 -11.102 1 98.88 155 PRO B CA 1
ATOM 2958 C C . PRO B 1 155 ? 0.652 -4.102 -12.414 1 98.88 155 PRO B C 1
ATOM 2960 O O . PRO B 1 155 ? -0.219 -3.832 -13.25 1 98.88 155 PRO B O 1
ATOM 2963 N N . HIS B 1 156 ? 1.904 -3.664 -12.547 1 98.88 156 HIS B N 1
ATOM 2964 C CA . HIS B 1 156 ? 2.311 -3.121 -13.836 1 98.88 156 HIS B CA 1
ATOM 2965 C C . HIS B 1 156 ? 2.035 -4.113 -14.961 1 98.88 156 HIS B C 1
ATOM 2967 O O . HIS B 1 156 ? 2.303 -5.309 -14.82 1 98.88 156 HIS B O 1
ATOM 2973 N N . ARG B 1 157 ? 1.619 -3.645 -16.094 1 98.38 157 ARG B N 1
ATOM 2974 C CA . ARG B 1 157 ? 1.183 -4.48 -17.203 1 98.38 157 ARG B CA 1
ATOM 2975 C C . ARG B 1 157 ? 2.326 -5.348 -17.719 1 98.38 157 ARG B C 1
ATOM 2977 O O . ARG B 1 157 ? 2.104 -6.473 -18.172 1 98.38 157 ARG B O 1
ATOM 2984 N N . LEU B 1 158 ? 3.574 -4.875 -17.641 1 98.62 158 LEU B N 1
ATOM 2985 C CA . LEU B 1 158 ? 4.746 -5.59 -18.125 1 98.62 158 LEU B CA 1
ATOM 2986 C C . LEU B 1 158 ? 4.879 -6.945 -17.438 1 98.62 158 LEU B C 1
ATOM 2988 O O . LEU B 1 158 ? 5.391 -7.898 -18.031 1 98.62 158 LEU B O 1
ATOM 2992 N N . VAL B 1 159 ? 4.457 -6.988 -16.219 1 98.88 159 VAL B N 1
ATOM 2993 C CA . VAL B 1 159 ? 4.566 -8.242 -15.469 1 98.88 159 VAL B CA 1
ATOM 2994 C C . VAL B 1 159 ? 3.607 -9.273 -16.062 1 98.88 159 VAL B C 1
ATOM 2996 O O . VAL B 1 159 ? 3.988 -10.422 -16.281 1 98.88 159 VAL B O 1
ATOM 2999 N N . TYR B 1 160 ? 2.359 -8.867 -16.312 1 98.75 160 TYR B N 1
ATOM 3000 C CA . TYR B 1 160 ? 1.377 -9.789 -16.875 1 98.75 160 TYR B CA 1
ATOM 3001 C C . TYR B 1 160 ? 1.741 -10.164 -18.312 1 98.75 160 TYR B C 1
ATOM 3003 O O . TYR B 1 160 ? 1.461 -11.281 -18.75 1 98.75 160 TYR B O 1
ATOM 3011 N N . ASP B 1 161 ? 2.436 -9.273 -19.047 1 98.75 161 ASP B N 1
ATOM 3012 C CA . ASP B 1 161 ? 2.924 -9.555 -20.391 1 98.75 161 ASP B CA 1
ATOM 3013 C C . ASP B 1 161 ? 3.832 -10.781 -20.406 1 98.75 161 ASP B C 1
ATOM 3015 O O . ASP B 1 161 ? 3.941 -11.477 -21.422 1 98.75 161 ASP B O 1
ATOM 3019 N N . MET B 1 162 ? 4.5 -11.07 -19.297 1 98.81 162 MET B N 1
ATOM 3020 C CA . MET B 1 162 ? 5.445 -12.18 -19.219 1 98.81 162 MET B CA 1
ATOM 3021 C C . MET B 1 162 ? 4.758 -13.508 -19.531 1 98.81 162 MET B C 1
ATOM 3023 O O . MET B 1 162 ? 5.383 -14.422 -20.062 1 98.81 162 MET B O 1
ATOM 3027 N N . VAL B 1 163 ? 3.451 -13.602 -19.188 1 98.75 163 VAL B N 1
ATOM 3028 C CA . VAL B 1 163 ? 2.703 -14.828 -19.438 1 98.75 163 VAL B CA 1
ATOM 3029 C C . VAL B 1 163 ? 2.58 -15.062 -20.938 1 98.75 163 VAL B C 1
ATOM 3031 O O . VAL B 1 163 ? 2.814 -16.172 -21.422 1 98.75 163 VAL B O 1
ATOM 3034 N N . TRP B 1 164 ? 2.252 -13.992 -21.625 1 96.31 164 TRP B N 1
ATOM 3035 C CA . TRP B 1 164 ? 2.15 -14.07 -23.078 1 96.31 164 TRP B CA 1
ATOM 3036 C C . TRP B 1 164 ? 3.506 -14.375 -23.703 1 96.31 164 TRP B C 1
ATOM 3038 O O . TRP B 1 164 ? 3.596 -15.18 -24.625 1 96.31 164 TRP B O 1
ATOM 3048 N N . GLU B 1 165 ? 4.512 -13.734 -23.25 1 97.19 165 GLU B N 1
ATOM 3049 C CA . GLU B 1 165 ? 5.855 -13.922 -23.781 1 97.19 165 GLU B CA 1
ATOM 3050 C C . GLU B 1 165 ? 6.32 -15.367 -23.609 1 97.19 165 GLU B C 1
ATOM 3052 O O . GLU B 1 165 ? 7.023 -15.906 -24.469 1 97.19 165 GLU B O 1
ATOM 3057 N N . ARG B 1 166 ? 5.875 -15.961 -22.547 1 98.19 166 ARG B N 1
ATOM 3058 C CA . ARG B 1 166 ? 6.359 -17.297 -22.219 1 98.19 166 ARG B CA 1
ATOM 3059 C C . ARG B 1 166 ? 5.531 -18.375 -22.922 1 98.19 166 ARG B C 1
ATOM 3061 O O . ARG B 1 166 ? 6.074 -19.359 -23.406 1 98.19 166 ARG B O 1
ATOM 3068 N N . PHE B 1 167 ? 4.199 -18.188 -22.938 1 98.31 167 PHE B N 1
ATOM 3069 C CA . PHE B 1 167 ? 3.336 -19.312 -23.312 1 98.31 167 PHE B CA 1
ATOM 3070 C C . PHE B 1 167 ? 2.67 -19.047 -24.656 1 98.31 167 PHE B C 1
ATOM 3072 O O . PHE B 1 167 ? 2.121 -19.969 -25.266 1 98.31 167 PHE B O 1
ATOM 3079 N N . ASP B 1 168 ? 2.713 -17.875 -25.141 1 97.69 168 ASP B N 1
ATOM 3080 C CA . ASP B 1 168 ? 2.178 -17.5 -26.438 1 97.69 168 ASP B CA 1
ATOM 3081 C C . ASP B 1 168 ? 0.723 -17.938 -26.594 1 97.69 168 ASP B C 1
ATOM 3083 O O . ASP B 1 168 ? 0.367 -18.609 -27.562 1 97.69 168 ASP B O 1
ATOM 3087 N N . VAL B 1 169 ? -0.075 -17.625 -25.656 1 97 169 VAL B N 1
ATOM 3088 C CA . VAL B 1 169 ? -1.508 -17.891 -25.656 1 97 169 VAL B CA 1
ATOM 3089 C C . VAL B 1 169 ? -2.283 -16.594 -25.5 1 97 169 VAL B C 1
ATOM 3091 O O . VAL B 1 169 ? -1.797 -15.641 -24.875 1 97 169 VAL B O 1
ATOM 3094 N N . PRO B 1 170 ? -3.451 -16.516 -26.141 1 96.19 170 PRO B N 1
ATOM 3095 C CA . PRO B 1 170 ? -4.25 -15.312 -25.906 1 96.19 170 PRO B CA 1
ATOM 3096 C C . PRO B 1 170 ? -4.652 -15.141 -24.453 1 96.19 170 PRO B C 1
ATOM 3098 O O . PRO B 1 170 ? -4.824 -16.125 -23.734 1 96.19 170 PRO B O 1
ATOM 3101 N N . GLN B 1 171 ? -4.828 -13.898 -23.969 1 96.94 171 GLN B N 1
ATOM 3102 C CA . GLN B 1 171 ? -5.203 -13.578 -22.594 1 96.94 171 GLN B CA 1
ATOM 3103 C C . GLN B 1 171 ? -6.473 -14.32 -22.172 1 96.94 171 GLN B C 1
ATOM 3105 O O . GLN B 1 171 ? -6.617 -14.719 -21.016 1 96.94 171 GLN B O 1
ATOM 3110 N N . THR B 1 172 ? -7.32 -14.539 -23.125 1 96.81 172 THR B N 1
ATOM 3111 C CA . THR B 1 172 ? -8.641 -15.102 -22.844 1 96.81 172 THR B CA 1
ATOM 3112 C C . THR B 1 172 ? -8.531 -16.578 -22.484 1 96.81 172 THR B C 1
ATOM 3114 O O . THR B 1 172 ? -9.484 -17.172 -21.969 1 96.81 172 THR B O 1
ATOM 3117 N N . GLU B 1 173 ? -7.387 -17.156 -22.719 1 98.19 173 GLU B N 1
ATOM 3118 C CA . GLU B 1 173 ? -7.184 -18.562 -22.406 1 98.19 173 GLU B CA 1
ATOM 3119 C C . GLU B 1 173 ? -6.414 -18.734 -21.094 1 98.19 173 GLU B C 1
ATOM 3121 O O . GLU B 1 173 ? -6.07 -19.859 -20.719 1 98.19 173 GLU B O 1
ATOM 3126 N N . VAL B 1 174 ? -6.125 -17.688 -20.422 1 98.81 174 VAL B N 1
ATOM 3127 C CA . VAL B 1 174 ? -5.359 -17.703 -19.172 1 98.81 174 VAL B CA 1
ATOM 3128 C C . VAL B 1 174 ? -6.305 -17.594 -17.984 1 98.81 174 VAL B C 1
ATOM 3130 O O . VAL B 1 174 ? -7.203 -16.75 -17.969 1 98.81 174 VAL B O 1
ATOM 3133 N N . LEU B 1 175 ? -6.211 -18.453 -17 1 98.88 175 LEU B N 1
ATOM 3134 C CA . LEU B 1 175 ? -6.793 -18.312 -15.68 1 98.88 175 LEU B CA 1
ATOM 3135 C C . LEU B 1 175 ? -5.73 -17.922 -14.656 1 98.88 175 LEU B C 1
ATOM 3137 O O . LEU B 1 175 ? -4.777 -18.672 -14.438 1 98.88 175 LEU B O 1
ATOM 3141 N N . PHE B 1 176 ? -5.824 -16.766 -14.172 1 98.94 176 PHE B N 1
ATOM 3142 C CA . PHE B 1 176 ? -4.902 -16.25 -13.164 1 98.94 176 PHE B CA 1
ATOM 3143 C C . PHE B 1 176 ? -5.531 -16.297 -11.781 1 98.94 176 PHE B C 1
ATOM 3145 O O . PHE B 1 176 ? -6.621 -15.75 -11.57 1 98.94 176 PHE B O 1
ATOM 3152 N N . ALA B 1 177 ? -4.883 -16.953 -10.828 1 98.94 177 ALA B N 1
ATOM 3153 C CA . ALA B 1 177 ? -5.387 -17.062 -9.461 1 98.94 177 ALA B CA 1
ATOM 3154 C C . ALA B 1 177 ? -4.469 -16.344 -8.477 1 98.94 177 ALA B C 1
ATOM 3156 O O . ALA B 1 177 ? -3.252 -16.547 -8.492 1 98.94 177 ALA B O 1
ATOM 3157 N N . SER B 1 178 ? -4.988 -15.547 -7.66 1 98.94 178 SER B N 1
ATOM 3158 C CA . SER B 1 178 ? -4.266 -14.844 -6.605 1 98.94 178 SER B CA 1
ATOM 3159 C C . SER B 1 178 ? -5.125 -14.68 -5.359 1 98.94 178 SER B C 1
ATOM 3161 O O . SER B 1 178 ? -6.328 -14.438 -5.457 1 98.94 178 SER B O 1
ATOM 3163 N N . SER B 1 179 ? -4.516 -14.789 -4.211 1 98.75 179 SER B N 1
ATOM 3164 C CA . SER B 1 179 ? -5.203 -14.484 -2.963 1 98.75 179 SER B CA 1
ATOM 3165 C C . SER B 1 179 ? -5.199 -12.984 -2.688 1 98.75 179 SER B C 1
ATOM 3167 O O . SER B 1 179 ? -5.93 -12.508 -1.817 1 98.75 179 SER B O 1
ATOM 3169 N N . ASN B 1 180 ? -4.316 -12.289 -3.348 1 98.62 180 ASN B N 1
ATOM 3170 C CA . ASN B 1 180 ? -4.309 -10.836 -3.256 1 98.62 180 ASN B CA 1
ATOM 3171 C C . A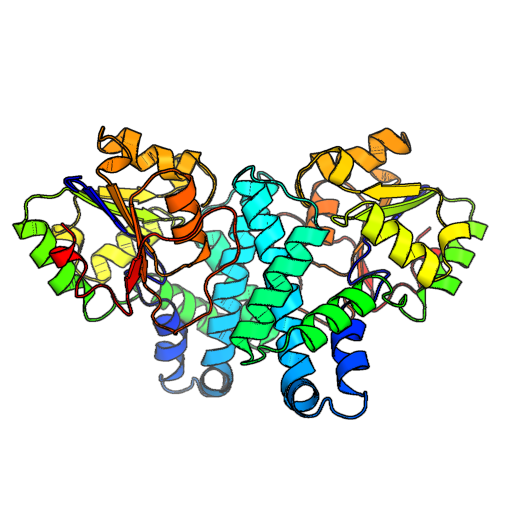SN B 1 180 ? -5.391 -10.211 -4.133 1 98.62 180 ASN B C 1
ATOM 3173 O O . ASN B 1 180 ? -5.281 -10.219 -5.359 1 98.62 180 ASN B O 1
ATOM 3177 N N . GLY B 1 181 ? -6.398 -9.617 -3.49 1 98.69 181 GLY B N 1
ATOM 3178 C CA . GLY B 1 181 ? -7.512 -9.055 -4.23 1 98.69 181 GLY B CA 1
ATOM 3179 C C . GLY B 1 181 ? -7.086 -8.023 -5.262 1 98.69 181 GLY B C 1
ATOM 3180 O O . GLY B 1 181 ? -7.625 -7.984 -6.367 1 98.69 181 GLY B O 1
ATOM 3181 N N . TRP B 1 182 ? -6.141 -7.18 -4.898 1 98.88 182 TRP B N 1
ATOM 3182 C CA . TRP B 1 182 ? -5.641 -6.145 -5.801 1 98.88 182 TRP B CA 1
ATOM 3183 C C . TRP B 1 182 ? -4.973 -6.762 -7.023 1 98.88 182 TRP B C 1
ATOM 3185 O O . TRP B 1 182 ? -5.039 -6.207 -8.125 1 98.88 182 TRP B O 1
ATOM 3195 N N . ASP B 1 183 ? -4.258 -7.871 -6.895 1 98.94 183 ASP B N 1
ATOM 3196 C CA . ASP B 1 183 ? -3.596 -8.57 -7.992 1 98.94 183 ASP B CA 1
ATOM 3197 C C . ASP B 1 183 ? -4.613 -9.242 -8.906 1 98.94 183 ASP B C 1
ATOM 3199 O O . ASP B 1 183 ? -4.477 -9.195 -10.133 1 98.94 183 ASP B O 1
ATOM 3203 N N . ALA B 1 184 ? -5.629 -9.891 -8.297 1 98.88 184 ALA B N 1
ATOM 3204 C CA . ALA B 1 184 ? -6.715 -10.469 -9.086 1 98.88 184 ALA B CA 1
ATOM 3205 C C . ALA B 1 184 ? -7.434 -9.398 -9.898 1 98.88 184 ALA B C 1
ATOM 3207 O O . ALA B 1 184 ? -7.762 -9.609 -11.07 1 98.88 184 ALA B O 1
ATOM 3208 N N . ALA B 1 185 ? -7.66 -8.227 -9.305 1 98.88 185 ALA B N 1
ATOM 3209 C CA . ALA B 1 185 ? -8.281 -7.113 -10.016 1 98.88 185 ALA B CA 1
ATOM 3210 C C . ALA B 1 185 ? -7.379 -6.613 -11.148 1 98.88 185 ALA B C 1
ATOM 3212 O O . ALA B 1 185 ? -7.852 -6.352 -12.25 1 98.88 185 ALA B O 1
ATOM 3213 N N . GLY B 1 186 ? -6.059 -6.492 -10.836 1 98.81 186 GLY B N 1
ATOM 3214 C CA . GLY B 1 186 ? -5.105 -6.09 -11.859 1 98.81 186 GLY B CA 1
ATOM 3215 C C . GLY B 1 186 ? -5.074 -7.035 -13.047 1 98.81 186 GLY B C 1
ATOM 3216 O O . GLY B 1 186 ? -5.109 -6.594 -14.195 1 98.81 186 GLY B O 1
ATOM 3217 N N . ALA B 1 187 ? -5.074 -8.297 -12.758 1 98.88 187 ALA B N 1
ATOM 3218 C CA . ALA B 1 187 ? -5.043 -9.32 -13.805 1 98.88 187 ALA B CA 1
ATOM 3219 C C . ALA B 1 187 ? -6.336 -9.312 -14.609 1 98.88 187 ALA B C 1
ATOM 3221 O O . ALA B 1 187 ? -6.316 -9.523 -15.828 1 98.88 187 ALA B O 1
ATOM 3222 N N . ALA B 1 188 ? -7.473 -9.102 -13.922 1 98.81 188 ALA B N 1
ATOM 3223 C CA . ALA B 1 188 ? -8.75 -8.984 -14.617 1 98.81 188 ALA B CA 1
ATOM 3224 C C . ALA B 1 188 ? -8.734 -7.809 -15.586 1 98.81 188 ALA B C 1
ATOM 3226 O O . ALA B 1 188 ? -9.172 -7.934 -16.734 1 98.81 188 ALA B O 1
ATOM 3227 N N . GLY B 1 189 ? -8.242 -6.652 -15.164 1 98.69 189 GLY B N 1
ATOM 3228 C CA . GLY B 1 189 ? -8.141 -5.48 -16.016 1 98.69 189 GLY B CA 1
ATOM 3229 C C . GLY B 1 189 ? -7.215 -5.68 -17.203 1 98.69 189 GLY B C 1
ATOM 3230 O O . GLY B 1 189 ? -7.406 -5.074 -18.25 1 98.69 189 GLY B O 1
ATOM 3231 N N . TYR B 1 190 ? -6.207 -6.539 -16.984 1 98.5 190 TYR B N 1
ATOM 3232 C CA . TYR B 1 190 ? -5.262 -6.879 -18.031 1 98.5 190 TYR B CA 1
ATOM 3233 C C . TYR B 1 190 ? -5.93 -7.727 -19.109 1 98.5 190 TYR B C 1
ATOM 3235 O O . TYR B 1 190 ? -5.504 -7.723 -20.266 1 98.5 190 TYR B O 1
ATOM 3243 N N . GLY B 1 191 ? -6.926 -8.531 -18.656 1 98.44 191 GLY B N 1
ATOM 3244 C CA . GLY B 1 191 ? -7.668 -9.297 -19.641 1 98.44 191 GLY B CA 1
ATOM 3245 C C . GLY B 1 191 ? -7.66 -10.789 -19.359 1 98.44 191 GLY B C 1
ATOM 3246 O O . GLY B 1 191 ? -8.273 -11.57 -20.078 1 98.44 191 GLY B O 1
ATOM 3247 N N . PHE B 1 192 ? -7.012 -11.266 -18.281 1 98.81 192 PHE B N 1
ATOM 3248 C CA . PHE B 1 192 ? -7.055 -12.672 -17.891 1 98.81 192 PHE B CA 1
ATOM 3249 C C . PHE B 1 192 ? -8.414 -13.031 -17.328 1 98.81 192 PHE B C 1
ATOM 3251 O O . PHE B 1 192 ? -9.125 -12.172 -16.797 1 98.81 192 PHE B O 1
ATOM 3258 N N . GLY B 1 193 ? -8.836 -14.305 -17.5 1 98.62 193 GLY B N 1
ATOM 3259 C CA . GLY B 1 193 ? -9.758 -14.828 -16.5 1 98.62 193 GLY B CA 1
ATOM 3260 C C . GLY B 1 193 ? -9.148 -14.906 -15.109 1 98.62 193 GLY B C 1
ATOM 3261 O O . GLY B 1 193 ? -7.957 -15.203 -14.961 1 98.62 193 GLY B O 1
ATOM 3262 N N . THR B 1 194 ? -9.945 -14.602 -14.094 1 98.88 194 THR B N 1
ATOM 3263 C CA . THR B 1 194 ? -9.289 -14.469 -12.797 1 98.88 194 THR B CA 1
ATOM 3264 C C . THR B 1 194 ? -10.109 -15.148 -11.703 1 98.88 194 THR B C 1
ATOM 3266 O O . THR B 1 194 ? -11.336 -15.211 -11.789 1 98.88 194 THR B O 1
ATOM 3269 N N . VAL B 1 195 ? -9.398 -15.672 -10.781 1 98.94 195 VAL B N 1
ATOM 3270 C CA . VAL B 1 195 ? -9.938 -16.172 -9.508 1 98.94 195 VAL B CA 1
ATOM 3271 C C . VAL B 1 195 ? -9.273 -15.422 -8.352 1 98.94 195 VAL B C 1
ATOM 3273 O O . VAL B 1 195 ? -8.047 -15.43 -8.219 1 98.94 195 VAL B O 1
ATOM 3276 N N . TRP B 1 196 ? -10.078 -14.758 -7.59 1 98.94 196 TRP B N 1
ATOM 3277 C CA . TRP B 1 196 ? -9.633 -14.266 -6.289 1 98.94 196 TRP B CA 1
ATOM 3278 C C . TRP B 1 196 ? -9.82 -15.328 -5.211 1 98.94 196 TRP B C 1
ATOM 3280 O O . TRP B 1 196 ? -10.953 -15.688 -4.879 1 98.94 196 TRP B O 1
ATOM 3290 N N . VAL B 1 197 ? -8.688 -15.828 -4.723 1 98.94 197 VAL B N 1
ATOM 3291 C CA . VAL B 1 197 ? -8.727 -16.812 -3.648 1 98.94 197 VAL B CA 1
ATOM 3292 C C . VAL B 1 197 ? -8.797 -16.109 -2.299 1 98.94 197 VAL B C 1
ATOM 3294 O O . VAL B 1 197 ? -7.77 -15.859 -1.664 1 98.94 197 VAL B O 1
ATOM 3297 N N . ASN B 1 198 ? -9.961 -15.852 -1.793 1 98.75 198 ASN B N 1
ATOM 3298 C CA . ASN B 1 198 ? -10.219 -15.031 -0.609 1 98.75 198 ASN B CA 1
ATOM 3299 C C . ASN B 1 198 ? -10.32 -15.891 0.648 1 98.75 198 ASN B C 1
ATOM 3301 O O . ASN B 1 198 ? -11.422 -16.094 1.178 1 98.75 198 ASN B O 1
ATOM 3305 N N . ARG B 1 199 ? -9.156 -16.25 1.138 1 97.5 199 ARG B N 1
ATOM 3306 C CA . ARG B 1 199 ? -9.07 -17.156 2.279 1 97.5 199 ARG B CA 1
ATOM 3307 C C . ARG B 1 199 ? -9.664 -16.516 3.531 1 97.5 199 ARG B C 1
ATOM 3309 O O . ARG B 1 199 ? -10.203 -17.203 4.391 1 97.5 199 ARG B O 1
ATOM 3316 N N . ASP B 1 200 ? -9.641 -15.18 3.648 1 95.81 200 ASP B N 1
ATOM 3317 C CA . ASP B 1 200 ? -9.938 -14.5 4.91 1 95.81 200 ASP B CA 1
ATOM 3318 C C . ASP B 1 200 ? -11.32 -13.852 4.871 1 95.81 200 ASP B C 1
ATOM 3320 O O . ASP B 1 200 ? -11.727 -13.203 5.836 1 95.81 200 ASP B O 1
ATOM 3324 N N . GLY B 1 201 ? -11.992 -13.992 3.752 1 97.75 201 GLY B N 1
ATOM 3325 C CA . GLY B 1 201 ? -13.312 -13.383 3.631 1 97.75 201 GLY B CA 1
ATOM 3326 C C . GLY B 1 201 ? -13.273 -11.867 3.631 1 97.75 201 GLY B C 1
ATOM 3327 O O . GLY B 1 201 ? -14.148 -11.219 4.211 1 97.75 201 GLY B O 1
ATOM 3328 N N . ALA B 1 202 ? -12.227 -11.273 3.07 1 98.12 202 ALA B N 1
ATOM 3329 C CA . ALA B 1 202 ? -12.078 -9.82 2.996 1 98.12 202 ALA B CA 1
ATOM 3330 C C . ALA B 1 202 ? -13.07 -9.211 2.008 1 98.12 202 ALA B C 1
ATOM 3332 O O . ALA B 1 202 ? -13.562 -9.898 1.11 1 98.12 202 ALA B O 1
ATOM 3333 N N . PRO B 1 203 ? -13.391 -7.902 2.162 1 98.62 203 PRO B N 1
ATOM 3334 C CA . PRO B 1 203 ? -14.164 -7.234 1.113 1 98.62 203 PRO B CA 1
ATOM 3335 C C . PRO B 1 203 ? -13.422 -7.168 -0.218 1 98.62 203 PRO B C 1
ATOM 3337 O O . PRO B 1 203 ? -12.188 -7.156 -0.239 1 98.62 203 PRO B O 1
ATOM 3340 N N . GLN B 1 204 ? -14.227 -7.137 -1.252 1 98.31 204 GLN B N 1
ATOM 3341 C CA . GLN B 1 204 ? -13.633 -6.98 -2.574 1 98.31 204 GLN B CA 1
ATOM 3342 C C . GLN B 1 204 ? -13.016 -5.594 -2.736 1 98.31 204 GLN B C 1
ATOM 3344 O O . GLN B 1 204 ? -13.641 -4.586 -2.404 1 98.31 204 GLN B O 1
ATOM 3349 N N . ASP B 1 205 ? -11.766 -5.539 -3.189 1 98.75 205 ASP B N 1
ATOM 3350 C CA . ASP B 1 205 ? -11.125 -4.262 -3.488 1 98.75 205 ASP B CA 1
ATOM 3351 C C . ASP B 1 205 ? -11.922 -3.479 -4.531 1 98.75 205 ASP B C 1
ATOM 3353 O O . ASP B 1 205 ? -12.469 -4.062 -5.465 1 98.75 205 ASP B O 1
ATOM 3357 N N . ARG B 1 206 ? -11.945 -2.193 -4.359 1 98.44 206 ARG B N 1
ATOM 3358 C CA . ARG B 1 206 ? -12.617 -1.301 -5.301 1 98.44 206 ARG B CA 1
ATOM 3359 C C . ARG B 1 206 ? -11.609 -0.631 -6.23 1 98.44 206 ARG B C 1
ATOM 3361 O O . ARG B 1 206 ? -11.195 0.504 -5.988 1 98.44 206 ARG B O 1
ATOM 3368 N N . LEU B 1 207 ? -11.289 -1.345 -7.277 1 98.75 207 LEU B N 1
ATOM 3369 C CA . LEU B 1 207 ? -10.273 -0.935 -8.242 1 98.75 207 LEU B CA 1
ATOM 3370 C C . LEU B 1 207 ? -10.859 -0.875 -9.648 1 98.75 207 LEU B C 1
ATOM 3372 O O . LEU B 1 207 ? -12.07 -0.737 -9.82 1 98.75 207 LEU B O 1
ATOM 3376 N N . TRP B 1 208 ? -10.086 -0.77 -10.703 1 98.81 208 TRP B N 1
ATOM 3377 C CA . TRP B 1 208 ? -10.531 -0.484 -12.062 1 98.81 208 TRP B CA 1
ATOM 3378 C C . TRP B 1 208 ? -11.164 -1.716 -12.703 1 98.81 208 TRP B C 1
ATOM 3380 O O . TRP B 1 208 ? -11.82 -1.616 -13.742 1 98.81 208 TRP B O 1
ATOM 3390 N N . ALA B 1 209 ? -10.977 -2.912 -12.094 1 98.75 209 ALA B N 1
ATOM 3391 C CA . ALA B 1 209 ? -11.586 -4.156 -12.555 1 98.75 209 ALA B CA 1
ATOM 3392 C C . ALA B 1 209 ? -11.922 -5.066 -11.375 1 98.75 209 ALA B C 1
ATOM 3394 O O . ALA B 1 209 ? -11.398 -4.895 -10.273 1 98.75 209 ALA B O 1
ATOM 3395 N N . THR B 1 210 ? -12.82 -5.996 -11.594 1 98.62 210 THR B N 1
ATOM 3396 C CA . THR B 1 210 ? -13.281 -6.957 -10.594 1 98.62 210 THR B CA 1
ATOM 3397 C C . THR B 1 210 ? -12.891 -8.375 -10.992 1 98.62 210 THR B C 1
ATOM 3399 O O . THR B 1 210 ? -13.047 -8.766 -12.148 1 98.62 210 THR B O 1
ATOM 3402 N N . PRO B 1 211 ? -12.359 -9.109 -10.023 1 98.75 211 PRO B N 1
ATOM 3403 C CA . PRO B 1 211 ? -12.109 -10.516 -10.352 1 98.75 211 PRO B CA 1
ATOM 3404 C C . PRO B 1 211 ? -13.352 -11.234 -10.859 1 98.75 211 PRO B C 1
ATOM 3406 O O . PRO B 1 211 ? -14.453 -10.992 -10.375 1 98.75 211 PRO B O 1
ATOM 3409 N N . HIS B 1 212 ? -13.164 -12.18 -11.758 1 98.62 212 HIS B N 1
ATOM 3410 C CA . HIS B 1 212 ? -14.289 -12.852 -12.398 1 98.62 212 HIS B CA 1
ATOM 3411 C C . HIS B 1 212 ? -14.938 -13.867 -11.461 1 98.62 212 HIS B C 1
ATOM 3413 O O . HIS B 1 212 ? -16.141 -14.133 -11.555 1 98.62 212 HIS B O 1
ATOM 3419 N N . ARG B 1 213 ? -14.109 -14.484 -10.562 1 98.62 213 ARG B N 1
ATOM 3420 C CA . ARG B 1 213 ? -14.57 -15.484 -9.594 1 98.62 213 ARG B CA 1
ATOM 3421 C C . ARG B 1 213 ? -13.883 -15.297 -8.25 1 98.62 213 ARG B C 1
ATOM 3423 O O . ARG B 1 213 ? -12.781 -14.75 -8.18 1 98.62 213 ARG B O 1
ATOM 3430 N N . THR B 1 214 ? -14.57 -15.688 -7.215 1 98.88 214 THR B N 1
ATOM 3431 C CA . THR B 1 214 ? -14 -15.727 -5.871 1 98.88 214 THR B CA 1
ATOM 3432 C C . THR B 1 214 ? -14.141 -17.125 -5.27 1 98.88 214 THR B C 1
ATOM 3434 O O . THR B 1 214 ? -15.219 -17.719 -5.324 1 98.88 214 THR B O 1
ATOM 3437 N N . LEU B 1 215 ? -13.078 -17.656 -4.781 1 98.88 215 LEU B N 1
ATOM 3438 C CA . LEU B 1 215 ? -13.062 -18.938 -4.098 1 98.88 215 LEU B CA 1
ATOM 3439 C C . LEU B 1 215 ? -12.453 -18.812 -2.707 1 98.88 215 LEU B C 1
ATOM 3441 O O . LEU B 1 215 ? -11.703 -17.859 -2.439 1 98.88 215 LEU B O 1
ATOM 3445 N N . LYS B 1 216 ? -12.68 -19.75 -1.819 1 98.44 216 LYS B N 1
ATOM 3446 C CA . LYS B 1 216 ? -12.156 -19.719 -0.457 1 98.44 216 LYS B CA 1
ATOM 3447 C C . LYS B 1 216 ? -10.758 -20.328 -0.391 1 98.44 216 LYS B C 1
ATOM 3449 O O . LYS B 1 216 ? -10.016 -20.078 0.561 1 98.44 216 LYS B O 1
ATOM 3454 N N . ASP B 1 217 ? -10.477 -21.188 -1.274 1 98.69 217 ASP B N 1
ATOM 3455 C CA . ASP B 1 217 ? -9.148 -21.781 -1.44 1 98.69 217 ASP B CA 1
ATOM 3456 C C . ASP B 1 217 ? -8.953 -22.281 -2.865 1 98.69 217 ASP B C 1
ATOM 3458 O O . ASP B 1 217 ? -9.734 -21.969 -3.762 1 98.69 217 ASP B O 1
ATOM 3462 N N . LEU B 1 218 ? -7.891 -23.016 -3.162 1 98.88 218 LEU B N 1
ATOM 3463 C CA . LEU B 1 218 ? -7.504 -23.344 -4.527 1 98.88 218 LEU B CA 1
ATOM 3464 C C . LEU B 1 218 ? -8.062 -24.703 -4.93 1 98.88 218 LEU B C 1
ATOM 3466 O O . LEU B 1 218 ? -7.91 -25.141 -6.074 1 98.88 218 LEU B O 1
ATOM 3470 N N . SER B 1 219 ? -8.82 -25.406 -4.066 1 98.75 219 SER B N 1
ATOM 3471 C CA . SER B 1 219 ? -9.18 -26.812 -4.238 1 98.75 219 SER B CA 1
ATOM 3472 C C . SER B 1 219 ? -9.992 -27.031 -5.508 1 98.75 219 SER B C 1
ATOM 3474 O O . SER B 1 219 ? -9.867 -28.062 -6.172 1 98.75 219 SER B O 1
ATOM 3476 N N . THR B 1 220 ? -10.797 -26.031 -5.887 1 98.56 220 THR B N 1
ATOM 3477 C CA . THR B 1 220 ? -11.766 -26.266 -6.953 1 98.56 220 THR B CA 1
ATOM 3478 C C . THR B 1 220 ? -11.305 -25.609 -8.258 1 98.56 220 THR B C 1
ATOM 3480 O O . THR B 1 220 ? -12.07 -25.547 -9.227 1 98.56 220 THR B O 1
ATOM 3483 N N . ILE B 1 221 ? -10.062 -25.125 -8.336 1 98.75 221 ILE B N 1
ATOM 3484 C CA . ILE B 1 221 ? -9.523 -24.5 -9.539 1 98.75 221 ILE B CA 1
ATOM 3485 C C . ILE B 1 221 ? -9.602 -25.484 -10.703 1 98.75 221 ILE B C 1
ATOM 3487 O O . ILE B 1 221 ? -9.961 -25.109 -11.82 1 98.75 221 ILE B O 1
ATOM 3491 N N . PRO B 1 222 ? -9.305 -26.781 -10.508 1 98.56 222 PRO B N 1
ATOM 3492 C CA . PRO B 1 222 ? -9.359 -27.719 -11.625 1 98.56 222 PRO B CA 1
ATOM 3493 C C . PRO B 1 222 ? -10.75 -27.828 -12.25 1 98.56 222 PRO B C 1
ATOM 3495 O O . PRO B 1 222 ? -10.875 -28.156 -13.43 1 98.56 222 PRO B O 1
ATOM 3498 N N . ASP B 1 223 ? -11.805 -27.453 -11.508 1 97.94 223 ASP B N 1
ATOM 3499 C CA . ASP B 1 223 ? -13.172 -27.516 -12.023 1 97.94 223 ASP B CA 1
ATOM 3500 C C . ASP B 1 223 ? -13.43 -26.391 -13.031 1 97.94 223 ASP B C 1
ATOM 3502 O O . ASP B 1 223 ? -14.422 -26.438 -13.766 1 97.94 223 ASP B O 1
ATOM 3506 N N . LEU B 1 224 ? -12.539 -25.438 -13.117 1 97.69 224 LEU B N 1
ATOM 3507 C CA . LEU B 1 224 ? -12.734 -24.25 -13.953 1 97.69 224 LEU B CA 1
ATOM 3508 C C . LEU B 1 224 ? -12.047 -24.422 -15.297 1 97.69 224 LEU B C 1
ATOM 3510 O O . LEU B 1 224 ? -12.141 -23.547 -16.156 1 97.69 224 LEU B O 1
ATOM 3514 N N . VAL B 1 225 ? -11.32 -25.5 -15.398 1 95.62 225 VAL B N 1
ATOM 3515 C CA . VAL B 1 225 ? -10.516 -25.734 -16.594 1 95.62 225 VAL B CA 1
ATOM 3516 C C . VAL B 1 225 ? -11.156 -26.828 -17.438 1 95.62 225 VAL B C 1
ATOM 3518 O O . VAL B 1 225 ? -11.82 -27.734 -16.906 1 95.62 225 VAL B O 1
#

Solvent-accessible surface area (backbone atoms only — not comparable to full-atom values): 23006 Å² total; per-residue (Å²): 126,74,51,50,32,42,35,29,33,39,84,58,45,41,25,37,64,63,48,28,41,52,57,55,26,72,40,89,91,24,60,75,44,49,74,42,25,70,62,36,39,51,40,23,53,52,38,28,52,49,51,44,37,54,24,44,44,52,69,58,68,68,56,36,59,58,41,46,50,36,14,39,52,39,20,30,53,68,67,74,50,88,50,69,70,5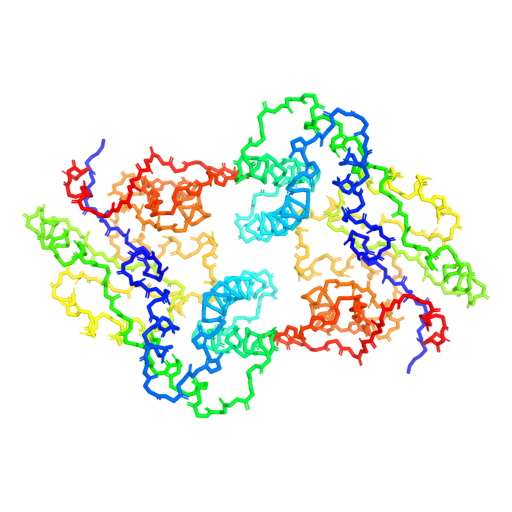6,52,51,49,44,53,55,39,53,40,48,28,48,48,42,89,50,44,62,62,28,40,50,54,34,47,74,66,72,40,50,30,30,38,49,29,57,42,22,62,68,49,46,53,38,24,35,58,62,44,67,46,57,89,53,44,74,46,78,46,36,24,64,79,75,59,45,38,70,57,23,64,70,51,63,46,48,55,39,74,72,65,70,54,63,50,69,25,29,37,36,36,19,36,47,51,68,54,10,14,40,42,26,62,74,42,32,40,22,30,21,28,40,69,80,70,66,62,74,65,74,64,99,27,64,43,76,38,77,38,62,57,64,64,62,53,50,75,74,86,126,74,52,50,33,43,37,28,33,40,84,58,45,41,25,38,64,63,48,30,41,52,55,55,26,70,41,88,90,25,62,75,45,47,74,40,24,70,60,35,40,52,40,22,53,52,38,26,52,48,51,44,38,52,25,43,44,52,70,58,67,69,56,37,59,58,40,45,51,36,14,39,53,38,20,31,52,68,68,74,49,90,51,69,68,56,52,53,49,45,55,54,40,53,38,47,27,48,48,41,87,50,43,61,63,28,41,50,55,33,46,75,67,73,40,50,31,29,38,49,30,59,41,22,62,68,48,47,52,38,24,34,58,63,45,67,46,56,90,52,44,73,45,76,44,37,24,64,81,75,60,46,38,69,56,23,62,71,52,64,47,49,54,38,73,71,66,71,53,62,50,68,24,28,36,35,36,19,35,46,50,66,52,11,14,39,40,25,62,73,44,32,39,21,30,21,29,41,69,81,69,66,63,73,62,74,64,98,29,63,44,76,37,76,37,62,56,64,62,62,53,52,76,75,89

Organism: NCBI:txid391626

Secondary structure (DSSP, 8-state):
----EEEE-TBTTTB-THHHHHHHHTSTT-HHHHHHHHHHHHHHHHHHHHHHHHHHHHT----HHHHHHHHHHHHHHHTT---HHHHHHHHHHHTTPPBPTTHHHHHHHHHHTT-EEEEEESS-HHHHHHHHHHHT-GGG-SEEEEGGGTT--TTSHHHHHHHHHHH---GGGEEEEES-HHHHHHHHHHT-EEEEE-TT-PPPP-SSS--SEEESSSTTGGGG-/----EEEE-TBTTTB-THHHHHHHHTSTT-HHHHHHHHHHHHHHHHHHHHHHHHHHHHT----HHHHHHHHHHHHHHHTT---HHHHHHHHHHHTTPPBPTTHHHHHHHHHHTT-EEEEEESS-HHHHHHHHHHHT-GGG-SEEEEGGGTT--TTSHHHHHHHHHHH---GGGEEEEES-HHHHHHHHHHT-EEEEE-TT-PPPP-SSS--SEEESSSTTGGGG-

Foldseek 3Di:
DAAQAEEEEDDPAFFDQLCLLVVLCPDPPNVLSVVCSVQLSVQLVVQLVVVQVVCQVVVNFDASLVSSLVSSVVSCVVSVHDDPVVSVSSSVCQLATETDPQNQVLLVLLVVVNGAYEYQYCHDPSSVVSNCVNNVRVVSHPYYHHCVVVRHHPPPLVSVVVVCVVPVDDQDNYEYEYCDLRRLQSSVVSPHQYEHQPLPPDDRDDDPGGHPYYHNGSNCVSVVD/DAAQAEEEEDDPAFFDQLCLLVVLCPDPPNVLSVVCSVQLSVQLVVQLVVVQVVCQVVVNFDASLVSSLVSSVVSCVVSVHDDPVVSVSSSVCQLATETDPQNQVLLVLLVVVNGAYEYQYCHDPSSVVSNCVNNVRVVSHPYYHHCVVVRHHPPPLVSVVVVCVVPVDDQDNYEYEYCDLRRLQSSVVSPHQYEHQPLPPDDRDDDPGGHPYYHNGSNCVSVVD